Protein 6IJF (pdb70)

Secondary structure (DSSP, 8-state):
------S-BHHHHHHHHTT---TTB-SHHHHHHHHHHHHHHHHHHHHHHHTTTT---TTTS-HHHHHHHHHHHHHHS-GGGGGSBHHHHHHHHHHHHS---/----S-BHHHHHHHHTT---TTB-SHHHHHHHHHHHHHHHHHHHHHHHBTTTB--TTTS-HHHHHHHHHHHHHHS-GGGGGSBHHHHHHHHHHHHS---/----HHHHHHTPPBS-TTSTTB--HHHHHHHHT-GGGTT-GGG---HHHHHHHHHHHTT---SS-SEE--SSTTTT-EE---HHHHHHHHHSTTTT-S-EEE-TTTHHHHHTT-EEEEEEES-TT--SSEEEEEEE--SSB-EESS---TTSSEEEEEEEE--/----HHHHHHTPPBS-TTSTTB--HHHHHHHHT-GGGTT-GGGS--HHHHHHHHHHHTT---SS-SEE--SSTTTT-EE---HHHHHHHHHSTTTT-S-EEE-TTTHHHHHTT-EEEEEEE--TT-TTSEEEEEEEE-SSBEEESS---TTSSEEEEEEEE--

Sequence (526 aa):
PAERTWIFSGAELKQAIEGKLAPDVSDPEMRRLVSVAKSSAYIAGVADLTSGSDWCGAGAVAPHELTDRIYTTYLGDMPAEKLDEQAATLVREALKVSFPCEERTWIFSGAELKQAIEGKLAPDVSDPEMRRLVSVAKSSAYIAGVADLTSGSDWCGAGAVAPHELTDRIYTYLGDMPAEKLDEQAATTLVREALKVSFPCEMRVNFDTLYSNYPSSDPSHPNYLSQRDLFTEIGWESFIGNPNYHNTCAIRVSIAFVKSGINIVPSSHRIQKGPYAGKGIEVNMRRLATLMKRTSYLGEPDPYTPATARNGIGARNGVVAFNNIPGYTGGGHIDLVRGGSEATQCASACCYYNSETIWFWPLQASMRVNFDTLYSNYPSSDPSHPNYLSQRDLFTEIGWESFIGNPNYHNTCAIRVSIAFVKSGINIVPSSHRIQKGPYAGKGIEVNMRRLATLMKRTSYLGEPDPYTPATARNGIGARNGVVAFNNIPGYTGGGHIDLVRGGSEATQCASACCYYNSETIWFWPLQAS

CATH classification: 3.90.1720.80 (+1 more: 4.10.280.80)

Solvent-accessible surface area: 20549 Å² total; per-residue (Å²): 160,114,138,53,55,59,41,18,8,0,34,33,0,44,79,0,1,44,7,142,39,1,46,22,0,33,50,93,71,7,62,33,23,0,0,32,10,41,0,47,2,0,2,2,0,0,0,5,27,7,24,75,86,38,6,59,30,19,14,57,10,4,33,24,0,2,11,0,18,0,39,28,43,3,49,93,20,77,81,124,43,30,106,67,28,0,0,36,0,0,72,46,0,1,88,103,27,3,85,54,219,204,63,48,49,39,17,8,0,39,34,0,44,80,0,1,43,8,136,41,3,46,21,0,40,45,88,84,4,67,30,21,1,0,31,13,43,0,48,3,0,3,1,0,0,0,5,30,7,41,57,93,36,4,56,26,28,20,37,11,0,31,23,0,1,11,1,23,0,40,32,46,3,50,107,19,82,81,129,45,30,109,70,23,0,0,35,0,0,79,53,0,0,122,102,31,3,88,46,220,94,230,19,88,1,72,63,0,36,75,40,3,13,0,3,17,16,16,10,126,46,54,48,5,4,110,74,2,0,57,77,4,21,7,78,104,54,62,44,47,102,120,28,12,32,0,9,0,0,1,0,0,3,0,0,4,58,27,71,26,51,0,72,101,23,50,50,118,5,121,86,43,132,74,57,46,90,0,0,8,24,50,11,132,126,0,2,81,9,0,68,99,130,70,14,32,11,135,11,50,97,47,66,45,97,66,0,44,117,19,2,28,66,63,2,0,0,0,0,2,15,68,6,51,13,24,104,26,12,2,2,0,0,0,0,78,12,35,106,54,2,3,32,13,0,8,19,40,18,13,66,2,118,49,0,53,0,3,56,50,49,70,115,90,102,20,76,0,84,60,0,39,78,36,2,11,0,2,17,16,16,9,125,45,50,48,4,4,104,69,2,0,56,79,4,19,5,79,102,56,61,45,48,102,124,26,18,30,0,4,0,0,0,0,0,5,0,0,4,60,24,68,35,49,0,87,91,33,50,47,145,5,124,84,44,133,75,56,40,88,3,0,9,30,33,4,70,122,0,0,66,6,0,61,112,134,80,18,33,10,148,12,50,96,47,67,41,97,66,0,40,121,20,1,28,63,64,5,0,0,0,0,1,5,83,10,50,16,12,78,32,20,0,0,0,0,0,1,94,9,41,97,76,6,3,34,11,0,9,19,40,20,13,77,3,117,49,0,45,0,4,57,43,67,77,119

Foldseek 3Di:
DVPDDAPAFLLLLLCLCVLHNCPVDDDSVVSSVVSNVVSLVLLVVLCVVCDVPQFDQVVNDDSVVLSVQLNVQSVPDDVVSRRHHNSVSSSVSRCVVGNDD/DDPAPAFLQLLLCLCVLHNCPVDDDSVVSSVVSNVVSLVLLVVLCVVCEPPQFDQVVHDDSVVLSVQLNVQSVPDPVVSRRPHNSVSSSVSRCVVGNDD/DAADLVQLLVQFQACDPVFPNDDHPCRLCVQQVNNVCVVVVVQPACQQQRSQRSQVSRVHAQPPAPDARCDDPRGGGHTHRALQVSVVSCCDPVHLHFFDKDALVCVLVVCAQFWFKKFQAAAPPDPGRGGIFTWGHDPPTIDTRHDDRNNGGMMTGRTNGND/DAFALVQLLVQFQACDPVFPNDDHPCRLCVQQVNNVCVVVVLQPACQQQRSQRSQQSSVHAQPPAPDARCDDPRGGGHTHRQLVVSVVSCCDPVHLHFFDKDALVCVLVVCAQFWFKKFQAAAVPDPSGGGIFTWGHDPPTIDTRHDDGNNGGMMTGRTNGND

Nearest PDB structures (foldseek):
  6ijf-assembly1_A  TM=1.006E+00  e=6.353E-16  Agrobacterium tumefaciens
  3zfi-assembly1_B  TM=8.702E-01  e=3.305E-05  Serratia marcescens
  6xz3-assembly1_A-2  TM=3.206E-01  e=6.005E+00  Homo sapiens
  6ijf-assembly1_D  TM=1.000E+00  e=1.698E-38  Agrobacterium tumefaciens
  4bi4-assembly2_B  TM=9.262E-01  e=2.824E-19  Serratia marcescens

Structure (mmCIF, N/CA/C/O backbone):
data_6IJF
#
_entry.id   6IJF
#
_cell.length_a   72.025
_cell.length_b   72.025
_cell.length_c   194.348
_cell.angle_alpha   90.00
_cell.angle_beta   90.00
_cell.angle_gamma   120.00
#
_symmetry.space_group_name_H-M   'P 61'
#
loop_
_entity.id
_entity.type
_entity.pdbx_description
1 polymer Tai4
2 polymer Tae4
3 non-polymer 'PENTAETHYLENE GLYCOL'
4 non-polymer 'SULFATE ION'
5 water water
#
loop_
_atom_site.group_PDB
_atom_site.id
_atom_site.type_symbol
_atom_site.label_atom_id
_atom_site.label_alt_id
_atom_site.label_comp_id
_atom_site.label_asym_id
_atom_site.label_entity_id
_atom_site.label_seq_id
_atom_site.pdbx_PDB_ins_code
_atom_site.Cartn_x
_atom_site.Cartn_y
_atom_site.Cartn_z
_atom_site.occupancy
_atom_site.B_iso_or_equiv
_atom_site.auth_seq_id
_atom_site.auth_comp_id
_atom_site.auth_asym_id
_atom_site.auth_atom_id
_atom_site.pdbx_PDB_model_num
ATOM 1 N N . PRO A 1 3 ? -12.754 -39.521 8.550 1.00 116.87 0 PRO A N 1
ATOM 2 C CA . PRO A 1 3 ? -13.263 -38.237 8.011 1.00 118.54 0 PRO A CA 1
ATOM 3 C C . PRO A 1 3 ? -14.044 -37.432 9.072 1.00 114.33 0 PRO A C 1
ATOM 4 O O . PRO A 1 3 ? -15.147 -37.839 9.393 1.00 114.46 0 PRO A O 1
ATOM 8 N N . ALA A 1 4 ? -13.445 -36.329 9.556 1.00 106.93 1 ALA A N 1
ATOM 9 C CA . ALA A 1 4 ? -13.844 -35.487 10.718 1.00 103.05 1 ALA A CA 1
ATOM 10 C C . ALA A 1 4 ? -13.681 -36.265 12.037 1.00 107.77 1 ALA A C 1
ATOM 11 O O . ALA A 1 4 ? -14.406 -35.944 13.001 1.00 100.79 1 ALA A O 1
ATOM 13 N N . GLU A 1 5 ? -12.783 -37.257 12.073 1.00 105.00 2 GLU A N 1
ATOM 14 C CA . GLU A 1 5 ? -12.341 -37.964 13.310 1.00 85.31 2 GLU A CA 1
ATOM 15 C C . GLU A 1 5 ? -10.893 -37.543 13.624 1.00 76.97 2 GLU A C 1
ATOM 16 O O . GLU A 1 5 ? -10.086 -38.377 14.066 1.00 64.16 2 GLU A O 1
ATOM 22 N N . ARG A 1 6 ? -10.557 -36.280 13.338 1.00 72.22 3 ARG A N 1
ATOM 23 C CA . ARG A 1 6 ? -9.148 -35.779 13.322 1.00 64.41 3 ARG A CA 1
ATOM 24 C C . ARG A 1 6 ? -8.680 -35.493 14.753 1.00 51.84 3 ARG A C 1
ATOM 25 O O . ARG A 1 6 ? -9.474 -34.960 15.547 1.00 56.79 3 ARG A O 1
ATOM 33 N N . THR A 1 7 ? -7.414 -35.789 15.028 1.00 52.83 4 THR A N 1
ATOM 34 C CA . THR A 1 7 ? -6.687 -35.480 16.283 1.00 58.45 4 THR A CA 1
ATOM 35 C C . THR A 1 7 ? -5.543 -34.465 16.055 1.00 56.88 4 THR A C 1
ATOM 36 O O . THR A 1 7 ? -4.989 -33.975 17.052 1.00 64.8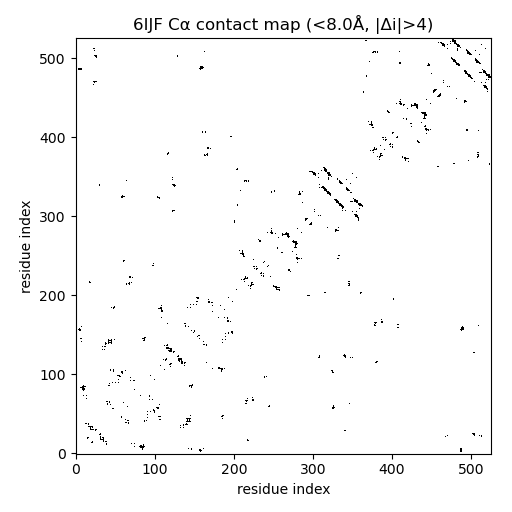7 4 THR A O 1
ATOM 40 N N . TRP A 1 8 ? -5.177 -34.175 14.804 1.00 55.38 5 TRP A N 1
ATOM 41 C CA . TRP A 1 8 ? -3.975 -33.359 14.454 1.00 51.90 5 TRP A CA 1
ATOM 42 C C . TRP A 1 8 ? -4.262 -31.859 14.580 1.00 45.02 5 TRP A C 1
ATOM 43 O O . TRP A 1 8 ? -5.408 -31.384 14.329 1.00 42.02 5 TRP A O 1
ATOM 54 N N . ILE A 1 9 ? -3.221 -31.121 14.959 1.00 48.38 6 ILE A N 1
ATOM 55 C CA . ILE A 1 9 ? -3.295 -29.653 15.179 1.00 42.13 6 ILE A CA 1
ATOM 56 C C . ILE A 1 9 ? -3.330 -28.952 13.812 1.00 42.23 6 ILE A C 1
ATOM 57 O O . ILE A 1 9 ? -4.119 -28.025 13.656 1.00 39.05 6 ILE A O 1
ATOM 62 N N . PHE A 1 10 ? -2.512 -29.371 12.845 1.00 41.17 7 PHE A N 1
ATOM 63 C CA . PHE A 1 10 ? -2.598 -28.853 11.458 1.00 40.41 7 PHE A CA 1
ATOM 64 C C . PHE A 1 10 ? -2.916 -30.011 10.512 1.00 41.61 7 PHE A C 1
ATOM 65 O O . PHE A 1 10 ? -2.232 -31.022 10.564 1.00 42.23 7 PHE A O 1
ATOM 73 N N . SER A 1 11 ? -3.893 -29.793 9.647 1.00 43.28 8 SER A N 1
ATOM 74 C CA . SER A 1 11 ? -4.120 -30.562 8.406 1.00 45.61 8 SER A CA 1
ATOM 75 C C . SER A 1 11 ? -3.203 -29.995 7.333 1.00 44.86 8 SER A C 1
ATOM 76 O O . SER A 1 11 ? -2.732 -28.829 7.483 1.00 43.47 8 SER A O 1
ATOM 79 N N . GLY A 1 12 ? -2.994 -30.781 6.287 1.00 40.36 9 GLY A N 1
ATOM 80 C CA . GLY A 1 12 ? -2.331 -30.368 5.037 1.00 43.10 9 GLY A CA 1
ATOM 81 C C . GLY A 1 12 ? -2.916 -29.077 4.497 1.00 40.06 9 GLY A C 1
ATOM 82 O O . GLY A 1 12 ? -2.141 -28.192 4.119 1.00 41.26 9 GLY A O 1
ATOM 83 N N . ALA A 1 13 ? -4.234 -28.942 4.479 1.00 43.14 10 ALA A N 1
ATOM 84 C CA . ALA A 1 13 ? -4.932 -27.749 3.954 1.00 42.06 10 ALA A CA 1
ATOM 85 C C . ALA A 1 13 ? -4.575 -26.526 4.816 1.00 45.32 10 ALA A C 1
ATOM 86 O O . ALA A 1 13 ? -4.430 -25.441 4.245 1.00 39.90 10 ALA A O 1
ATOM 88 N N . GLU A 1 14 ? -4.530 -26.672 6.135 1.00 42.79 11 GLU A N 1
ATOM 89 C CA . GLU A 1 14 ? -4.235 -25.541 7.051 1.00 45.21 11 GLU A CA 1
ATOM 90 C C . GLU A 1 14 ? -2.779 -25.120 6.865 1.00 44.01 11 GLU A C 1
ATOM 91 O O . GLU A 1 14 ? -2.531 -23.931 6.797 1.00 43.12 11 GLU A O 1
ATOM 97 N N . LEU A 1 15 ? -1.871 -26.072 6.754 1.00 37.75 12 LEU A N 1
ATOM 98 C CA . LEU A 1 15 ? -0.438 -25.748 6.541 1.00 40.75 12 LEU A CA 1
ATOM 99 C C . LEU A 1 15 ? -0.319 -24.990 5.229 1.00 40.43 12 LEU A C 1
ATOM 100 O O . LEU A 1 15 ? 0.436 -24.029 5.185 1.00 41.34 12 LEU A O 1
ATOM 105 N N . LYS A 1 16 ? -0.974 -25.473 4.171 1.00 39.54 13 LYS A N 1
ATOM 106 C CA . LYS A 1 16 ? -0.863 -24.833 2.847 1.00 39.99 13 LYS A CA 1
ATOM 107 C C . LYS A 1 16 ? -1.392 -23.399 2.915 1.00 38.14 13 LYS A C 1
ATOM 108 O O . LYS A 1 16 ? -0.760 -22.508 2.344 1.00 35.73 13 LYS A O 1
ATOM 114 N N . GLN A 1 17 ? -2.511 -23.180 3.605 1.00 37.78 14 GLN A N 1
ATOM 115 C CA . GLN A 1 17 ? -3.066 -21.822 3.817 1.00 43.93 14 GLN A CA 1
ATOM 116 C C . GLN A 1 17 ? -2.084 -20.935 4.595 1.00 40.32 14 GLN A C 1
ATOM 117 O O . GLN A 1 17 ? -1.999 -19.742 4.268 1.00 39.82 14 GLN A O 1
ATOM 123 N N . ALA A 1 18 ? -1.394 -21.468 5.607 1.00 35.74 15 ALA A N 1
ATOM 124 C CA . ALA A 1 18 ? -0.395 -20.722 6.401 1.00 33.54 15 ALA A CA 1
ATOM 125 C C . ALA A 1 18 ? 0.779 -20.321 5.495 1.00 31.37 15 ALA A C 1
ATOM 126 O O . ALA A 1 18 ? 1.198 -19.131 5.544 1.00 34.35 15 ALA A O 1
ATOM 128 N N . ILE A 1 19 ? 1.263 -21.260 4.674 1.00 35.82 16 ILE A N 1
ATOM 129 C CA . ILE A 1 19 ? 2.387 -21.028 3.725 1.00 35.10 16 ILE A CA 1
ATOM 130 C C . ILE A 1 19 ? 2.012 -19.878 2.772 1.00 37.09 16 ILE A C 1
ATOM 131 O O . ILE A 1 19 ? 2.884 -19.068 2.436 1.00 36.45 16 ILE A O 1
ATOM 136 N N . GLU A 1 20 ? 0.732 -19.779 2.413 1.00 36.11 17 GLU A N 1
ATOM 137 C CA . GLU A 1 20 ? 0.190 -18.790 1.454 1.00 36.10 17 GLU A CA 1
ATOM 138 C C . GLU A 1 20 ? -0.089 -17.458 2.137 1.00 36.64 17 GLU A C 1
ATOM 139 O O . GLU A 1 20 ? -0.465 -16.545 1.432 1.00 38.13 17 GLU A O 1
ATOM 145 N N . GLY A 1 21 ? 0.086 -17.383 3.457 1.00 36.75 18 GLY A N 1
ATOM 146 C CA . GLY A 1 21 ? -0.040 -16.152 4.235 1.00 38.47 18 GLY A CA 1
ATOM 147 C C . GLY A 1 21 ? -1.457 -15.911 4.737 1.00 40.44 18 GLY A C 1
ATOM 148 O O . GLY A 1 21 ? -1.722 -14.776 5.118 1.00 39.71 18 GLY A O 1
ATOM 149 N N . LYS A 1 22 ? -2.304 -16.942 4.827 1.00 40.39 19 LYS A N 1
ATOM 150 C CA . LYS A 1 22 ? -3.748 -16.763 5.128 1.00 41.20 19 LYS A CA 1
ATOM 151 C C . LYS A 1 22 ? -4.191 -17.650 6.293 1.00 45.06 19 LYS A C 1
ATOM 152 O O . LYS A 1 22 ? -5.193 -18.351 6.138 1.00 49.44 19 LYS A O 1
ATOM 158 N N . LEU A 1 23 ? -3.507 -17.619 7.429 1.00 42.95 20 LEU A N 1
ATOM 159 C CA . LEU A 1 23 ? -3.963 -18.366 8.627 1.00 44.51 20 LEU A CA 1
ATOM 160 C C . LEU A 1 23 ? -3.650 -17.558 9.889 1.00 43.53 20 LEU A C 1
ATOM 161 O O . LEU A 1 23 ? -2.964 -18.084 10.766 1.00 40.93 20 LEU A O 1
ATOM 166 N N . ALA A 1 24 ? -4.118 -16.315 9.982 1.00 42.54 21 ALA A N 1
ATOM 167 C CA . ALA A 1 24 ? -4.042 -15.535 11.243 1.00 45.80 21 ALA A CA 1
ATOM 168 C C . ALA A 1 24 ? -5.190 -14.526 11.322 1.00 50.17 21 ALA A C 1
ATOM 169 O O . ALA A 1 24 ? -4.978 -13.323 11.255 1.00 42.15 21 ALA A O 1
ATOM 171 N N . PRO A 1 25 ? -6.443 -14.996 11.470 1.00 49.68 22 PRO A N 1
ATOM 172 C CA . PRO A 1 25 ? -7.611 -14.110 11.487 1.00 51.37 22 PRO A CA 1
ATOM 173 C C . PRO A 1 25 ? -7.745 -13.218 12.738 1.00 47.67 22 PRO A C 1
ATOM 174 O O . PRO A 1 25 ? -8.575 -12.324 12.734 1.00 51.42 22 PRO A O 1
ATOM 178 N N . ASP A 1 26 ? -6.936 -13.486 13.757 1.00 45.11 23 ASP A N 1
ATOM 179 C CA . ASP A 1 26 ? -6.831 -12.713 15.018 1.00 43.45 23 ASP A CA 1
ATOM 180 C C . ASP A 1 26 ? -5.984 -11.443 14.816 1.00 45.26 23 ASP A C 1
ATOM 181 O O . ASP A 1 26 ? -5.983 -10.602 15.739 1.00 45.24 23 ASP A O 1
ATOM 186 N N . VAL A 1 27 ? -5.261 -11.324 13.696 1.00 44.12 24 VAL A N 1
ATOM 187 C CA . VAL A 1 27 ? -4.310 -10.206 13.414 1.00 46.68 24 VAL A CA 1
ATOM 188 C C . VAL A 1 27 ? -4.974 -9.226 12.439 1.00 48.20 24 VAL A C 1
ATOM 189 O O . VAL A 1 27 ? -5.540 -9.693 11.444 1.00 49.87 24 VAL A O 1
ATOM 193 N N . SER A 1 28 ? -4.895 -7.923 12.733 1.00 49.96 25 SER A N 1
ATOM 194 C CA . SER A 1 28 ? -5.624 -6.829 12.029 1.00 55.38 25 SER A CA 1
ATOM 195 C C . SER A 1 28 ? -4.926 -6.410 10.725 1.00 52.13 25 SER A C 1
ATOM 196 O O . SER A 1 28 ? -5.594 -6.363 9.684 1.00 55.97 25 SER A O 1
ATOM 199 N N . ASP A 1 29 ? -3.635 -6.098 10.739 1.00 52.85 26 ASP A N 1
ATOM 200 C CA . ASP A 1 29 ? -2.962 -5.557 9.523 1.00 54.56 26 ASP A CA 1
ATOM 201 C C . ASP A 1 29 ? -2.741 -6.702 8.534 1.00 56.00 26 ASP A C 1
ATOM 202 O O . ASP A 1 29 ? -2.198 -7.737 8.903 1.00 46.10 26 ASP A O 1
ATOM 207 N N . PRO A 1 30 ? -3.141 -6.569 7.250 1.00 53.47 27 PRO A N 1
ATOM 208 C CA . PRO A 1 30 ? -2.963 -7.651 6.276 1.00 54.28 27 PRO A CA 1
ATOM 209 C C . PRO A 1 30 ? -1.505 -8.095 6.056 1.00 50.14 27 PRO A C 1
ATOM 210 O O . PRO A 1 30 ? -1.262 -9.283 5.857 1.00 45.61 27 PRO A O 1
ATOM 214 N N . GLU A 1 31 ? -0.552 -7.170 6.160 1.00 48.34 28 GLU A N 1
ATOM 215 C CA . GLU A 1 31 ? 0.882 -7.530 6.018 1.00 46.38 28 GLU A CA 1
ATOM 216 C C . GLU A 1 31 ? 1.368 -8.257 7.282 1.00 43.68 28 GLU A C 1
ATOM 217 O O . GLU A 1 31 ? 2.182 -9.196 7.123 1.00 42.61 28 GLU A O 1
ATOM 223 N N . MET A 1 32 ? 0.899 -7.864 8.471 1.00 44.68 29 MET A N 1
ATOM 224 C CA . MET A 1 32 ? 1.203 -8.591 9.726 1.00 44.55 29 MET A CA 1
ATOM 225 C C . MET A 1 32 ? 0.553 -9.981 9.664 1.00 45.16 29 MET A C 1
ATOM 226 O O . MET A 1 32 ? 1.157 -10.910 10.234 1.00 40.48 29 MET A O 1
ATOM 231 N N . ARG A 1 33 ? -0.669 -10.094 9.126 1.00 40.99 30 ARG A N 1
ATOM 232 C CA . ARG A 1 33 ? -1.405 -11.385 8.980 1.00 42.45 30 ARG A CA 1
ATOM 233 C C . ARG A 1 33 ? -0.524 -12.335 8.175 1.00 41.52 30 ARG A C 1
ATOM 234 O O . ARG A 1 33 ? -0.393 -13.515 8.555 1.00 39.43 30 ARG A O 1
ATOM 242 N N . ARG A 1 34 ? 0.070 -11.840 7.098 1.00 36.99 31 ARG A N 1
ATOM 243 C CA . ARG A 1 34 ? 0.920 -12.651 6.212 1.00 40.12 31 ARG A CA 1
ATOM 244 C C . ARG A 1 34 ? 2.174 -13.080 6.975 1.00 39.30 31 ARG A C 1
ATOM 245 O O . ARG A 1 34 ? 2.547 -14.268 6.924 1.00 35.97 31 ARG A O 1
ATOM 253 N N . LEU A 1 35 ? 2.811 -12.148 7.669 1.00 39.70 32 LEU A N 1
ATOM 254 C CA . LEU A 1 35 ? 4.065 -12.433 8.400 1.00 39.26 32 LEU A CA 1
ATOM 255 C C . LEU A 1 35 ? 3.783 -13.502 9.474 1.00 38.14 32 LEU A C 1
ATOM 256 O O . LEU A 1 35 ? 4.554 -14.448 9.586 1.00 36.38 32 LEU A O 1
ATOM 261 N N . VAL A 1 36 ? 2.680 -13.389 10.206 1.00 33.63 33 VAL A N 1
ATOM 262 C CA . VAL A 1 36 ? 2.331 -14.356 11.283 1.00 39.56 33 VAL A CA 1
ATOM 263 C C . VAL A 1 36 ? 2.036 -15.731 10.670 1.00 35.64 33 VAL A C 1
ATOM 264 O O . VAL A 1 36 ? 2.557 -16.738 11.202 1.00 36.11 33 VAL A O 1
ATOM 268 N N . SER A 1 37 ? 1.263 -15.769 9.596 1.00 34.62 34 SER A N 1
ATOM 269 C CA . SER A 1 37 ? 0.865 -17.028 8.907 1.00 34.46 34 SER A CA 1
ATOM 270 C C . SER A 1 37 ? 2.110 -17.795 8.467 1.00 37.88 34 SER A C 1
ATOM 271 O O . SER A 1 37 ? 2.209 -19.011 8.741 1.00 34.70 34 SER A O 1
ATOM 274 N N . VAL A 1 38 ? 3.038 -17.095 7.831 1.00 34.80 35 VAL A N 1
ATOM 275 C CA . VAL A 1 38 ? 4.282 -17.685 7.289 1.00 35.56 35 VAL A CA 1
ATOM 276 C C . VAL A 1 38 ? 5.178 -18.126 8.459 1.00 35.43 35 VAL A C 1
ATOM 277 O O . VAL A 1 38 ? 5.846 -19.180 8.310 1.00 38.12 35 VAL A O 1
ATOM 281 N N . ALA A 1 39 ? 5.234 -17.358 9.560 1.00 36.87 36 ALA A N 1
ATOM 282 C CA . ALA A 1 39 ? 5.991 -17.735 10.777 1.00 37.84 36 ALA A CA 1
ATOM 283 C C . ALA A 1 39 ? 5.474 -19.089 11.298 1.00 39.23 36 ALA A C 1
ATOM 284 O O . ALA A 1 39 ? 6.287 -19.926 11.676 1.00 33.36 36 ALA A O 1
ATOM 286 N N . LYS A 1 40 ? 4.162 -19.297 11.319 1.00 34.33 37 LYS A N 1
ATOM 287 C CA . LYS A 1 40 ? 3.550 -20.573 11.783 1.00 37.10 37 LYS A CA 1
ATOM 288 C C . LYS A 1 40 ? 3.953 -21.720 10.842 1.00 38.62 37 LYS A C 1
ATOM 289 O O . LYS A 1 40 ? 4.365 -22.784 11.340 1.00 37.36 37 LYS A O 1
ATOM 295 N N . SER A 1 41 ? 3.831 -21.550 9.530 1.00 35.80 38 SER A N 1
ATOM 296 C CA . SER A 1 41 ? 4.130 -22.644 8.566 1.00 38.42 38 SER A CA 1
ATOM 297 C C . SER A 1 41 ? 5.629 -22.981 8.617 1.00 38.10 38 SER A C 1
ATOM 298 O O . SER A 1 41 ? 5.971 -24.196 8.669 1.00 35.11 38 SER A O 1
ATOM 301 N N . SER A 1 42 ? 6.498 -21.966 8.653 1.00 35.08 39 SER A N 1
ATOM 302 C CA . SER A 1 42 ? 7.966 -22.160 8.728 1.00 39.00 39 SER A CA 1
ATOM 303 C C . SER A 1 42 ? 8.318 -22.980 9.966 1.00 36.36 39 SER A C 1
ATOM 304 O O . SER A 1 42 ? 9.132 -23.894 9.853 1.00 39.08 39 SER A O 1
ATOM 307 N N . ALA A 1 43 ? 7.722 -22.640 11.101 1.00 34.54 40 ALA A N 1
ATOM 308 C CA . ALA A 1 43 ? 8.062 -23.240 12.399 1.00 35.55 40 ALA A CA 1
ATOM 309 C C . ALA A 1 43 ? 7.507 -24.670 12.479 1.00 37.23 40 ALA A C 1
ATOM 310 O O . ALA A 1 43 ? 8.230 -25.532 13.016 1.00 35.81 40 ALA A O 1
ATOM 312 N N . TYR A 1 44 ? 6.292 -24.918 11.972 1.00 34.42 41 TYR A N 1
ATOM 313 C CA . TYR A 1 44 ? 5.706 -26.282 11.903 1.00 37.07 41 TYR A CA 1
ATOM 314 C C . TYR A 1 44 ? 6.626 -27.177 11.063 1.00 42.08 41 TYR A C 1
ATOM 315 O O . TYR A 1 44 ? 6.964 -28.297 11.516 1.00 43.80 41 TYR A O 1
ATOM 324 N N . ILE A 1 45 ? 6.999 -26.690 9.887 1.00 36.48 42 ILE A N 1
ATOM 325 C CA . ILE A 1 45 ? 7.946 -27.393 8.977 1.00 40.11 42 ILE A CA 1
ATOM 326 C C . ILE A 1 45 ? 9.279 -27.636 9.699 1.00 40.94 42 ILE A C 1
ATOM 327 O O . ILE A 1 45 ? 9.804 -28.759 9.610 1.00 37.41 42 ILE A O 1
ATOM 332 N N . ALA A 1 46 ? 9.801 -26.645 10.416 1.00 39.34 43 ALA A N 1
ATOM 333 C CA . ALA A 1 46 ? 11.071 -26.780 11.155 1.00 38.15 43 ALA A CA 1
ATOM 334 C C . ALA A 1 46 ? 10.974 -27.907 12.200 1.00 37.70 43 ALA A C 1
ATOM 335 O O . ALA A 1 46 ? 12.004 -28.567 12.438 1.00 37.82 43 ALA A O 1
ATOM 337 N N . GLY A 1 47 ? 9.852 -28.031 12.886 1.00 39.02 44 GLY A N 1
ATOM 338 C CA . GLY A 1 47 ? 9.632 -29.068 13.913 1.00 43.82 44 GLY A CA 1
ATOM 339 C C . GLY A 1 47 ? 9.810 -30.455 13.320 1.00 45.16 44 GLY A C 1
ATOM 340 O O . GLY A 1 47 ? 10.609 -31.268 13.874 1.00 40.69 44 GLY A O 1
ATOM 341 N N . VAL A 1 48 ? 9.108 -30.708 12.223 1.00 42.59 45 VAL A N 1
ATOM 342 C CA . VAL A 1 48 ? 9.201 -31.994 11.477 1.00 43.21 45 VAL A CA 1
ATOM 343 C C . VAL A 1 48 ? 10.616 -32.152 10.903 1.00 44.40 45 VAL A C 1
ATOM 344 O O . VAL A 1 48 ? 11.165 -33.226 11.044 1.00 44.12 45 VAL A O 1
ATOM 348 N N . ALA A 1 49 ? 11.185 -31.120 10.277 1.00 41.88 46 ALA A N 1
ATOM 349 C CA . ALA A 1 49 ? 12.516 -31.197 9.651 1.00 40.95 46 ALA A CA 1
ATOM 350 C C . ALA A 1 49 ? 13.568 -31.555 10.693 1.00 45.84 46 ALA A C 1
ATOM 351 O O . ALA A 1 49 ? 14.353 -32.506 10.447 1.00 44.35 46 ALA A O 1
ATOM 353 N N . ASP A 1 50 ? 13.599 -30.840 11.809 1.00 42.31 47 ASP A N 1
ATOM 354 C CA . ASP A 1 50 ? 14.611 -31.054 12.881 1.00 43.32 47 ASP A CA 1
ATOM 355 C C . ASP A 1 50 ? 14.463 -32.494 13.406 1.00 47.66 47 ASP A C 1
ATOM 356 O O . ASP A 1 50 ? 15.480 -33.164 13.577 1.00 52.71 47 ASP A O 1
ATOM 361 N N . LEU A 1 51 ? 13.239 -32.965 13.638 1.00 47.97 48 LEU A N 1
ATOM 362 C CA . LEU A 1 51 ? 13.034 -34.304 14.244 1.00 46.04 48 LEU A CA 1
ATOM 363 C C . LEU A 1 51 ? 13.530 -35.398 13.284 1.00 52.11 48 LEU A C 1
ATOM 364 O O . LEU A 1 51 ? 14.046 -36.405 13.790 1.00 48.82 48 LEU A O 1
ATOM 369 N N . THR A 1 52 ? 13.410 -35.208 11.967 1.00 50.85 49 THR A N 1
ATOM 370 C CA . THR A 1 52 ? 13.562 -36.285 10.956 1.00 48.11 49 THR A CA 1
ATOM 371 C C . THR A 1 52 ? 14.882 -36.166 10.201 1.00 49.53 49 THR A C 1
ATOM 372 O O . THR A 1 52 ? 15.067 -37.022 9.288 1.00 55.16 49 THR A O 1
ATOM 376 N N . SER A 1 53 ? 15.748 -35.182 10.536 1.00 44.46 50 SER A N 1
ATOM 377 C CA . SER A 1 53 ? 16.965 -34.845 9.726 1.00 53.74 50 SER A CA 1
ATOM 378 C C . SER A 1 53 ? 17.896 -36.063 9.642 1.00 62.48 50 SER A C 1
ATOM 379 O O . SER A 1 53 ? 18.446 -36.323 8.548 1.00 62.34 50 SER A O 1
ATOM 382 N N . GLY A 1 54 ? 18.107 -36.764 10.748 1.00 59.79 51 GLY A N 1
ATOM 383 C CA . GLY A 1 54 ? 18.951 -37.984 10.719 1.00 76.59 51 GLY A CA 1
ATOM 384 C C . GLY A 1 54 ? 18.531 -38.985 9.626 1.00 70.79 51 GLY A C 1
ATOM 385 O O . GLY A 1 54 ? 19.390 -39.404 8.796 1.00 78.36 51 GLY A O 1
ATOM 386 N N . SER A 1 55 ? 17.250 -39.339 9.621 1.00 63.20 52 SER A N 1
ATOM 387 C CA . SER A 1 55 ? 16.679 -40.565 9.030 1.00 66.35 52 SER A CA 1
ATOM 388 C C . SER A 1 55 ? 16.018 -40.307 7.665 1.00 63.91 52 SER A C 1
ATOM 389 O O . SER A 1 55 ? 16.540 -40.809 6.684 1.00 77.85 52 SER A O 1
ATOM 392 N N . ASP A 1 56 ? 14.944 -39.527 7.592 1.00 56.87 53 ASP A N 1
ATOM 393 C CA . ASP A 1 56 ? 14.058 -39.443 6.403 1.00 56.14 53 ASP A CA 1
ATOM 394 C C . ASP A 1 56 ? 14.603 -38.518 5.314 1.00 54.55 53 ASP A C 1
ATOM 395 O O . ASP A 1 56 ? 14.175 -38.689 4.151 1.00 54.76 53 ASP A O 1
ATOM 400 N N . TRP A 1 57 ? 15.429 -37.526 5.644 1.00 50.33 54 TRP A N 1
ATOM 401 C CA . TRP A 1 57 ? 15.935 -36.570 4.614 1.00 54.38 54 TRP A CA 1
ATOM 402 C C . TRP A 1 57 ? 17.369 -36.181 4.939 1.00 48.43 54 TRP A C 1
ATOM 403 O O . TRP A 1 57 ? 17.772 -36.313 6.104 1.00 56.07 54 TRP A O 1
ATOM 414 N N . CYS A 1 58 ? 18.101 -35.687 3.946 1.00 53.93 55 CYS A N 1
ATOM 415 C CA . CYS A 1 58 ? 19.531 -35.300 4.077 1.00 55.13 55 CYS A CA 1
ATOM 416 C C . CYS A 1 58 ? 19.742 -33.871 3.557 1.00 52.24 55 CYS A C 1
ATOM 417 O O . CYS A 1 58 ? 19.146 -33.524 2.526 1.00 57.91 55 CYS A O 1
ATOM 420 N N . GLY A 1 59 ? 20.594 -33.109 4.219 1.00 51.37 56 GLY A N 1
ATOM 421 C CA . GLY A 1 59 ? 20.985 -31.742 3.834 1.00 57.40 56 GLY A CA 1
ATOM 422 C C . GLY A 1 59 ? 20.811 -30.717 4.944 1.00 53.71 56 GLY A C 1
ATOM 423 O O . GLY A 1 59 ? 21.096 -29.546 4.693 1.00 52.57 56 GLY A O 1
ATOM 424 N N . ALA A 1 60 ? 20.370 -31.153 6.120 1.00 51.32 57 ALA A N 1
ATOM 425 C CA . ALA A 1 60 ? 20.066 -30.312 7.302 1.00 62.01 57 ALA A CA 1
ATOM 426 C C . ALA A 1 60 ? 21.083 -29.195 7.545 1.00 66.43 57 ALA A C 1
ATOM 427 O O . ALA A 1 60 ? 20.632 -28.077 7.886 1.00 100.41 57 ALA A O 1
ATOM 429 N N . GLY A 1 61 ? 22.383 -29.412 7.389 1.00 70.55 58 GLY A N 1
ATOM 430 C CA . GLY A 1 61 ? 23.299 -28.317 7.740 1.00 62.07 58 GLY A CA 1
ATOM 431 C C . GLY A 1 61 ? 23.488 -27.375 6.568 1.00 58.96 58 GLY A C 1
ATOM 432 O O . GLY A 1 61 ? 24.147 -26.334 6.744 1.00 64.61 58 GLY A O 1
ATOM 433 N N . ALA A 1 62 ? 23.005 -27.732 5.376 1.00 49.52 59 ALA A N 1
ATOM 434 C CA . ALA A 1 62 ? 23.445 -27.066 4.135 1.00 53.19 59 ALA A CA 1
ATOM 435 C C . ALA A 1 62 ? 22.267 -26.616 3.258 1.00 59.02 59 ALA A C 1
ATOM 436 O O . ALA A 1 62 ? 22.550 -26.193 2.110 1.00 55.19 59 ALA A O 1
ATOM 438 N N . VAL A 1 63 ? 21.023 -26.732 3.735 1.00 46.94 60 VAL A N 1
ATOM 439 C CA . VAL A 1 63 ? 19.846 -26.150 3.025 1.00 47.34 60 VAL A CA 1
ATOM 440 C C . VAL A 1 63 ? 19.193 -25.073 3.895 1.00 41.90 60 VAL A C 1
ATOM 441 O O . VAL A 1 63 ? 18.801 -25.367 5.022 1.00 43.77 60 VAL A O 1
ATOM 445 N N . ALA A 1 64 ? 19.080 -23.861 3.368 1.00 43.76 61 ALA A N 1
ATOM 446 C CA . ALA A 1 64 ? 18.411 -22.734 4.055 1.00 41.79 61 ALA A CA 1
ATOM 447 C C . ALA A 1 64 ? 17.005 -23.170 4.419 1.00 38.66 61 ALA A C 1
ATOM 448 O O . ALA A 1 64 ? 16.305 -23.788 3.609 1.00 40.81 61 ALA A O 1
ATOM 450 N N . PRO A 1 65 ? 16.529 -22.880 5.650 1.00 39.27 62 PRO A N 1
ATOM 451 C CA . PRO A 1 65 ? 15.181 -23.285 6.050 1.00 44.85 62 PRO A CA 1
ATOM 452 C C . PRO A 1 65 ? 14.021 -22.913 5.101 1.00 39.91 62 PRO A C 1
ATOM 453 O O . PRO A 1 65 ? 13.134 -23.721 4.866 1.00 43.96 62 PRO A O 1
ATOM 457 N N . HIS A 1 66 ? 14.041 -21.715 4.524 1.00 45.71 63 HIS A N 1
ATOM 458 C CA . HIS A 1 66 ? 12.942 -21.239 3.637 1.00 41.55 63 HIS A CA 1
ATOM 459 C C . HIS A 1 66 ? 12.929 -22.055 2.336 1.00 43.00 63 HIS A C 1
ATOM 460 O O . HIS A 1 66 ? 11.878 -22.104 1.671 1.00 40.51 63 HIS A O 1
ATOM 467 N N . GLU A 1 67 ? 14.041 -22.682 1.955 1.00 36.58 64 GLU A N 1
ATOM 468 C CA . GLU A 1 67 ? 14.062 -23.554 0.765 1.00 36.82 64 GLU A CA 1
ATOM 469 C C . GLU A 1 67 ? 13.218 -24.787 1.050 1.00 40.56 64 GLU A C 1
ATOM 470 O O . GLU A 1 67 ? 12.602 -25.311 0.101 1.00 42.01 64 GLU A O 1
ATOM 476 N N . LEU A 1 68 ? 13.192 -25.262 2.292 1.00 42.17 65 LEU A N 1
ATOM 477 C CA . LEU A 1 68 ? 12.324 -26.421 2.612 1.00 41.54 65 LEU A CA 1
ATOM 478 C C . LEU A 1 68 ? 10.870 -26.044 2.310 1.00 41.66 65 LEU A C 1
ATOM 479 O O . LEU A 1 68 ? 10.123 -26.880 1.752 1.00 43.31 65 LEU A O 1
ATOM 484 N N . THR A 1 69 ? 10.461 -24.834 2.697 1.00 37.41 66 THR A N 1
ATOM 485 C CA . THR A 1 69 ? 9.054 -24.393 2.537 1.00 40.47 66 THR A CA 1
ATOM 486 C C . THR A 1 69 ? 8.676 -24.401 1.057 1.00 39.51 66 THR A C 1
ATOM 487 O O . THR A 1 69 ? 7.562 -24.872 0.719 1.00 38.30 66 THR A O 1
ATOM 491 N N . ASP A 1 70 ? 9.577 -23.935 0.188 1.00 39.27 67 ASP A N 1
ATOM 492 C CA . ASP A 1 70 ? 9.346 -23.902 -1.273 1.00 42.08 67 ASP A CA 1
ATOM 493 C C . ASP A 1 70 ? 9.072 -25.337 -1.755 1.00 42.73 67 ASP A C 1
ATOM 494 O O . ASP A 1 70 ? 8.092 -25.535 -2.445 1.00 40.94 67 ASP A O 1
ATOM 499 N N . ARG A 1 71 ? 9.889 -26.315 -1.372 1.00 40.44 68 ARG A N 1
ATOM 500 C CA . ARG A 1 71 ? 9.727 -27.709 -1.881 1.00 47.08 68 ARG A CA 1
ATOM 501 C C . ARG A 1 71 ? 8.469 -28.332 -1.283 1.00 45.93 68 ARG A C 1
ATOM 502 O O . ARG A 1 71 ? 7.758 -29.049 -2.000 1.00 43.99 68 ARG A O 1
ATOM 510 N N . ILE A 1 72 ? 8.172 -28.043 -0.019 1.00 43.29 69 ILE A N 1
ATOM 511 C CA . ILE A 1 72 ? 6.953 -28.602 0.631 1.00 45.03 69 ILE A CA 1
ATOM 512 C C . ILE A 1 72 ? 5.718 -28.048 -0.082 1.00 39.96 69 ILE A C 1
ATOM 513 O O . ILE A 1 72 ? 4.787 -28.802 -0.345 1.00 43.27 69 ILE A O 1
ATOM 518 N N . TYR A 1 73 ? 5.700 -26.759 -0.378 1.00 40.22 70 TYR A N 1
ATOM 519 C CA . TYR A 1 73 ? 4.546 -26.111 -1.034 1.00 39.19 70 TYR A CA 1
ATOM 520 C C . TYR A 1 73 ? 4.287 -26.753 -2.400 1.00 46.28 70 TYR A C 1
ATOM 521 O O . TYR A 1 73 ? 3.122 -27.064 -2.717 1.00 44.75 70 TYR A O 1
ATOM 530 N N . THR A 1 74 ? 5.317 -26.967 -3.204 1.00 48.17 71 THR A N 1
ATOM 531 C CA A THR A 1 74 ? 5.113 -27.567 -4.550 0.50 48.97 71 THR A CA 1
ATOM 532 C CA B THR A 1 74 ? 5.114 -27.569 -4.550 0.50 52.86 71 THR A CA 1
ATOM 533 C C . THR A 1 74 ? 4.568 -28.988 -4.361 1.00 45.95 71 THR A C 1
ATOM 534 O O . THR A 1 74 ? 3.661 -29.356 -5.096 1.00 49.92 71 THR A O 1
ATOM 541 N N . TYR A 1 75 ? 5.055 -29.728 -3.372 1.00 44.19 72 TYR A N 1
ATOM 542 C CA . TYR A 1 75 ? 4.555 -31.103 -3.098 1.00 50.92 72 TYR A CA 1
ATOM 543 C C . TYR A 1 75 ? 3.074 -31.045 -2.696 1.00 53.05 72 TYR A C 1
ATOM 544 O O . TYR A 1 75 ? 2.270 -31.858 -3.213 1.00 52.60 72 TYR A O 1
ATOM 553 N N . LEU A 1 76 ? 2.699 -30.126 -1.796 1.00 48.07 73 LEU A N 1
ATOM 554 C CA . LEU A 1 76 ? 1.301 -29.992 -1.330 1.00 45.62 73 LEU A CA 1
ATOM 555 C C . LEU A 1 76 ? 0.372 -29.635 -2.504 1.00 49.99 73 LEU A C 1
ATOM 556 O O . LEU A 1 76 ? -0.821 -29.989 -2.429 1.00 53.25 73 LEU A O 1
ATOM 561 N N . GLY A 1 77 ? 0.866 -28.911 -3.510 1.00 47.15 74 GLY A N 1
ATOM 562 C CA . GLY A 1 77 ? 0.093 -28.535 -4.705 1.00 58.82 74 GLY A CA 1
ATOM 563 C C . GLY A 1 77 ? 0.057 -29.642 -5.756 1.00 53.64 74 GLY A C 1
ATOM 564 O O . GLY A 1 77 ? -0.881 -29.682 -6.508 1.00 59.63 74 GLY A O 1
ATOM 565 N N . ASP A 1 78 ? 1.110 -30.452 -5.884 1.00 55.94 75 ASP A N 1
ATOM 566 C CA . ASP A 1 78 ? 1.246 -31.524 -6.909 1.00 61.50 75 ASP A CA 1
ATOM 567 C C . ASP A 1 78 ? 0.398 -32.729 -6.520 1.00 69.33 75 ASP A C 1
ATOM 568 O O . ASP A 1 78 ? -0.096 -33.419 -7.425 1.00 67.89 75 ASP A O 1
ATOM 573 N N . MET A 1 79 ? 0.243 -32.985 -5.230 1.00 68.12 76 MET A N 1
ATOM 574 C CA . MET A 1 79 ? -0.407 -34.225 -4.740 1.00 64.75 76 MET A CA 1
ATOM 575 C C . MET A 1 79 ? -1.914 -34.085 -4.923 1.00 73.36 76 MET A C 1
ATOM 576 O O . MET A 1 79 ? -2.424 -32.984 -5.067 1.00 66.48 76 MET A O 1
ATOM 581 N N . PRO A 1 80 ? -2.681 -35.199 -4.907 1.00 74.90 77 PRO A N 1
ATOM 582 C CA . PRO A 1 80 ? -4.136 -35.131 -5.031 1.00 73.00 77 PRO A CA 1
ATOM 583 C C . PRO A 1 80 ? -4.737 -34.358 -3.845 1.00 70.77 77 PRO A C 1
ATOM 584 O O . PRO A 1 80 ? -4.342 -34.580 -2.712 1.00 69.42 77 PRO A O 1
ATOM 588 N N . ALA A 1 81 ? -5.717 -33.515 -4.148 1.00 67.88 78 ALA A N 1
ATOM 589 C CA . ALA A 1 81 ? -6.373 -32.540 -3.241 1.00 73.65 78 ALA A CA 1
ATOM 590 C C . ALA A 1 81 ? -6.983 -33.199 -1.988 1.00 79.12 78 ALA A C 1
ATOM 591 O O . ALA A 1 81 ? -7.102 -32.506 -0.950 1.00 73.58 78 ALA A O 1
ATOM 593 N N . GLU A 1 82 ? -7.392 -34.466 -2.045 1.00 79.17 79 GLU A N 1
ATOM 594 C CA . GLU A 1 82 ? -8.074 -35.114 -0.887 1.00 77.63 79 GLU A CA 1
ATOM 595 C C . GLU A 1 82 ? -7.041 -35.418 0.207 1.00 66.93 79 GLU A C 1
ATOM 596 O O . GLU A 1 82 ? -7.451 -35.471 1.360 1.00 59.25 79 GLU A O 1
ATOM 602 N N . LYS A 1 83 ? -5.750 -35.533 -0.124 1.00 57.15 80 LYS A N 1
ATOM 603 C CA . LYS A 1 83 ? -4.661 -35.786 0.873 1.00 62.70 80 LYS A CA 1
ATOM 604 C C . LYS A 1 83 ? -4.483 -34.574 1.796 1.00 55.74 80 LYS A C 1
ATOM 605 O O . LYS A 1 83 ? -3.855 -34.744 2.831 1.00 53.64 80 LYS A O 1
ATOM 611 N N . LEU A 1 84 ? -5.010 -33.399 1.445 1.00 57.13 81 LEU A N 1
ATOM 612 C CA . LEU A 1 84 ? -4.881 -32.175 2.280 1.00 53.97 81 LEU A CA 1
ATOM 613 C C . LEU A 1 84 ? -5.617 -32.327 3.625 1.00 61.97 81 LEU A C 1
ATOM 614 O O . LEU A 1 84 ? -5.336 -31.514 4.528 1.00 55.59 81 LEU A O 1
ATOM 619 N N . ASP A 1 85 ? -6.547 -33.279 3.757 1.00 56.96 82 ASP A N 1
ATOM 620 C CA . ASP A 1 85 ? -7.327 -33.478 5.013 1.00 57.65 82 ASP A CA 1
ATOM 621 C C . ASP A 1 85 ? -6.512 -34.341 5.987 1.00 53.46 82 ASP A C 1
ATOM 622 O O . ASP A 1 85 ? -6.911 -34.448 7.156 1.00 69.16 82 ASP A O 1
ATOM 627 N N . GLU A 1 86 ? -5.384 -34.870 5.552 1.00 48.92 83 GLU A N 1
ATOM 628 C CA . GLU A 1 86 ? -4.464 -35.662 6.409 1.00 53.21 83 GLU A CA 1
ATOM 629 C C . GLU A 1 86 ? -3.693 -34.721 7.340 1.00 56.65 83 GLU A C 1
ATOM 630 O O . GLU A 1 86 ? -3.626 -33.513 7.054 1.00 47.42 83 GLU A O 1
ATOM 636 N N . GLN A 1 87 ? -3.091 -35.265 8.393 1.00 56.33 84 GLN A N 1
ATOM 637 C CA . GLN A 1 87 ? -2.207 -34.468 9.280 1.00 57.38 84 GLN A CA 1
ATOM 638 C C . GLN A 1 87 ? -1.069 -33.906 8.436 1.00 49.03 84 GLN A C 1
ATOM 639 O O . GLN A 1 87 ? -0.522 -34.628 7.600 1.00 45.21 84 GLN A O 1
ATOM 645 N N . ALA A 1 88 ? -0.707 -32.648 8.666 1.00 43.29 85 ALA A N 1
ATOM 646 C CA . ALA A 1 88 ? 0.318 -31.954 7.848 1.00 38.18 85 ALA A CA 1
ATOM 647 C C . ALA A 1 88 ? 1.685 -32.593 8.059 1.00 36.62 85 ALA A C 1
ATOM 648 O O . ALA A 1 88 ? 2.447 -32.679 7.086 1.00 37.37 85 ALA A O 1
ATOM 650 N N . ALA A 1 89 ? 2.018 -32.997 9.279 1.00 38.58 86 ALA A N 1
ATOM 651 C CA . ALA A 1 89 ? 3.391 -33.450 9.593 1.00 40.90 86 ALA A CA 1
ATOM 652 C C . ALA A 1 89 ? 3.830 -34.637 8.704 1.00 47.89 86 ALA A C 1
ATOM 653 O O . ALA A 1 89 ? 5.006 -34.614 8.255 1.00 47.72 86 ALA A O 1
ATOM 655 N N . THR A 1 90 ? 2.982 -35.639 8.449 1.00 49.49 87 THR A N 1
ATOM 656 C CA . THR A 1 90 ? 3.332 -36.818 7.593 1.00 55.13 87 THR A CA 1
ATOM 657 C C . THR A 1 90 ? 3.529 -36.335 6.155 1.00 48.70 87 THR A C 1
ATOM 658 O O . THR A 1 90 ? 4.466 -36.833 5.469 1.00 53.73 87 THR A O 1
ATOM 662 N N . LEU A 1 91 ? 2.746 -35.350 5.720 1.00 50.73 88 LEU A N 1
ATOM 663 C CA . LEU A 1 91 ? 2.913 -34.756 4.369 1.00 47.66 88 LEU A CA 1
ATOM 664 C C . LEU A 1 91 ? 4.249 -34.032 4.275 1.00 44.25 88 LEU A C 1
ATOM 665 O O . LEU A 1 91 ? 4.940 -34.148 3.248 1.00 49.83 88 LEU A O 1
ATOM 670 N N . VAL A 1 92 ? 4.631 -33.307 5.315 1.00 46.37 89 VAL A N 1
ATOM 671 C CA . VAL A 1 92 ? 5.942 -32.608 5.316 1.00 45.56 89 VAL A CA 1
ATOM 672 C C . VAL A 1 92 ? 7.052 -33.664 5.242 1.00 43.77 89 VAL A C 1
ATOM 673 O O . VAL A 1 92 ? 8.041 -33.444 4.511 1.00 41.97 89 VAL A O 1
ATOM 677 N N . ARG A 1 93 ? 6.960 -34.720 6.043 1.00 49.13 90 ARG A N 1
ATOM 678 C CA . ARG A 1 93 ? 8.017 -35.769 6.046 1.00 50.82 90 ARG A CA 1
ATOM 679 C C . ARG A 1 93 ? 8.124 -36.368 4.632 1.00 44.01 90 ARG A C 1
ATOM 680 O O . ARG A 1 93 ? 9.244 -36.522 4.170 1.00 47.43 90 ARG A O 1
ATOM 688 N N . GLU A 1 94 ? 6.993 -36.653 3.978 1.00 52.92 91 GLU A N 1
ATOM 689 C CA . GLU A 1 94 ? 6.934 -37.202 2.591 1.00 60.98 91 GLU A CA 1
ATOM 690 C C . GLU A 1 94 ? 7.623 -36.226 1.634 1.00 57.66 91 GLU A C 1
ATOM 691 O O . GLU A 1 94 ? 8.442 -36.677 0.816 1.00 58.12 91 GLU A O 1
ATOM 697 N N . ALA A 1 95 ? 7.252 -34.936 1.701 1.00 56.71 92 ALA A N 1
ATOM 698 C CA . ALA A 1 95 ? 7.823 -33.854 0.866 1.00 52.17 92 ALA A CA 1
ATOM 699 C C . ALA A 1 95 ? 9.339 -33.822 1.051 1.00 46.75 92 ALA A C 1
ATOM 700 O O . ALA A 1 95 ? 10.059 -33.757 0.034 1.00 54.80 92 ALA A O 1
ATOM 702 N N . LEU A 1 96 ? 9.832 -33.885 2.282 1.00 49.07 93 LEU A N 1
ATOM 703 C CA . LEU A 1 96 ? 11.293 -33.779 2.544 1.00 47.43 93 LEU A CA 1
ATOM 704 C C . LEU A 1 96 ? 12.012 -35.006 1.932 1.00 55.28 93 LEU A C 1
ATOM 705 O O . LEU A 1 96 ? 13.098 -34.838 1.378 1.00 51.76 93 LEU A O 1
ATOM 710 N N . LYS A 1 97 ? 11.473 -36.209 2.118 1.00 54.70 94 LYS A N 1
ATOM 711 C CA . LYS A 1 97 ? 12.043 -37.488 1.597 1.00 66.73 94 LYS A CA 1
ATOM 712 C C . LYS A 1 97 ? 12.219 -37.387 0.080 1.00 57.13 94 LYS A C 1
ATOM 713 O O . LYS A 1 97 ? 13.311 -37.717 -0.410 1.00 73.70 94 LYS A O 1
ATOM 719 N N . VAL A 1 98 ? 11.192 -36.881 -0.611 1.00 63.87 95 VAL A N 1
ATOM 720 C CA . VAL A 1 98 ? 11.127 -36.736 -2.094 1.00 63.96 95 VAL A CA 1
ATOM 721 C C . VAL A 1 98 ? 12.143 -35.677 -2.538 1.00 66.21 95 VAL A C 1
ATOM 722 O O . VAL A 1 98 ? 12.922 -35.952 -3.454 1.00 56.38 95 VAL A O 1
ATOM 726 N N . SER A 1 99 ? 12.181 -34.510 -1.899 1.00 61.20 96 SER A N 1
ATOM 727 C CA . SER A 1 99 ? 12.992 -33.352 -2.360 1.00 52.32 96 SER A CA 1
ATOM 728 C C . SER A 1 99 ? 14.433 -33.441 -1.881 1.00 51.16 96 SER A C 1
ATOM 729 O O . SER A 1 99 ? 15.284 -32.806 -2.526 1.00 49.32 96 SER A O 1
ATOM 732 N N . PHE A 1 100 ? 14.689 -34.097 -0.745 1.00 50.35 97 PHE A N 1
ATOM 733 C CA . PHE A 1 100 ? 16.035 -34.155 -0.105 1.00 55.95 97 PHE A CA 1
ATOM 734 C C . PHE A 1 100 ? 16.333 -35.602 0.294 1.00 55.88 97 PHE A C 1
ATOM 735 O O . PHE A 1 100 ? 16.604 -35.910 1.460 1.00 58.41 97 PHE A O 1
ATOM 743 N N . PRO A 1 101 ? 16.289 -36.546 -0.673 1.00 60.20 98 PRO A N 1
ATOM 744 C CA . PRO A 1 101 ? 16.462 -37.969 -0.357 1.00 61.40 98 PRO A CA 1
ATOM 745 C C . PRO A 1 101 ? 17.865 -38.273 0.200 1.00 61.60 98 PRO A C 1
ATOM 746 O O . PRO A 1 101 ? 18.849 -37.685 -0.207 1.00 57.67 98 PRO A O 1
ATOM 750 N N . CYS A 1 102 ? 17.969 -39.272 1.078 1.00 76.50 99 CYS A N 1
ATOM 751 C CA . CYS A 1 102 ? 19.272 -39.732 1.624 1.00 82.20 99 CYS A CA 1
ATOM 752 C C . CYS A 1 102 ? 19.815 -40.807 0.675 1.00 87.66 99 CYS A C 1
ATOM 753 O O . CYS A 1 102 ? 18.998 -41.613 0.171 1.00 96.47 99 CYS A O 1
ATOM 756 N N . GLU A 1 103 ? 21.137 -40.856 0.473 1.00 94.07 100 GLU A N 1
ATOM 757 C CA . GLU A 1 103 ? 21.853 -42.006 -0.159 1.00 99.80 100 GLU A CA 1
ATOM 758 C C . GLU A 1 103 ? 23.342 -41.980 0.226 1.00 103.87 100 GLU A C 1
ATOM 759 O O . GLU A 1 103 ? 24.277 -41.774 -0.572 1.00 101.82 100 GLU A O 1
ATOM 765 N N . GLU B 1 5 ? 28.613 -28.581 13.528 1.00 81.22 2 GLU B N 1
ATOM 766 C CA . GLU B 1 5 ? 27.884 -29.799 14.045 1.00 82.39 2 GLU B CA 1
ATOM 767 C C . GLU B 1 5 ? 26.401 -29.462 14.291 1.00 72.30 2 GLU B C 1
ATOM 768 O O . GLU B 1 5 ? 25.572 -30.420 14.336 1.00 67.25 2 GLU B O 1
ATOM 774 N N . ARG B 1 6 ? 26.064 -28.177 14.437 1.00 63.43 3 ARG B N 1
ATOM 775 C CA . ARG B 1 6 ? 24.657 -27.714 14.523 1.00 58.91 3 ARG B CA 1
ATOM 776 C C . ARG B 1 6 ? 24.054 -27.615 13.113 1.00 52.95 3 ARG B C 1
ATOM 777 O O . ARG B 1 6 ? 24.517 -26.779 12.318 1.00 57.90 3 ARG B O 1
ATOM 785 N N . THR B 1 7 ? 23.054 -28.458 12.852 1.00 52.31 4 THR B N 1
ATOM 786 C CA . THR B 1 7 ? 22.262 -28.505 11.598 1.00 56.24 4 THR B CA 1
ATOM 787 C C . THR B 1 7 ? 20.783 -28.125 11.842 1.00 55.75 4 THR B C 1
ATOM 788 O O . THR B 1 7 ? 20.060 -27.931 10.850 1.00 50.66 4 THR B O 1
ATOM 792 N N . TRP B 1 8 ? 20.334 -28.039 13.101 1.00 55.04 5 TRP B N 1
ATOM 793 C CA . TRP B 1 8 ? 18.898 -27.859 13.461 1.00 49.18 5 TRP B CA 1
ATOM 794 C C . TRP B 1 8 ? 18.475 -26.386 13.341 1.00 47.36 5 TRP B C 1
ATOM 795 O O . TRP B 1 8 ? 19.287 -25.447 13.587 1.00 47.34 5 TRP B O 1
ATOM 806 N N . ILE B 1 9 ? 17.210 -26.195 12.980 1.00 46.82 6 ILE B N 1
ATOM 807 C CA . ILE B 1 9 ? 16.612 -24.857 12.763 1.00 41.15 6 ILE B CA 1
ATOM 808 C C . ILE B 1 9 ? 16.350 -24.207 14.136 1.00 43.10 6 ILE B C 1
ATOM 809 O O . ILE B 1 9 ? 16.637 -23.025 14.294 1.00 41.57 6 ILE B O 1
ATOM 814 N N . PHE B 1 10 ? 15.818 -24.945 15.109 1.00 38.99 7 PHE B N 1
ATOM 815 C CA . PHE B 1 10 ? 15.668 -24.455 16.490 1.00 40.12 7 PHE B CA 1
ATOM 816 C C . PHE B 1 10 ? 16.477 -25.351 17.430 1.00 41.10 7 PHE B C 1
ATOM 817 O O . PHE B 1 10 ? 16.321 -26.570 17.377 1.00 39.98 7 PHE B O 1
ATOM 825 N N . SER B 1 11 ? 17.263 -24.716 18.291 1.00 43.52 8 SER B N 1
ATOM 826 C CA . SER B 1 11 ? 17.814 -25.305 19.527 1.00 42.10 8 SER B CA 1
ATOM 827 C C . SER B 1 11 ? 16.744 -25.212 20.606 1.00 43.92 8 SER B C 1
ATOM 828 O O . SER B 1 11 ? 15.800 -24.383 20.458 1.00 41.35 8 SER B O 1
ATOM 831 N N . GLY B 1 12 ? 16.916 -26.008 21.655 1.00 41.15 9 GLY B N 1
ATOM 832 C CA . GLY B 1 12 ? 16.144 -25.935 22.903 1.00 41.81 9 GLY B CA 1
ATOM 833 C C . GLY B 1 12 ? 16.070 -24.519 23.440 1.00 39.85 9 GLY B C 1
ATOM 834 O O . GLY B 1 12 ? 14.963 -24.080 23.804 1.00 40.81 9 GLY B O 1
ATOM 835 N N . ALA B 1 13 ? 17.198 -23.813 23.468 1.00 43.24 10 ALA B N 1
ATOM 836 C CA . ALA B 1 13 ? 17.262 -22.429 23.982 1.00 42.54 10 ALA B CA 1
ATOM 837 C C . ALA B 1 13 ? 16.391 -21.493 23.117 1.00 41.05 10 ALA B C 1
ATOM 838 O O . ALA B 1 13 ? 15.773 -20.589 23.678 1.00 40.83 10 ALA B O 1
ATOM 840 N N . GLU B 1 14 ? 16.425 -21.647 21.801 1.00 38.42 11 GLU B N 1
ATOM 841 C CA . GLU B 1 14 ? 15.658 -20.767 20.877 1.00 41.27 11 GLU B CA 1
ATOM 842 C C . GLU B 1 14 ? 14.168 -21.045 21.051 1.00 40.13 11 GLU B C 1
ATOM 843 O O . GLU B 1 14 ? 13.406 -20.096 21.106 1.00 40.52 11 GLU B O 1
ATOM 849 N N . LEU B 1 15 ? 13.786 -22.310 21.166 1.00 37.92 12 LEU B N 1
ATOM 850 C CA . LEU B 1 15 ? 12.356 -22.661 21.360 1.00 40.74 12 LEU B CA 1
ATOM 851 C C . LEU B 1 15 ? 11.904 -22.039 22.671 1.00 41.04 12 LEU B C 1
ATOM 852 O O . LEU B 1 15 ? 10.792 -21.522 22.710 1.00 37.93 12 LEU B O 1
ATOM 857 N N . LYS B 1 16 ? 12.702 -22.174 23.734 1.00 39.44 13 LYS B N 1
ATOM 858 C CA . LYS B 1 16 ? 12.308 -21.648 25.055 1.00 38.58 13 LYS B CA 1
ATOM 859 C C . LYS B 1 16 ? 12.131 -20.128 24.980 1.00 37.07 13 LYS B C 1
ATOM 860 O O . LYS B 1 16 ? 11.164 -19.619 25.546 1.00 35.69 13 LYS B O 1
ATOM 866 N N . GLN B 1 17 ? 13.033 -19.428 24.292 1.00 39.70 14 GLN B N 1
ATOM 867 C CA . GLN B 1 17 ? 12.908 -17.970 24.067 1.00 42.79 14 GLN B CA 1
ATOM 868 C C . GLN B 1 17 ? 11.629 -17.624 23.287 1.00 37.78 14 GLN B C 1
ATOM 869 O O . GLN B 1 17 ? 11.010 -16.601 23.614 1.00 39.43 14 GLN B O 1
ATOM 875 N N . ALA B 1 18 ? 11.265 -18.413 22.280 1.00 37.05 15 ALA B N 1
ATOM 876 C CA . ALA B 1 18 ? 10.026 -18.209 21.484 1.00 34.40 15 ALA B CA 1
ATOM 877 C C . ALA B 1 18 ? 8.798 -18.379 22.387 1.00 36.77 15 ALA B C 1
ATOM 878 O O . ALA B 1 18 ? 7.880 -17.516 22.338 1.00 33.61 15 ALA B O 1
ATOM 880 N N . ILE B 1 19 ? 8.796 -19.434 23.213 1.00 37.57 16 ILE B N 1
ATOM 881 C CA . ILE B 1 19 ? 7.689 -19.734 24.167 1.00 34.82 16 ILE B CA 1
ATOM 882 C C . ILE B 1 19 ? 7.501 -18.540 25.112 1.00 36.42 16 ILE B C 1
ATOM 883 O O . ILE B 1 19 ? 6.351 -18.213 25.444 1.00 36.55 16 ILE B O 1
ATOM 888 N N . GLU B 1 20 ? 8.595 -17.868 25.469 1.00 40.66 17 GLU B N 1
ATOM 889 C CA . GLU B 1 20 ? 8.623 -16.738 26.428 1.00 36.45 17 GLU B CA 1
ATOM 890 C C . GLU B 1 20 ? 8.267 -15.429 25.738 1.00 40.70 17 GLU B C 1
ATOM 891 O O . GLU B 1 20 ? 8.184 -14.440 26.441 1.00 41.05 17 GLU B O 1
ATOM 897 N N . GLY B 1 21 ? 8.079 -15.446 24.422 1.00 42.51 18 GLY B N 1
ATOM 898 C CA . GLY B 1 21 ? 7.623 -14.298 23.638 1.00 42.75 18 GLY B CA 1
ATOM 899 C C . GLY B 1 21 ? 8.775 -13.443 23.129 1.00 38.70 18 GLY B C 1
ATOM 900 O O . GLY B 1 21 ? 8.487 -12.315 22.747 1.00 41.02 18 GLY B O 1
ATOM 901 N N . LYS B 1 22 ? 9.997 -13.973 23.036 1.00 38.62 19 LYS B N 1
ATOM 902 C CA . LYS B 1 22 ? 11.202 -13.159 22.732 1.00 41.02 19 LYS B CA 1
ATOM 903 C C . LYS B 1 22 ? 11.997 -13.749 21.565 1.00 43.08 19 LYS B C 1
ATOM 904 O O . LYS B 1 22 ? 13.210 -13.920 21.717 1.00 48.17 19 LYS B O 1
ATOM 910 N N . LEU B 1 23 ? 11.369 -14.042 20.432 1.00 40.14 20 LEU B N 1
ATOM 911 C CA . LEU B 1 23 ? 12.106 -14.497 19.236 1.00 41.71 20 LEU B CA 1
ATOM 912 C C . LEU B 1 23 ? 11.457 -13.926 17.972 1.00 42.46 20 LEU B C 1
ATOM 913 O O . LEU B 1 23 ? 11.079 -14.713 17.101 1.00 42.93 20 LEU B O 1
ATOM 918 N N . ALA B 1 24 ? 11.309 -12.607 17.874 1.00 44.34 21 ALA B N 1
ATOM 919 C CA . ALA B 1 24 ? 10.882 -11.948 16.615 1.00 48.30 21 ALA B CA 1
ATOM 920 C C . ALA B 1 24 ? 11.443 -10.526 16.536 1.00 44.28 21 ALA B C 1
ATOM 921 O O . ALA B 1 24 ? 10.712 -9.545 16.618 1.00 41.80 21 ALA B O 1
ATOM 923 N N . PRO B 1 25 ? 12.775 -10.379 16.376 1.00 45.69 22 PRO B N 1
ATOM 924 C CA . PRO B 1 25 ? 13.414 -9.056 16.361 1.00 50.04 22 PRO B CA 1
ATOM 925 C C . PRO B 1 25 ? 13.120 -8.198 15.116 1.00 43.25 22 PRO B C 1
ATOM 926 O O . PRO B 1 25 ? 13.458 -7.029 15.121 1.00 45.97 22 PRO B O 1
ATOM 930 N N . ASP B 1 26 ? 12.512 -8.802 14.098 1.00 40.42 23 ASP B N 1
ATOM 931 C CA . ASP B 1 26 ? 12.054 -8.153 12.844 1.00 47.30 23 ASP B CA 1
ATOM 932 C C . ASP B 1 26 ? 10.727 -7.405 13.062 1.00 48.67 23 ASP B C 1
ATOM 933 O O . ASP B 1 26 ? 10.340 -6.653 12.143 1.00 47.84 23 ASP B O 1
ATOM 938 N N . VAL B 1 27 ? 10.040 -7.630 14.188 1.00 46.47 24 VAL B N 1
ATOM 939 C CA . VAL B 1 27 ? 8.678 -7.076 14.473 1.00 45.36 24 VAL B CA 1
ATOM 940 C C . VAL B 1 27 ? 8.818 -5.896 15.445 1.00 46.53 24 VAL B C 1
ATOM 941 O O . VAL B 1 27 ? 9.531 -6.037 16.428 1.00 44.83 24 VAL B O 1
ATOM 945 N N . SER B 1 28 ? 8.144 -4.778 15.143 1.00 51.86 25 SER B N 1
ATOM 946 C CA . SER B 1 28 ? 8.280 -3.464 15.831 1.00 53.45 25 SER B CA 1
ATOM 947 C C . SER B 1 28 ? 7.465 -3.407 17.132 1.00 55.62 25 SER B C 1
ATOM 948 O O . SER B 1 28 ? 8.034 -3.048 18.170 1.00 51.60 25 SER B O 1
ATOM 951 N N . ASP B 1 29 ? 6.176 -3.729 17.119 1.00 52.21 26 ASP B N 1
ATOM 952 C CA . ASP B 1 29 ? 5.330 -3.555 18.337 1.00 52.78 26 ASP B CA 1
ATOM 953 C C . ASP B 1 29 ? 5.665 -4.667 19.330 1.00 51.00 26 ASP B C 1
ATOM 954 O O . ASP B 1 29 ? 5.662 -5.839 18.961 1.00 41.94 26 ASP B O 1
ATOM 959 N N . PRO B 1 30 ? 5.958 -4.365 20.611 1.00 49.57 27 PRO B N 1
ATOM 960 C CA . PRO B 1 30 ? 6.309 -5.406 21.584 1.00 51.19 27 PRO B CA 1
ATOM 961 C C . PRO B 1 30 ? 5.220 -6.471 21.809 1.00 53.08 27 PRO B C 1
ATOM 962 O O . PRO B 1 30 ? 5.551 -7.637 22.008 1.00 41.89 27 PRO B O 1
ATOM 966 N N . GLU B 1 31 ? 3.945 -6.092 21.707 1.00 49.48 28 GLU B N 1
ATOM 967 C CA . GLU B 1 31 ? 2.839 -7.068 21.846 1.00 51.71 28 GLU B CA 1
ATOM 968 C C . GLU B 1 31 ? 2.741 -7.939 20.586 1.00 47.61 28 GLU B C 1
ATOM 969 O O . GLU B 1 31 ? 2.453 -9.141 20.747 1.00 46.10 28 GLU B O 1
ATOM 975 N N . MET B 1 32 ? 2.974 -7.379 19.399 1.00 43.87 29 MET B N 1
ATOM 976 C CA . MET B 1 32 ? 3.036 -8.163 18.139 1.00 43.75 29 MET B CA 1
ATOM 977 C C . MET B 1 32 ? 4.258 -9.098 18.205 1.00 45.27 29 MET B C 1
ATOM 978 O O . MET B 1 32 ? 4.145 -10.202 17.637 1.00 41.43 29 MET B O 1
ATOM 983 N N . ARG B 1 33 ? 5.395 -8.635 18.741 1.00 37.15 30 ARG B N 1
ATOM 984 C CA . ARG B 1 33 ? 6.637 -9.440 18.888 1.00 40.43 30 ARG B CA 1
ATOM 985 C C . ARG B 1 33 ? 6.295 -10.693 19.696 1.00 39.40 30 ARG B C 1
ATOM 986 O O . ARG B 1 33 ? 6.719 -11.804 19.316 1.00 39.58 30 ARG B O 1
ATOM 994 N N . ARG B 1 34 ? 5.546 -10.522 20.772 1.00 38.20 31 ARG B N 1
ATOM 995 C CA . ARG B 1 34 ? 5.161 -11.632 21.662 1.00 40.67 31 ARG B CA 1
ATOM 996 C C . ARG B 1 34 ? 4.240 -12.588 20.905 1.00 39.92 31 ARG B C 1
ATOM 997 O O . ARG B 1 34 ? 4.452 -13.811 20.958 1.00 40.61 31 ARG B O 1
ATOM 1005 N N . LEU B 1 35 ? 3.246 -12.054 20.213 1.00 37.50 32 LEU B N 1
ATOM 1006 C CA . LEU B 1 35 ? 2.263 -12.881 19.481 1.00 38.58 32 LEU B CA 1
ATOM 1007 C C . LEU B 1 35 ? 2.998 -13.702 18.410 1.00 43.71 32 LEU B C 1
ATOM 1008 O O . LEU B 1 35 ? 2.744 -14.895 18.297 1.00 37.60 32 LEU B O 1
ATOM 1013 N N . VAL B 1 36 ? 3.925 -13.102 17.674 1.00 34.76 33 VAL B N 1
ATOM 1014 C CA . VAL B 1 36 ? 4.677 -13.804 16.594 1.00 36.99 33 VAL B CA 1
ATOM 1015 C C . VAL B 1 36 ? 5.568 -14.890 17.212 1.00 34.20 33 VAL B C 1
ATOM 1016 O O . VAL B 1 36 ? 5.565 -16.025 16.681 1.00 36.42 33 VAL B O 1
ATOM 1020 N N . SER B 1 37 ? 6.275 -14.568 18.283 1.00 33.41 34 SER B N 1
ATOM 1021 C CA . SER B 1 37 ? 7.202 -15.502 18.974 1.00 35.08 34 SER B CA 1
ATOM 1022 C C . SER B 1 37 ? 6.446 -16.755 19.417 1.00 38.07 34 SER B C 1
ATOM 1023 O O . SER B 1 37 ? 6.916 -17.881 19.144 1.00 38.17 34 SER B O 1
ATOM 1026 N N . VAL B 1 38 ? 5.303 -16.554 20.053 1.00 34.82 35 VAL B N 1
ATOM 1027 C CA . VAL B 1 38 ? 4.463 -17.641 20.600 1.00 37.28 35 VAL B CA 1
ATOM 1028 C C . VAL B 1 38 ? 3.864 -18.442 19.430 1.00 35.39 35 VAL B C 1
ATOM 1029 O O . VAL B 1 38 ? 3.748 -19.676 19.584 1.00 33.94 35 VAL B O 1
ATOM 1033 N N . ALA B 1 39 ? 3.467 -17.795 18.326 1.00 36.49 36 ALA B N 1
ATOM 1034 C CA . ALA B 1 39 ? 2.964 -18.476 17.111 1.00 37.50 36 ALA B CA 1
ATOM 1035 C C . ALA B 1 39 ? 4.039 -19.445 16.594 1.00 37.96 36 ALA B C 1
ATOM 1036 O O . ALA B 1 39 ? 3.698 -20.562 16.218 1.00 38.40 36 ALA B O 1
ATOM 1038 N N . LYS B 1 40 ? 5.302 -19.034 16.571 1.00 33.89 37 LYS B N 1
ATOM 1039 C CA . LYS B 1 40 ? 6.427 -19.891 16.109 1.00 35.72 37 LYS B CA 1
ATOM 1040 C C . LYS B 1 40 ? 6.590 -21.094 17.059 1.00 39.37 37 LYS B C 1
ATOM 1041 O O . LYS B 1 40 ? 6.708 -22.231 16.570 1.00 35.43 37 LYS B O 1
ATOM 1047 N N . SER B 1 41 ? 6.622 -20.879 18.368 1.00 39.16 38 SER B N 1
ATOM 1048 C CA . SER B 1 41 ? 6.849 -21.983 19.340 1.00 38.20 38 SER B CA 1
ATOM 1049 C C . SER B 1 41 ? 5.664 -22.959 19.299 1.00 39.73 38 SER B C 1
ATOM 1050 O O . SER B 1 41 ? 5.912 -24.193 19.259 1.00 37.20 38 SER B O 1
ATOM 1053 N N . SER B 1 42 ? 4.436 -22.454 19.263 1.00 35.12 39 SER B N 1
ATOM 1054 C CA . SER B 1 42 ? 3.208 -23.291 19.188 1.00 42.08 39 SER B CA 1
ATOM 1055 C C . SER B 1 42 ? 3.266 -24.186 17.955 1.00 37.17 39 SER B C 1
ATOM 1056 O O . SER B 1 42 ? 2.952 -25.362 18.079 1.00 36.91 39 SER B O 1
ATOM 1059 N N . ALA B 1 43 ? 3.650 -23.623 16.816 1.00 33.25 40 ALA B N 1
ATOM 1060 C CA . ALA B 1 43 ? 3.621 -24.325 15.525 1.00 35.44 40 ALA B CA 1
ATOM 1061 C C . ALA B 1 43 ? 4.762 -25.346 15.460 1.00 36.01 40 ALA B C 1
ATOM 1062 O O . ALA B 1 43 ? 4.511 -26.450 14.929 1.00 35.12 40 ALA B O 1
ATOM 1064 N N . TYR B 1 44 ? 5.957 -25.013 15.965 1.00 34.26 41 TYR B N 1
ATOM 1065 C CA . TYR B 1 44 ? 7.096 -25.964 16.045 1.00 37.29 41 TYR B CA 1
ATOM 1066 C C . TYR B 1 44 ? 6.678 -27.170 16.897 1.00 36.69 41 TYR B C 1
ATOM 1067 O O . TYR B 1 44 ? 6.882 -28.324 16.459 1.00 39.54 41 TYR B O 1
ATOM 1076 N N . ILE B 1 45 ? 6.121 -26.892 18.069 1.00 35.48 42 ILE B N 1
ATOM 1077 C CA . ILE B 1 45 ? 5.588 -27.937 18.991 1.00 39.20 42 ILE B CA 1
ATOM 1078 C C . ILE B 1 45 ? 4.512 -28.760 18.276 1.00 38.75 42 ILE B C 1
ATOM 1079 O O . ILE B 1 45 ? 4.547 -29.997 18.380 1.00 39.66 42 ILE B O 1
ATOM 1084 N N . ALA B 1 46 ? 3.604 -28.125 17.549 1.00 38.00 43 ALA B N 1
ATOM 1085 C CA . ALA B 1 46 ? 2.532 -28.821 16.806 1.00 38.39 43 ALA B CA 1
ATOM 1086 C C . ALA B 1 46 ? 3.130 -29.801 15.784 1.00 40.52 43 ALA B C 1
ATOM 1087 O O . ALA B 1 46 ? 2.512 -30.863 15.560 1.00 35.48 43 ALA B O 1
ATOM 1089 N N . GLY B 1 47 ? 4.191 -29.409 15.093 1.00 38.70 44 GLY B N 1
ATOM 1090 C CA . GLY B 1 47 ? 4.859 -30.251 14.081 1.00 41.47 44 GLY B CA 1
ATOM 1091 C C . GLY B 1 47 ? 5.327 -31.562 14.696 1.00 44.25 44 GLY B C 1
ATOM 1092 O O . GLY B 1 47 ? 4.993 -32.650 14.161 1.00 38.97 44 GLY B O 1
ATOM 1093 N N . VAL B 1 48 ? 6.062 -31.453 15.792 1.00 41.33 45 VAL B N 1
ATOM 1094 C CA . VAL B 1 48 ? 6.563 -32.628 16.564 1.00 41.20 45 VAL B CA 1
ATOM 1095 C C . VAL B 1 48 ? 5.368 -33.404 17.144 1.00 47.71 45 VAL B C 1
ATOM 1096 O O . VAL B 1 48 ? 5.367 -34.606 17.024 1.00 41.55 45 VAL B O 1
ATOM 1100 N N . ALA B 1 49 ? 4.393 -32.738 17.754 1.00 38.17 46 ALA B N 1
ATOM 1101 C CA . ALA B 1 49 ? 3.236 -33.397 18.388 1.00 41.79 46 ALA B CA 1
ATOM 1102 C C . ALA B 1 49 ? 2.465 -34.214 17.352 1.00 47.78 46 ALA B C 1
ATOM 1103 O O . ALA B 1 49 ? 2.200 -35.421 17.615 1.00 42.76 46 ALA B O 1
ATOM 1105 N N . ASP B 1 50 ? 2.122 -33.603 16.221 1.00 39.28 47 ASP B N 1
ATOM 1106 C CA . ASP B 1 50 ? 1.329 -34.272 15.157 1.00 44.05 47 ASP B CA 1
ATOM 1107 C C . ASP B 1 50 ? 2.120 -35.491 14.651 1.00 44.75 47 ASP B C 1
ATOM 1108 O O . ASP B 1 50 ? 1.523 -36.554 14.489 1.00 48.88 47 ASP B O 1
ATOM 1113 N N . LEU B 1 51 ? 3.422 -35.356 14.427 1.00 43.02 48 LEU B N 1
ATOM 1114 C CA . LEU B 1 51 ? 4.223 -36.461 13.843 1.00 49.02 48 LEU B CA 1
ATOM 1115 C C . LEU B 1 51 ? 4.276 -37.649 14.818 1.00 51.01 48 LEU B C 1
ATOM 1116 O O . LEU B 1 51 ? 4.283 -38.781 14.327 1.00 54.91 48 LEU B O 1
ATOM 1121 N N . THR B 1 52 ? 4.290 -37.404 16.130 1.00 49.98 49 THR B N 1
ATOM 1122 C CA . THR B 1 52 ? 4.647 -38.421 17.158 1.00 49.39 49 THR B CA 1
ATOM 1123 C C . THR B 1 52 ? 3.414 -38.909 17.918 1.00 47.87 49 THR B C 1
ATOM 1124 O O . THR B 1 52 ? 3.593 -39.725 18.833 1.00 51.71 49 THR B O 1
ATOM 1128 N N . SER B 1 53 ? 2.238 -38.445 17.530 1.00 42.96 50 SER B N 1
ATOM 1129 C CA . SER B 1 53 ? 0.926 -38.731 18.113 1.00 53.12 50 SER B CA 1
ATOM 1130 C C . SER B 1 53 ? 0.666 -40.251 18.097 1.00 60.41 50 SER B C 1
ATOM 1131 O O . SER B 1 53 ? 0.534 -40.822 17.006 1.00 49.81 50 SER B O 1
ATOM 1134 N N . GLY B 1 54 ? 0.555 -40.882 19.261 1.00 57.38 51 GLY B N 1
ATOM 1135 C CA . GLY B 1 54 ? 0.127 -42.281 19.342 1.00 66.52 51 GLY B CA 1
ATOM 1136 C C . GLY B 1 54 ? 1.305 -43.210 19.323 1.00 68.74 51 GLY B C 1
ATOM 1137 O O . GLY B 1 54 ? 1.084 -44.352 19.638 1.00 74.00 51 GLY B O 1
ATOM 1138 N N . SER B 1 55 ? 2.520 -42.741 19.020 1.00 69.47 52 SER B N 1
ATOM 1139 C CA . SER B 1 55 ? 3.721 -43.603 19.087 1.00 66.16 52 SER B CA 1
ATOM 1140 C C . SER B 1 55 ? 4.500 -43.208 20.344 1.00 66.38 52 SER B C 1
ATOM 1141 O O . SER B 1 55 ? 4.731 -44.089 21.168 1.00 68.91 52 SER B O 1
ATOM 1144 N N . ASP B 1 56 ? 4.777 -41.918 20.557 1.00 59.63 53 ASP B N 1
ATOM 1145 C CA . ASP B 1 56 ? 5.567 -41.429 21.726 1.00 52.99 53 ASP B CA 1
ATOM 1146 C C . ASP B 1 56 ? 4.672 -40.827 22.818 1.00 49.60 53 ASP B C 1
ATOM 1147 O O . ASP B 1 56 ? 5.131 -40.777 23.985 1.00 56.64 53 ASP B O 1
ATOM 1152 N N . TRP B 1 57 ? 3.489 -40.310 22.485 1.00 47.67 54 TRP B N 1
ATOM 1153 C CA . TRP B 1 57 ? 2.611 -39.675 23.507 1.00 49.98 54 TRP B CA 1
ATOM 1154 C C . TRP B 1 57 ? 1.157 -39.976 23.187 1.00 42.50 54 TRP B C 1
ATOM 1155 O O . TRP B 1 57 ? 0.853 -40.284 22.017 1.00 52.95 54 TRP B O 1
ATOM 1166 N N . CYS B 1 58 ? 0.286 -39.857 24.185 1.00 47.40 55 CYS B N 1
ATOM 1167 C CA . CYS B 1 58 ? -1.167 -40.144 24.053 1.00 52.99 55 CYS B CA 1
ATOM 1168 C C . CYS B 1 58 ? -1.987 -38.966 24.577 1.00 54.93 55 CYS B C 1
ATOM 1169 O O . CYS B 1 58 ? -1.615 -38.389 25.595 1.00 55.61 55 CYS B O 1
ATOM 1172 N N . GLY B 1 59 ? -3.065 -38.627 23.874 1.00 51.81 56 GLY B N 1
ATOM 1173 C CA . GLY B 1 59 ? -3.984 -37.524 24.225 1.00 53.99 56 GLY B CA 1
ATOM 1174 C C . GLY B 1 59 ? -4.229 -36.596 23.048 1.00 53.11 56 GLY B C 1
ATOM 1175 O O . GLY B 1 59 ? -5.063 -35.681 23.207 1.00 55.50 56 GLY B O 1
ATOM 1176 N N . ALA B 1 60 ? -3.541 -36.778 21.911 1.00 47.32 57 ALA B N 1
ATOM 1177 C CA . ALA B 1 60 ? -3.867 -36.053 20.661 1.00 50.76 57 ALA B CA 1
ATOM 1178 C C . ALA B 1 60 ? -5.363 -36.231 20.407 1.00 56.23 57 ALA B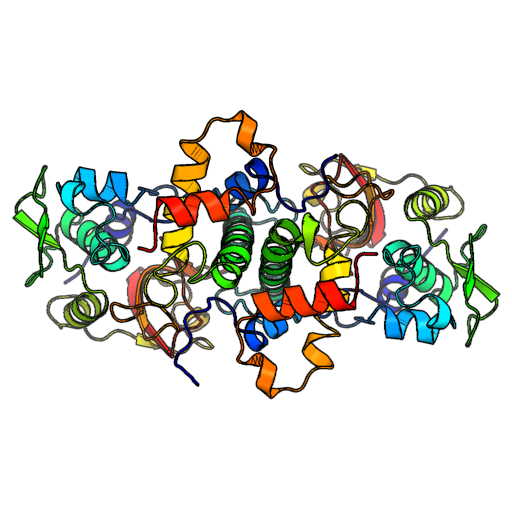 C 1
ATOM 1179 O O . ALA B 1 60 ? -5.906 -37.354 20.566 1.00 57.57 57 ALA B O 1
ATOM 1181 N N . GLY B 1 61 ? -6.041 -35.137 20.102 1.00 53.06 58 GLY B N 1
ATOM 1182 C CA . GLY B 1 61 ? -7.486 -35.146 19.833 1.00 51.72 58 GLY B CA 1
ATOM 1183 C C . GLY B 1 61 ? -8.315 -34.903 21.053 1.00 47.13 58 GLY B C 1
ATOM 1184 O O . GLY B 1 61 ? -9.536 -34.676 20.873 1.00 61.16 58 GLY B O 1
ATOM 1185 N N . ALA B 1 62 ? -7.682 -34.874 22.227 1.00 47.93 59 ALA B N 1
ATOM 1186 C CA . ALA B 1 62 ? -8.302 -34.497 23.513 1.00 55.55 59 ALA B CA 1
ATOM 1187 C C . ALA B 1 62 ? -7.647 -33.202 24.040 1.00 53.62 59 ALA B C 1
ATOM 1188 O O . ALA B 1 62 ? -8.314 -32.160 24.139 1.00 65.45 59 ALA B O 1
ATOM 1190 N N . VAL B 1 63 ? -6.355 -33.249 24.320 1.00 47.97 60 VAL B N 1
ATOM 1191 C CA . VAL B 1 63 ? -5.597 -32.184 25.037 1.00 48.34 60 VAL B CA 1
ATOM 1192 C C . VAL B 1 63 ? -5.471 -30.956 24.124 1.00 45.31 60 VAL B C 1
ATOM 1193 O O . VAL B 1 63 ? -4.955 -31.076 22.987 1.00 42.21 60 VAL B O 1
ATOM 1197 N N . ALA B 1 64 ? -5.916 -29.802 24.619 1.00 45.62 61 ALA B N 1
ATOM 1198 C CA . ALA B 1 64 ? -5.822 -28.528 23.885 1.00 45.51 61 ALA B CA 1
ATOM 1199 C C . ALA B 1 64 ? -4.367 -28.291 23.528 1.00 41.14 61 ALA B C 1
ATOM 1200 O O . ALA B 1 64 ? -3.473 -28.499 24.349 1.00 44.10 61 ALA B O 1
ATOM 1202 N N . PRO B 1 65 ? -4.065 -27.844 22.293 1.00 40.70 62 PRO B N 1
ATOM 1203 C CA . PRO B 1 65 ? -2.676 -27.584 21.902 1.00 44.19 62 PRO B CA 1
ATOM 1204 C C . PRO B 1 65 ? -1.839 -26.686 22.841 1.00 43.97 62 PRO B C 1
ATOM 1205 O O . PRO B 1 65 ? -0.677 -26.994 23.083 1.00 43.07 62 PRO B O 1
ATOM 1209 N N . HIS B 1 66 ? -2.419 -25.628 23.402 1.00 43.56 63 HIS B N 1
ATOM 1210 C CA . HIS B 1 66 ? -1.658 -24.689 24.274 1.00 37.94 63 HIS B CA 1
ATOM 1211 C C . HIS B 1 66 ? -1.272 -25.387 25.588 1.00 40.09 63 HIS B C 1
ATOM 1212 O O . HIS B 1 66 ? -0.314 -24.943 26.256 1.00 39.80 63 HIS B O 1
ATOM 1219 N N . GLU B 1 67 ? -1.982 -26.449 25.983 1.00 34.96 64 GLU B N 1
ATOM 1220 C CA . GLU B 1 67 ? -1.605 -27.218 27.185 1.00 36.82 64 GLU B CA 1
ATOM 1221 C C . GLU B 1 67 ? -0.290 -27.930 26.916 1.00 38.45 64 GLU B C 1
ATOM 1222 O O . GLU B 1 67 ? 0.496 -28.105 27.870 1.00 38.53 64 GLU B O 1
ATOM 1228 N N . LEU B 1 68 ? -0.045 -28.357 25.681 1.00 40.15 65 LEU B N 1
ATOM 1229 C CA . LEU B 1 68 ? 1.258 -28.999 25.373 1.00 41.91 65 LEU B CA 1
ATOM 1230 C C . LEU B 1 68 ? 2.378 -28.000 25.661 1.00 43.36 65 LEU B C 1
ATOM 1231 O O . LEU B 1 68 ? 3.417 -28.397 26.223 1.00 42.95 65 LEU B O 1
ATOM 1236 N N . THR B 1 69 ? 2.196 -26.742 25.262 1.00 41.73 66 THR B N 1
ATOM 1237 C CA . THR B 1 69 ? 3.248 -25.706 25.410 1.00 39.78 66 THR B CA 1
ATOM 1238 C C . THR B 1 69 ? 3.583 -25.523 26.890 1.00 38.54 66 THR B C 1
ATOM 1239 O O . THR B 1 69 ? 4.791 -25.435 27.225 1.00 41.64 66 THR B O 1
ATOM 1243 N N . ASP B 1 70 ? 2.568 -25.512 27.759 1.00 40.42 67 ASP B N 1
ATOM 1244 C CA . ASP B 1 70 ? 2.765 -25.360 29.218 1.00 41.75 67 ASP B CA 1
ATOM 1245 C C . ASP B 1 70 ? 3.660 -26.511 29.709 1.00 39.76 67 ASP B C 1
ATOM 1246 O O . ASP B 1 70 ? 4.626 -26.238 30.399 1.00 39.02 67 ASP B O 1
ATOM 1251 N N . ARG B 1 71 ? 3.375 -27.756 29.338 1.00 42.69 68 ARG B N 1
ATOM 1252 C CA . ARG B 1 71 ? 4.150 -28.922 29.862 1.00 44.99 68 ARG B CA 1
ATOM 1253 C C . ARG B 1 71 ? 5.552 -28.916 29.256 1.00 38.16 68 ARG B C 1
ATOM 1254 O O . ARG B 1 71 ? 6.514 -29.225 29.975 1.00 42.05 68 ARG B O 1
ATOM 1262 N N . ILE B 1 72 ? 5.685 -28.534 27.992 1.00 40.95 69 ILE B N 1
ATOM 1263 C CA . ILE B 1 72 ? 7.020 -28.486 27.336 1.00 40.71 69 ILE B CA 1
ATOM 1264 C C . ILE B 1 72 ? 7.873 -27.429 28.032 1.00 40.36 69 ILE B C 1
ATOM 1265 O O . ILE B 1 72 ? 9.048 -27.679 28.296 1.00 40.52 69 ILE B O 1
ATOM 1270 N N . TYR B 1 73 ? 7.308 -26.269 28.318 1.00 38.68 70 TYR B N 1
ATOM 1271 C CA . TYR B 1 73 ? 8.046 -25.163 28.968 1.00 37.43 70 TYR B CA 1
ATOM 1272 C C . TYR B 1 73 ? 8.571 -25.610 30.333 1.00 43.36 70 TYR B C 1
ATOM 1273 O O . TYR B 1 73 ? 9.754 -25.356 30.643 1.00 38.95 70 TYR B O 1
ATOM 1282 N N . THR B 1 74 ? 7.751 -26.262 31.146 1.00 41.83 71 THR B N 1
ATOM 1283 C CA . THR B 1 74 ? 8.220 -26.682 32.496 1.00 47.77 71 THR B CA 1
ATOM 1284 C C . THR B 1 74 ? 9.339 -27.710 32.314 1.00 44.75 71 THR B C 1
ATOM 1285 O O . THR B 1 74 ? 10.319 -27.619 33.040 1.00 48.66 71 THR B O 1
ATOM 1289 N N . TYR B 1 75 ? 9.239 -28.599 31.331 1.00 48.25 72 TYR B N 1
ATOM 1290 C CA . TYR B 1 75 ? 10.307 -29.597 31.062 1.00 46.36 72 TYR B CA 1
ATOM 1291 C C . TYR B 1 75 ? 11.600 -28.881 30.647 1.00 53.59 72 TYR B C 1
ATOM 1292 O O . TYR B 1 75 ? 12.685 -29.232 31.156 1.00 48.84 72 TYR B O 1
ATOM 1301 N N . LEU B 1 76 ? 11.512 -27.905 29.741 1.00 45.14 73 LEU B N 1
ATOM 1302 C CA . LEU B 1 76 ? 12.698 -27.145 29.262 1.00 45.20 73 LEU B CA 1
ATOM 1303 C C . LEU B 1 76 ? 13.366 -26.395 30.424 1.00 48.50 73 LEU B C 1
ATOM 1304 O O . LEU B 1 76 ? 14.586 -26.167 30.339 1.00 51.20 73 LEU B O 1
ATOM 1309 N N . GLY B 1 77 ? 12.602 -25.969 31.429 1.00 49.70 74 GLY B N 1
ATOM 1310 C CA . GLY B 1 77 ? 13.125 -25.274 32.621 1.00 59.84 74 GLY B CA 1
ATOM 1311 C C . GLY B 1 77 ? 13.680 -26.241 33.672 1.00 63.08 74 GLY B C 1
ATOM 1312 O O . GLY B 1 77 ? 14.694 -25.865 34.297 1.00 56.85 74 GLY B O 1
ATOM 1313 N N . ASP B 1 78 ? 13.095 -27.433 33.813 1.00 64.38 75 ASP B N 1
ATOM 1314 C CA . ASP B 1 78 ? 13.464 -28.446 34.843 1.00 68.53 75 ASP B CA 1
ATOM 1315 C C . ASP B 1 78 ? 14.755 -29.162 34.432 1.00 69.41 75 ASP B C 1
ATOM 1316 O O . ASP B 1 78 ? 15.508 -29.567 35.316 1.00 70.48 75 ASP B O 1
ATOM 1321 N N . MET B 1 79 ? 14.991 -29.318 33.132 1.00 69.31 76 MET B N 1
ATOM 1322 C CA . MET B 1 79 ? 16.044 -30.201 32.608 1.00 65.41 76 MET B CA 1
ATOM 1323 C C . MET B 1 79 ? 17.400 -29.533 32.807 1.00 66.90 76 MET B C 1
ATOM 1324 O O . MET B 1 79 ? 17.467 -28.320 32.998 1.00 56.11 76 MET B O 1
ATOM 1329 N N . PRO B 1 80 ? 18.522 -30.294 32.759 1.00 65.44 77 PRO B N 1
ATOM 1330 C CA . PRO B 1 80 ? 19.846 -29.687 32.876 1.00 69.43 77 PRO B CA 1
ATOM 1331 C C . PRO B 1 80 ? 20.105 -28.708 31.724 1.00 70.45 77 PRO B C 1
ATOM 1332 O O . PRO B 1 80 ? 19.850 -29.059 30.588 1.00 68.74 77 PRO B O 1
ATOM 1336 N N . ALA B 1 81 ? 20.596 -27.509 32.064 1.00 65.67 78 ALA B N 1
ATOM 1337 C CA . ALA B 1 81 ? 20.700 -26.321 31.186 1.00 70.28 78 ALA B CA 1
ATOM 1338 C C . ALA B 1 81 ? 21.535 -26.585 29.913 1.00 76.94 78 ALA B C 1
ATOM 1339 O O . ALA B 1 81 ? 21.310 -25.883 28.900 1.00 70.18 78 ALA B O 1
ATOM 1341 N N . GLU B 1 82 ? 22.488 -27.520 29.938 1.00 75.67 79 GLU B N 1
ATOM 1342 C CA . GLU B 1 82 ? 23.388 -27.735 28.773 1.00 82.53 79 GLU B CA 1
ATOM 1343 C C . GLU B 1 82 ? 22.608 -28.450 27.657 1.00 72.12 79 GLU B C 1
ATOM 1344 O O . GLU B 1 82 ? 23.007 -28.272 26.509 1.00 69.21 79 GLU B O 1
ATOM 1350 N N . LYS B 1 83 ? 21.505 -29.156 27.967 1.00 68.69 80 LYS B N 1
ATOM 1351 C CA . LYS B 1 83 ? 20.651 -29.825 26.954 1.00 64.35 80 LYS B CA 1
ATOM 1352 C C . LYS B 1 83 ? 19.960 -28.804 26.035 1.00 57.90 80 LYS B C 1
ATOM 1353 O O . LYS B 1 83 ? 19.501 -29.210 24.968 1.00 62.68 80 LYS B O 1
ATOM 1359 N N . LEU B 1 84 ? 19.894 -27.534 26.424 1.00 59.14 81 LEU B N 1
ATOM 1360 C CA . LEU B 1 84 ? 19.226 -26.473 25.617 1.00 57.79 81 LEU B CA 1
ATOM 1361 C C . LEU B 1 84 ? 19.963 -26.219 24.299 1.00 57.72 81 LEU B C 1
ATOM 1362 O O . LEU B 1 84 ? 19.345 -25.604 23.402 1.00 54.54 81 LEU B O 1
ATOM 1367 N N . ASP B 1 85 ? 21.227 -26.643 24.154 1.00 54.31 82 ASP B N 1
ATOM 1368 C CA . ASP B 1 85 ? 22.006 -26.465 22.895 1.00 55.70 82 ASP B CA 1
ATOM 1369 C C . ASP B 1 85 ? 21.661 -27.594 21.919 1.00 52.77 82 ASP B C 1
ATOM 1370 O O . ASP B 1 85 ? 22.066 -27.514 20.743 1.00 59.43 82 ASP B O 1
ATOM 1375 N N . GLU B 1 86 ? 20.893 -28.584 22.364 1.00 47.84 83 GLU B N 1
ATOM 1376 C CA . GLU B 1 86 ? 20.432 -29.700 21.497 1.00 60.59 83 GLU B CA 1
ATOM 1377 C C . GLU B 1 86 ? 19.311 -29.202 20.576 1.00 52.85 83 GLU B C 1
ATOM 1378 O O . GLU B 1 86 ? 18.709 -28.163 20.872 1.00 49.45 83 GLU B O 1
ATOM 1384 N N . GLN B 1 87 ? 19.012 -29.957 19.526 1.00 55.18 84 GLN B N 1
ATOM 1385 C CA . GLN B 1 87 ? 17.861 -29.651 18.646 1.00 54.77 84 GLN B CA 1
ATOM 1386 C C . GLN B 1 87 ? 16.596 -29.668 19.508 1.00 53.93 84 GLN B C 1
ATOM 1387 O O . GLN B 1 87 ? 16.442 -30.575 20.361 1.00 45.90 84 GLN B O 1
ATOM 1393 N N . ALA B 1 88 ? 15.701 -28.706 19.289 1.00 45.81 85 ALA B N 1
ATOM 1394 C CA . ALA B 1 88 ? 14.490 -28.560 20.117 1.00 38.89 85 ALA B CA 1
ATOM 1395 C C . ALA B 1 88 ? 13.551 -29.750 19.926 1.00 38.02 85 ALA B C 1
ATOM 1396 O O . ALA B 1 88 ? 12.912 -30.161 20.902 1.00 41.27 85 ALA B O 1
ATOM 1398 N N . ALA B 1 89 ? 13.425 -30.264 18.713 1.00 35.20 86 ALA B N 1
ATOM 1399 C CA . ALA B 1 89 ? 12.406 -31.287 18.402 1.00 41.26 86 ALA B CA 1
ATOM 1400 C C . ALA B 1 89 ? 12.535 -32.541 19.307 1.00 43.50 86 ALA B C 1
ATOM 1401 O O . ALA B 1 89 ? 11.476 -33.043 19.762 1.00 43.39 86 ALA B O 1
ATOM 1403 N N . THR B 1 90 ? 13.749 -33.057 19.559 1.00 46.48 87 THR B N 1
ATOM 1404 C CA A THR B 1 90 ? 13.959 -34.263 20.425 0.50 45.81 87 THR B CA 1
ATOM 1405 C CA B THR B 1 90 ? 13.970 -34.261 20.424 0.50 47.52 87 THR B CA 1
ATOM 1406 C C . THR B 1 90 ? 13.566 -33.911 21.864 1.00 44.78 87 THR B C 1
ATOM 1407 O O . THR B 1 90 ? 12.955 -34.771 22.568 1.00 47.01 87 THR B O 1
ATOM 1414 N N . LEU B 1 91 ? 13.831 -32.676 22.285 1.00 42.15 88 LEU B N 1
ATOM 1415 C CA . LEU B 1 91 ? 13.418 -32.211 23.633 1.00 42.40 88 LEU B CA 1
ATOM 1416 C C . LEU B 1 91 ? 11.903 -32.154 23.734 1.00 48.55 88 LEU B C 1
ATOM 1417 O O . LEU B 1 91 ? 11.336 -32.555 24.768 1.00 43.76 88 LEU B O 1
ATOM 1422 N N . VAL B 1 92 ? 11.234 -31.682 22.691 1.00 43.11 89 VAL B N 1
ATOM 1423 C CA . VAL B 1 92 ? 9.751 -31.643 22.693 1.00 42.51 89 VAL B CA 1
ATOM 1424 C C . VAL B 1 92 ? 9.226 -33.084 22.786 1.00 39.71 89 VAL B C 1
ATOM 1425 O O . VAL B 1 92 ? 8.241 -33.323 23.523 1.00 41.04 89 VAL B O 1
ATOM 1429 N N . ARG B 1 93 ? 9.780 -33.996 21.993 1.00 40.81 90 ARG B N 1
ATOM 1430 C CA . ARG B 1 93 ? 9.303 -35.405 22.005 1.00 45.69 90 ARG B CA 1
ATOM 1431 C C . ARG B 1 93 ? 9.478 -35.978 23.425 1.00 42.83 90 ARG B C 1
ATOM 1432 O O . ARG B 1 93 ? 8.548 -36.612 23.897 1.00 46.82 90 ARG B O 1
ATOM 1440 N N . GLU B 1 94 ? 10.613 -35.719 24.073 1.00 46.17 91 GLU B N 1
ATOM 1441 C CA . GLU B 1 94 ? 10.921 -36.168 25.464 1.00 50.99 91 GLU B CA 1
ATOM 1442 C C . GLU B 1 94 ? 9.871 -35.591 26.419 1.00 56.01 91 GLU B C 1
ATOM 1443 O O . GLU B 1 94 ? 9.349 -36.350 27.248 1.00 49.90 91 GLU B O 1
ATOM 1449 N N . ALA B 1 95 ? 9.623 -34.275 26.338 1.00 45.96 92 ALA B N 1
ATOM 1450 C CA . ALA B 1 95 ? 8.625 -33.559 27.165 1.00 44.95 92 ALA B CA 1
ATOM 1451 C C . ALA B 1 95 ? 7.260 -34.210 26.999 1.00 39.86 92 ALA B C 1
ATOM 1452 O O . ALA B 1 95 ? 6.588 -34.465 28.022 1.00 44.19 92 ALA B O 1
ATOM 1454 N N . LEU B 1 96 ? 6.844 -34.502 25.768 1.00 45.36 93 LEU B N 1
ATOM 1455 C CA . LEU B 1 96 ? 5.490 -35.066 25.518 1.00 42.88 93 LEU B CA 1
ATOM 1456 C C . LEU B 1 96 ? 5.404 -36.482 26.152 1.00 46.76 93 LEU B C 1
ATOM 1457 O O . LEU B 1 96 ? 4.364 -36.821 26.713 1.00 47.52 93 LEU B O 1
ATOM 1462 N N . LYS B 1 97 ? 6.426 -37.315 25.970 1.00 49.21 94 LYS B N 1
ATOM 1463 C CA . LYS B 1 97 ? 6.502 -38.707 26.507 1.00 55.07 94 LYS B CA 1
ATOM 1464 C C . LYS B 1 97 ? 6.309 -38.680 28.024 1.00 55.20 94 LYS B C 1
ATOM 1465 O O . LYS B 1 97 ? 5.499 -39.463 28.528 1.00 56.37 94 LYS B O 1
ATOM 1471 N N . VAL B 1 98 ? 6.998 -37.756 28.702 1.00 57.00 95 VAL B N 1
ATOM 1472 C CA . VAL B 1 98 ? 6.999 -37.579 30.185 1.00 54.22 95 VAL B CA 1
ATOM 1473 C C . VAL B 1 98 ? 5.614 -37.094 30.629 1.00 58.77 95 VAL B C 1
ATOM 1474 O O . VAL B 1 98 ? 5.052 -37.684 31.556 1.00 53.89 95 VAL B O 1
ATOM 1478 N N . SER B 1 99 ? 5.047 -36.078 29.980 1.00 50.77 96 SER B N 1
ATOM 1479 C CA . SER B 1 99 ? 3.800 -35.413 30.440 1.00 50.87 96 SER B CA 1
ATOM 1480 C C . SER B 1 99 ? 2.554 -36.159 29.976 1.00 47.12 96 SER B C 1
ATOM 1481 O O . SER B 1 99 ? 1.512 -35.978 30.624 1.00 50.02 96 SER B O 1
ATOM 1484 N N . PHE B 1 100 ? 2.618 -36.872 28.847 1.00 47.06 97 PHE B N 1
ATOM 1485 C CA . PHE B 1 100 ? 1.448 -37.542 28.218 1.00 47.33 97 PHE B CA 1
ATOM 1486 C C . PHE B 1 100 ? 1.840 -38.971 27.829 1.00 55.76 97 PHE B C 1
ATOM 1487 O O . PHE B 1 100 ? 1.730 -39.382 26.664 1.00 49.60 97 PHE B O 1
ATOM 1495 N N . PRO B 1 101 ? 2.317 -39.781 28.802 1.00 58.82 98 PRO B N 1
ATOM 1496 C CA . PRO B 1 101 ? 2.818 -41.126 28.494 1.00 64.12 98 PRO B CA 1
ATOM 1497 C C . PRO B 1 101 ? 1.709 -42.040 27.959 1.00 54.00 98 PRO B C 1
ATOM 1498 O O . PRO B 1 101 ? 0.596 -41.785 28.270 1.00 60.58 98 PRO B O 1
ATOM 1502 N N . CYS B 1 102 ? 2.029 -42.999 27.106 1.00 60.01 99 CYS B N 1
ATOM 1503 C CA . CYS B 1 102 ? 1.019 -43.932 26.543 1.00 67.26 99 CYS B CA 1
ATOM 1504 C C . CYS B 1 102 ? 0.697 -45.078 27.526 1.00 71.62 99 CYS B C 1
ATOM 1505 O O . CYS B 1 102 ? -0.012 -44.790 28.484 1.00 75.27 99 CYS B O 1
ATOM 1508 N N . GLU B 1 103 ? 1.099 -46.324 27.303 1.00 91.60 100 GLU B N 1
ATOM 1509 C CA . GLU B 1 103 ? 0.573 -47.445 28.138 1.00 94.04 100 GLU B CA 1
ATOM 1510 C C . GLU B 1 103 ? 0.842 -47.136 29.616 1.00 94.63 100 GLU B C 1
ATOM 1511 O O . GLU B 1 103 ? 0.132 -47.640 30.483 1.00 90.38 100 GLU B O 1
ATOM 1517 N N . ME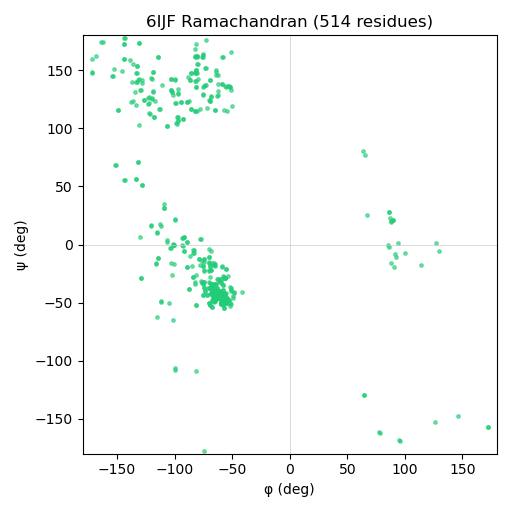T C 2 2 ? 26.680 3.872 -8.757 1.00 81.48 1 MET C N 1
ATOM 1518 C CA . MET C 2 2 ? 25.621 3.098 -9.492 1.00 83.66 1 MET C CA 1
ATOM 1519 C C . MET C 2 2 ? 24.237 3.521 -8.984 1.00 85.07 1 MET C C 1
ATOM 1520 O O . MET C 2 2 ? 23.999 3.446 -7.771 1.00 78.04 1 MET C O 1
ATOM 1525 N N . ARG C 2 3 ? 23.349 3.925 -9.891 1.00 82.29 2 ARG C N 1
ATOM 1526 C CA . ARG C 2 3 ? 21.949 4.333 -9.587 1.00 88.13 2 ARG C CA 1
ATOM 1527 C C . ARG C 2 3 ? 20.997 3.181 -9.947 1.00 75.87 2 ARG C C 1
ATOM 1528 O O . ARG C 2 3 ? 21.144 2.639 -11.049 1.00 73.26 2 ARG C O 1
ATOM 1536 N N . VAL C 2 4 ? 20.132 2.784 -9.018 1.00 70.43 3 VAL C N 1
ATOM 1537 C CA . VAL C 2 4 ? 19.091 1.738 -9.243 1.00 63.32 3 VAL C CA 1
ATOM 1538 C C . VAL C 2 4 ? 17.754 2.221 -8.682 1.00 62.92 3 VAL C C 1
ATOM 1539 O O . VAL C 2 4 ? 17.749 2.541 -7.499 1.00 67.63 3 VAL C O 1
ATOM 1543 N N . ASN C 2 5 ? 16.660 2.125 -9.440 1.00 55.55 4 ASN C N 1
ATOM 1544 C CA . ASN C 2 5 ? 15.303 2.342 -8.891 1.00 56.83 4 ASN C CA 1
ATOM 1545 C C . ASN C 2 5 ? 14.897 1.070 -8.128 1.00 54.13 4 ASN C C 1
ATOM 1546 O O . ASN C 2 5 ? 14.722 -0.006 -8.770 1.00 46.99 4 ASN C O 1
ATOM 1551 N N . PHE C 2 6 ? 14.697 1.195 -6.814 1.00 48.24 5 PHE C N 1
ATOM 1552 C CA . PHE C 2 6 ? 14.262 0.079 -5.948 1.00 47.70 5 PHE C CA 1
ATOM 1553 C C . PHE C 2 6 ? 12.944 -0.507 -6.468 1.00 46.36 5 PHE C C 1
ATOM 1554 O O . PHE C 2 6 ? 12.823 -1.735 -6.447 1.00 44.91 5 PHE C O 1
ATOM 1562 N N . ASP C 2 7 ? 11.972 0.310 -6.899 1.00 45.77 6 ASP C N 1
ATOM 1563 C CA . ASP C 2 7 ? 10.655 -0.232 -7.329 1.00 45.30 6 ASP C CA 1
ATOM 1564 C C . ASP C 2 7 ? 10.861 -1.108 -8.559 1.00 46.25 6 ASP C C 1
ATOM 1565 O O . ASP C 2 7 ? 10.149 -2.110 -8.685 1.00 43.53 6 ASP C O 1
ATOM 1570 N N . THR C 2 8 ? 11.819 -0.762 -9.422 1.00 46.54 7 THR C N 1
ATOM 1571 C CA . THR C 2 8 ? 12.123 -1.550 -10.648 1.00 44.05 7 THR C CA 1
ATOM 1572 C C . THR C 2 8 ? 12.773 -2.865 -10.218 1.00 38.86 7 THR C C 1
ATOM 1573 O O . THR C 2 8 ? 12.340 -3.928 -10.673 1.00 39.88 7 THR C O 1
ATOM 1577 N N . LEU C 2 9 ? 13.796 -2.789 -9.370 1.00 40.16 8 LEU C N 1
ATOM 1578 C CA . LEU C 2 9 ? 14.522 -3.972 -8.858 1.00 39.02 8 LEU C CA 1
ATOM 1579 C C . LEU C 2 9 ? 13.542 -4.964 -8.222 1.00 37.30 8 LEU C C 1
ATOM 1580 O O . LEU C 2 9 ? 13.590 -6.156 -8.578 1.00 36.37 8 LEU C O 1
ATOM 1585 N N . TYR C 2 10 ? 12.651 -4.476 -7.359 1.00 34.04 9 TYR C N 1
ATOM 1586 C CA . TYR C 2 10 ? 11.675 -5.299 -6.594 1.00 36.73 9 TYR C CA 1
ATOM 1587 C C . TYR C 2 10 ? 10.675 -5.950 -7.545 1.00 38.78 9 TYR C C 1
ATOM 1588 O O . TYR C 2 10 ? 10.390 -7.173 -7.444 1.00 36.53 9 TYR C O 1
ATOM 1597 N N . SER C 2 11 ? 10.136 -5.164 -8.482 1.00 42.33 10 SER C N 1
ATOM 1598 C CA . SER C 2 11 ? 9.195 -5.661 -9.521 1.00 43.63 10 SER C CA 1
ATOM 1599 C C . SER C 2 11 ? 9.845 -6.804 -10.312 1.00 45.33 10 SER C C 1
ATOM 1600 O O . SER C 2 11 ? 9.102 -7.639 -10.843 1.00 41.94 10 SER C O 1
ATOM 1603 N N . ASN C 2 12 ? 11.177 -6.830 -10.438 1.00 41.11 11 ASN C N 1
ATOM 1604 C 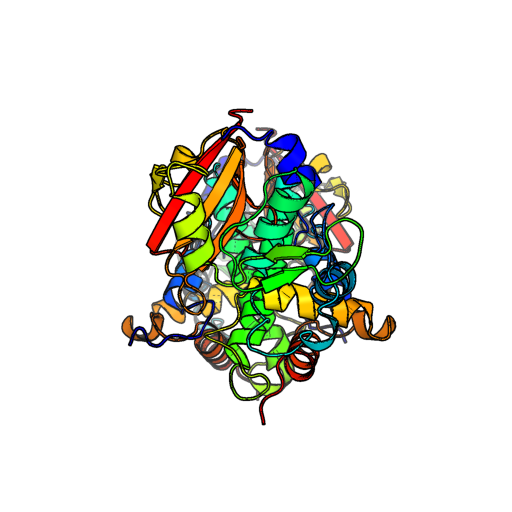CA . ASN C 2 12 ? 11.887 -7.873 -11.238 1.00 41.85 11 ASN C CA 1
ATOM 1605 C C . ASN C 2 12 ? 12.333 -9.079 -10.393 1.00 41.15 11 ASN C C 1
ATOM 1606 O O . ASN C 2 12 ? 12.961 -10.005 -10.969 1.00 38.38 11 ASN C O 1
ATOM 1611 N N . TYR C 2 13 ? 12.076 -9.073 -9.089 1.00 39.34 12 TYR C N 1
ATOM 1612 C CA . TYR C 2 13 ? 12.622 -10.101 -8.156 1.00 36.29 12 TYR C CA 1
ATOM 1613 C C . TYR C 2 13 ? 11.664 -11.291 -8.077 1.00 35.76 12 TYR C C 1
ATOM 1614 O O . TYR C 2 13 ? 10.498 -11.135 -7.699 1.00 36.50 12 TYR C O 1
ATOM 1623 N N . PRO C 2 14 ? 12.125 -12.521 -8.388 1.00 37.73 13 PRO C N 1
ATOM 1624 C CA . PRO C 2 14 ? 11.335 -13.733 -8.145 1.00 37.47 13 PRO C CA 1
ATOM 1625 C C . PRO C 2 14 ? 11.514 -14.279 -6.718 1.00 39.16 13 PRO C C 1
ATOM 1626 O O . PRO C 2 14 ? 12.625 -14.664 -6.313 1.00 37.99 13 PRO C O 1
ATOM 1630 N N . SER C 2 15 ? 10.439 -14.300 -5.939 1.00 34.72 14 SER C N 1
ATOM 1631 C CA . SER C 2 15 ? 10.474 -14.682 -4.506 1.00 35.16 14 SER C CA 1
ATOM 1632 C C . SER C 2 15 ? 10.366 -16.200 -4.347 1.00 33.07 14 SER C C 1
ATOM 1633 O O . SER C 2 15 ? 9.644 -16.850 -5.132 1.00 35.61 14 SER C O 1
ATOM 1636 N N . SER C 2 16 ? 11.004 -16.781 -3.328 1.00 35.55 15 SER C N 1
ATOM 1637 C CA . SER C 2 16 ? 10.829 -18.211 -2.950 1.00 35.45 15 SER C CA 1
ATOM 1638 C C . SER C 2 16 ? 9.670 -18.391 -1.945 1.00 34.35 15 SER C C 1
ATOM 1639 O O . SER C 2 16 ? 9.434 -19.542 -1.502 1.00 38.02 15 SER C O 1
ATOM 1642 N N . ASP C 2 17 ? 8.971 -17.309 -1.588 1.00 35.75 16 ASP C N 1
ATOM 1643 C CA . ASP C 2 17 ? 7.898 -17.304 -0.562 1.00 36.38 16 ASP C CA 1
ATOM 1644 C C . ASP C 2 17 ? 6.554 -17.416 -1.273 1.00 35.79 16 ASP C C 1
ATOM 1645 O O . ASP C 2 17 ? 6.133 -16.490 -1.959 1.00 33.52 16 ASP C O 1
ATOM 1650 N N . PRO C 2 18 ? 5.857 -18.564 -1.158 1.00 35.70 17 PRO C N 1
ATOM 1651 C CA . PRO C 2 18 ? 4.541 -18.727 -1.778 1.00 37.81 17 PRO C CA 1
ATOM 1652 C C . PRO C 2 18 ? 3.495 -17.678 -1.386 1.00 37.68 17 PRO C C 1
ATOM 1653 O O . PRO C 2 18 ? 2.512 -17.551 -2.086 1.00 37.60 17 PRO C O 1
ATOM 1657 N N . SER C 2 19 ? 3.679 -16.995 -0.260 1.00 35.10 18 SER C N 1
ATOM 1658 C CA . SER C 2 19 ? 2.750 -15.926 0.183 1.00 36.88 18 SER C CA 1
ATOM 1659 C C . SER C 2 19 ? 2.951 -14.651 -0.649 1.00 38.16 18 SER C C 1
ATOM 1660 O O . SER C 2 19 ? 2.113 -13.786 -0.541 1.00 39.71 18 SER C O 1
ATOM 1663 N N . HIS C 2 20 ? 4.080 -14.510 -1.337 1.00 37.40 19 HIS C N 1
ATOM 1664 C CA . HIS C 2 20 ? 4.512 -13.242 -1.982 1.00 38.50 19 HIS C CA 1
ATOM 1665 C C . HIS C 2 20 ? 3.915 -13.133 -3.377 1.00 35.71 19 HIS C C 1
ATOM 1666 O O . HIS C 2 20 ? 3.850 -14.121 -4.094 1.00 36.04 19 HIS C O 1
ATOM 1673 N N . PRO C 2 21 ? 3.486 -11.939 -3.829 1.00 37.73 20 PRO C N 1
ATOM 1674 C CA . PRO C 2 21 ? 2.948 -11.790 -5.185 1.00 41.07 20 PRO C CA 1
ATOM 1675 C C . PRO C 2 21 ? 3.895 -12.255 -6.310 1.00 44.57 20 PRO C C 1
ATOM 1676 O O . PRO C 2 21 ? 3.424 -12.673 -7.324 1.00 43.42 20 PRO C O 1
ATOM 1680 N N . ASN C 2 22 ? 5.212 -12.184 -6.103 1.00 41.79 21 ASN C N 1
ATOM 1681 C CA . ASN C 2 22 ? 6.224 -12.553 -7.131 1.00 43.30 21 ASN C CA 1
ATOM 1682 C C . ASN C 2 22 ? 6.770 -13.961 -6.870 1.00 44.34 21 ASN C C 1
ATOM 1683 O O . ASN C 2 22 ? 7.893 -14.221 -7.363 1.00 35.79 21 ASN C O 1
ATOM 1688 N N . TYR C 2 23 ? 6.058 -14.829 -6.132 1.00 36.25 22 TYR C N 1
ATOM 1689 C CA . TYR C 2 23 ? 6.499 -16.238 -5.924 1.00 40.52 22 TYR C CA 1
ATOM 1690 C C . TYR C 2 23 ? 6.783 -16.922 -7.267 1.00 42.03 22 TYR C C 1
ATOM 1691 O O . TYR C 2 23 ? 5.958 -16.908 -8.185 1.00 35.21 22 TYR C O 1
ATOM 1700 N N . LEU C 2 24 ? 7.886 -17.658 -7.307 1.00 34.02 23 LEU C N 1
ATOM 1701 C CA . LEU C 2 24 ? 8.283 -18.559 -8.397 1.00 35.99 23 LEU C CA 1
ATOM 1702 C C . LEU C 2 24 ? 9.076 -19.704 -7.758 1.00 38.69 23 LEU C C 1
ATOM 1703 O O . LEU C 2 24 ? 10.070 -19.386 -7.066 1.00 37.19 23 LEU C O 1
ATOM 1708 N N . SER C 2 25 ? 8.568 -20.939 -7.831 1.00 36.00 24 SER C N 1
ATOM 1709 C CA . SER C 2 25 ? 9.184 -22.158 -7.246 1.00 37.01 24 SER C CA 1
ATOM 1710 C C . SER C 2 25 ? 10.583 -22.351 -7.826 1.00 39.38 24 SER C C 1
ATOM 1711 O O . SER C 2 25 ? 10.872 -21.775 -8.917 1.00 38.22 24 SER C O 1
ATOM 1714 N N . GLN C 2 26 ? 11.425 -23.136 -7.177 1.00 38.06 25 GLN C N 1
ATOM 1715 C CA . GLN C 2 26 ? 12.782 -23.426 -7.734 1.00 41.44 25 GLN C CA 1
ATOM 1716 C C . GLN C 2 26 ? 12.599 -24.019 -9.135 1.00 41.48 25 GLN C C 1
ATOM 1717 O O . GLN C 2 26 ? 13.309 -23.615 -10.033 1.00 39.64 25 GLN C O 1
ATOM 1723 N N . ARG C 2 27 ? 11.629 -24.922 -9.301 1.00 43.31 26 ARG C N 1
ATOM 1724 C CA . ARG C 2 27 ? 11.362 -25.644 -10.572 1.00 45.41 26 ARG C CA 1
ATOM 1725 C C . ARG C 2 27 ? 11.072 -24.609 -11.668 1.00 44.22 26 ARG C C 1
ATOM 1726 O O . ARG C 2 27 ? 11.701 -24.668 -12.738 1.00 41.69 26 ARG C O 1
ATOM 1734 N N . ASP C 2 28 ? 10.204 -23.640 -11.398 1.00 40.97 27 ASP C N 1
ATOM 1735 C CA . ASP C 2 28 ? 9.829 -22.596 -12.388 1.00 40.11 27 ASP C CA 1
ATOM 1736 C C . ASP C 2 28 ? 10.986 -21.622 -12.593 1.00 38.56 27 ASP C C 1
ATOM 1737 O O . ASP C 2 28 ? 11.239 -21.230 -13.740 1.00 41.56 27 ASP C O 1
ATOM 1742 N N . LEU C 2 29 ? 11.644 -21.187 -11.519 1.00 36.10 28 LEU C N 1
ATOM 1743 C CA . LEU C 2 29 ? 12.792 -20.245 -11.633 1.00 35.83 28 LEU C CA 1
ATOM 1744 C C . LEU C 2 29 ? 13.849 -20.836 -12.590 1.00 37.22 28 LEU C C 1
ATOM 1745 O O . LEU C 2 29 ? 14.362 -20.111 -13.469 1.00 37.19 28 LEU C O 1
ATOM 1750 N N . PHE C 2 30 ? 14.231 -22.087 -12.372 1.00 37.85 29 PHE C N 1
ATOM 1751 C CA . PHE C 2 30 ? 15.311 -22.761 -13.142 1.00 41.13 29 PHE C CA 1
ATOM 1752 C C . PHE C 2 30 ? 14.816 -22.957 -14.579 1.00 40.43 29 PHE C C 1
ATOM 1753 O O . PHE C 2 30 ? 15.628 -22.812 -15.509 1.00 38.41 29 PHE C O 1
ATOM 1761 N N . THR C 2 31 ? 13.516 -23.258 -14.778 1.00 42.60 30 THR C N 1
ATOM 1762 C CA . THR C 2 31 ? 12.948 -23.386 -16.151 1.00 41.09 30 THR C CA 1
ATOM 1763 C C . THR C 2 31 ? 13.097 -22.046 -16.873 1.00 40.70 30 THR C C 1
ATOM 1764 O O . THR C 2 31 ? 13.569 -22.041 -18.016 1.00 43.87 30 THR C O 1
ATOM 1768 N N . GLU C 2 32 ? 12.768 -20.926 -16.231 1.00 36.96 31 GLU C N 1
ATOM 1769 C CA . GLU C 2 32 ? 12.772 -19.627 -16.936 1.00 37.85 31 GLU C CA 1
ATOM 1770 C C . GLU C 2 32 ? 14.182 -19.385 -17.501 1.00 40.18 31 GLU C C 1
ATOM 1771 O O . GLU C 2 32 ? 14.268 -18.871 -18.624 1.00 43.70 31 GLU C O 1
ATOM 1777 N N . ILE C 2 33 ? 15.235 -19.742 -16.754 1.00 42.42 32 ILE C N 1
ATOM 1778 C CA . ILE C 2 33 ? 16.632 -19.358 -17.107 1.00 41.35 32 ILE C CA 1
ATOM 1779 C C . ILE C 2 33 ? 17.362 -20.524 -17.782 1.00 47.39 32 ILE C C 1
ATOM 1780 O O . ILE C 2 33 ? 18.533 -20.333 -18.161 1.00 45.75 32 ILE C O 1
ATOM 1785 N N . GLY C 2 34 ? 16.702 -21.665 -17.955 1.00 45.13 33 GLY C N 1
ATOM 1786 C CA . GLY C 2 34 ? 17.256 -22.776 -18.752 1.00 46.11 33 GLY C CA 1
ATOM 1787 C C . GLY C 2 34 ? 18.144 -23.677 -17.918 1.00 47.40 33 GLY C C 1
ATOM 1788 O O . GLY C 2 34 ? 19.028 -24.320 -18.490 1.00 45.84 33 GLY C O 1
ATOM 1789 N N . TRP C 2 35 ? 17.897 -23.770 -16.612 1.00 45.42 34 TRP C N 1
ATOM 1790 C CA . TRP C 2 35 ? 18.707 -24.609 -15.691 1.00 47.57 34 TRP C CA 1
ATOM 1791 C C . TRP C 2 35 ? 17.902 -25.815 -15.228 1.00 46.78 34 TRP C C 1
ATOM 1792 O O . TRP C 2 35 ? 18.114 -26.247 -14.075 1.00 46.43 34 TRP C O 1
ATOM 1803 N N . GLU C 2 36 ? 16.998 -26.327 -16.062 1.00 48.10 35 GLU C N 1
ATOM 1804 C CA . GLU C 2 36 ? 16.118 -27.471 -15.689 1.00 52.53 35 GLU C CA 1
ATOM 1805 C C . GLU C 2 36 ? 16.957 -28.623 -15.129 1.00 49.74 35 GLU C C 1
ATOM 1806 O O . GLU C 2 36 ? 16.511 -29.301 -14.195 1.00 54.39 35 GLU C O 1
ATOM 1812 N N . SER C 2 37 ? 18.145 -28.845 -15.680 1.00 52.61 36 SER C N 1
ATOM 1813 C CA . SER C 2 37 ? 19.011 -29.999 -15.332 1.00 52.71 36 SER C CA 1
ATOM 1814 C C . SER C 2 37 ? 19.580 -29.862 -13.920 1.00 57.63 36 SER C C 1
ATOM 1815 O O . SER C 2 37 ? 20.061 -30.874 -13.417 1.00 59.34 36 SER C O 1
ATOM 1818 N N . PHE C 2 38 ? 19.537 -28.673 -13.290 1.00 58.33 37 PHE C N 1
ATOM 1819 C CA . PHE C 2 38 ? 19.992 -28.479 -11.885 1.00 55.36 37 PHE C CA 1
ATOM 1820 C C . PHE C 2 38 ? 18.844 -28.652 -10.874 1.00 51.61 37 PHE C C 1
ATOM 1821 O O . PHE C 2 38 ? 19.123 -28.522 -9.652 1.00 54.27 37 PHE C O 1
ATOM 1829 N N . ILE C 2 39 ? 17.595 -28.836 -11.311 1.00 48.88 38 ILE C N 1
ATOM 1830 C CA . ILE C 2 39 ? 16.437 -28.892 -10.366 1.00 54.67 38 ILE C CA 1
ATOM 1831 C C . ILE C 2 39 ? 16.628 -30.138 -9.501 1.00 56.19 38 ILE C C 1
ATOM 1832 O O . ILE C 2 39 ? 16.660 -31.222 -10.071 1.00 59.16 38 ILE C O 1
ATOM 1837 N N . GLY C 2 40 ? 16.824 -29.971 -8.191 1.00 61.25 39 GLY C N 1
ATOM 1838 C CA . GLY C 2 40 ? 16.988 -31.094 -7.250 1.00 57.44 39 GLY C CA 1
ATOM 1839 C C . GLY C 2 40 ? 18.425 -31.570 -7.151 1.00 60.91 39 GLY C C 1
ATOM 1840 O O . GLY C 2 40 ? 18.665 -32.472 -6.324 1.00 68.76 39 GLY C O 1
ATOM 1841 N N . ASN C 2 41 ? 19.353 -30.979 -7.918 1.00 59.12 40 ASN C N 1
ATOM 1842 C CA . ASN C 2 41 ? 20.813 -31.143 -7.705 1.00 58.70 40 ASN C CA 1
ATOM 1843 C C . ASN C 2 41 ? 21.168 -30.420 -6.408 1.00 60.18 40 ASN C C 1
ATOM 1844 O O . ASN C 2 41 ? 20.925 -29.223 -6.278 1.00 54.05 40 ASN C O 1
ATOM 1849 N N . PRO C 2 42 ? 21.784 -31.119 -5.423 1.00 69.38 41 PRO C N 1
ATOM 1850 C CA . PRO C 2 42 ? 21.971 -30.562 -4.085 1.00 67.33 41 PRO C CA 1
ATOM 1851 C C . PRO C 2 42 ? 22.905 -29.348 -4.043 1.00 64.41 41 PRO C C 1
ATOM 1852 O O . PRO C 2 42 ? 22.855 -28.620 -3.067 1.00 64.23 41 PRO C O 1
ATOM 1856 N N . ASN C 2 43 ? 23.700 -29.116 -5.089 1.00 60.28 42 ASN C N 1
ATOM 1857 C CA . ASN C 2 43 ? 24.571 -27.913 -5.163 1.00 56.43 42 ASN C CA 1
ATOM 1858 C C . ASN C 2 43 ? 23.725 -26.676 -5.466 1.00 54.69 42 ASN C C 1
ATOM 1859 O O . ASN C 2 43 ? 24.273 -25.575 -5.363 1.00 52.49 42 ASN C O 1
ATOM 1864 N N . TYR C 2 44 ? 22.451 -26.838 -5.863 1.00 51.30 43 TYR C N 1
ATOM 1865 C CA . TYR C 2 44 ? 21.604 -25.710 -6.340 1.00 51.33 43 TYR C CA 1
ATOM 1866 C C . TYR C 2 44 ? 20.349 -25.542 -5.477 1.00 47.43 43 TYR C C 1
ATOM 1867 O O . TYR C 2 44 ? 19.422 -24.807 -5.903 1.00 44.35 43 TYR C O 1
ATOM 1876 N N . HIS C 2 45 ? 20.329 -26.136 -4.284 1.00 45.85 44 HIS C N 1
ATOM 1877 C CA . HIS C 2 45 ? 19.157 -26.017 -3.368 1.00 44.02 44 HIS C CA 1
ATOM 1878 C C . HIS C 2 45 ? 18.933 -24.554 -2.967 1.00 44.84 44 HIS C C 1
ATOM 1879 O O . HIS C 2 45 ? 17.749 -24.166 -2.807 1.00 41.55 44 HIS C O 1
ATOM 1886 N N . ASN C 2 46 ? 20.014 -23.812 -2.720 1.00 41.97 45 ASN C N 1
ATOM 1887 C CA . ASN C 2 46 ? 19.958 -22.454 -2.124 1.00 41.58 45 ASN C CA 1
ATOM 1888 C C . ASN C 2 46 ? 19.912 -21.437 -3.268 1.00 44.21 45 ASN C C 1
ATOM 1889 O O . ASN C 2 46 ? 20.917 -21.270 -3.960 1.00 45.13 45 ASN C O 1
ATOM 1894 N N . THR C 2 47 ? 18.761 -20.809 -3.483 1.00 37.59 46 THR C N 1
ATOM 1895 C CA . THR C 2 47 ? 18.462 -20.001 -4.700 1.00 36.08 46 THR C CA 1
ATOM 1896 C C . THR C 2 47 ? 18.590 -18.506 -4.438 1.00 35.82 46 THR C C 1
ATOM 1897 O O . THR C 2 47 ? 18.377 -17.741 -5.400 1.00 40.16 46 THR C O 1
ATOM 1901 N N . CYS C 2 48 ? 18.942 -18.061 -3.219 1.00 36.80 47 CYS C N 1
ATOM 1902 C CA . CYS C 2 48 ? 18.780 -16.622 -2.834 1.00 34.09 47 CYS C CA 1
ATOM 1903 C C . CYS C 2 48 ? 19.612 -15.730 -3.760 1.00 38.31 47 CYS C C 1
ATOM 1904 O O . CYS C 2 48 ? 19.077 -14.685 -4.198 1.00 36.66 47 CYS C O 1
ATOM 1907 N N . ALA C 2 49 ? 20.860 -16.112 -4.083 1.00 36.83 48 ALA C N 1
ATOM 1908 C CA . ALA C 2 49 ? 21.771 -15.264 -4.890 1.00 36.60 48 ALA C CA 1
ATOM 1909 C C . ALA C 2 49 ? 21.378 -15.289 -6.391 1.00 33.72 48 ALA C C 1
ATOM 1910 O O . ALA C 2 49 ? 21.525 -14.234 -7.063 1.00 35.03 48 ALA C O 1
ATOM 1912 N N . ILE C 2 50 ? 20.861 -16.408 -6.892 1.00 34.25 49 ILE C N 1
ATOM 1913 C CA . ILE C 2 50 ? 20.221 -16.505 -8.247 1.00 35.99 49 ILE C CA 1
ATOM 1914 C C . ILE C 2 50 ? 19.065 -15.500 -8.347 1.00 37.30 49 ILE C C 1
ATOM 1915 O O . ILE C 2 50 ? 18.976 -14.732 -9.333 1.00 37.67 49 ILE C O 1
ATOM 1920 N N . ARG C 2 51 ? 18.201 -15.475 -7.338 1.00 38.20 50 ARG C N 1
ATOM 1921 C CA . ARG C 2 51 ? 16.982 -14.626 -7.370 1.00 38.44 50 ARG C CA 1
ATOM 1922 C C . ARG C 2 51 ? 17.409 -13.157 -7.361 1.00 35.66 50 ARG C C 1
ATOM 1923 O O . ARG C 2 51 ? 16.869 -12.357 -8.159 1.00 37.54 50 ARG C O 1
ATOM 1931 N N . VAL C 2 52 ? 18.385 -12.781 -6.524 1.00 37.85 51 VAL C N 1
ATOM 1932 C CA . VAL C 2 52 ? 18.854 -11.364 -6.492 1.00 35.16 51 VAL C CA 1
ATOM 1933 C C . VAL C 2 52 ? 19.591 -11.017 -7.802 1.00 36.71 51 VAL C C 1
ATOM 1934 O O . VAL C 2 52 ? 19.336 -9.898 -8.343 1.00 38.48 51 VAL C O 1
ATOM 1938 N N . SER C 2 53 ? 20.424 -11.911 -8.328 1.00 37.31 52 SER C N 1
ATOM 1939 C CA . SER C 2 53 ? 21.104 -11.720 -9.654 1.00 39.95 52 SER C CA 1
ATOM 1940 C C . SER C 2 53 ? 20.069 -11.399 -10.737 1.00 35.66 52 SER C C 1
ATOM 1941 O O . SER C 2 53 ? 20.220 -10.385 -11.440 1.00 38.16 52 SER C O 1
ATOM 1944 N N . ILE C 2 54 ? 18.986 -12.170 -10.808 1.00 41.48 53 ILE C N 1
ATOM 1945 C CA . ILE C 2 54 ? 17.932 -12.017 -11.861 1.00 37.82 53 ILE C CA 1
ATOM 1946 C C . ILE C 2 54 ? 17.261 -10.650 -11.727 1.00 40.03 53 ILE C C 1
ATOM 1947 O O . ILE C 2 54 ? 17.065 -9.975 -12.768 1.00 38.87 53 ILE C O 1
ATOM 1952 N N . ALA C 2 55 ? 16.951 -10.229 -10.500 1.00 38.24 54 ALA C N 1
ATOM 1953 C CA . ALA C 2 55 ? 16.353 -8.906 -10.248 1.00 38.36 54 ALA C CA 1
ATOM 1954 C C . ALA C 2 55 ? 17.237 -7.808 -10.880 1.00 36.90 54 ALA C C 1
ATOM 1955 O O . ALA C 2 55 ? 16.685 -6.894 -11.562 1.00 36.78 54 ALA C O 1
ATOM 1957 N N . PHE C 2 56 ? 18.550 -7.882 -10.673 1.00 39.20 55 PHE C N 1
ATOM 1958 C CA . PHE C 2 56 ? 19.519 -6.873 -11.204 1.00 39.94 55 PHE C CA 1
ATOM 1959 C C . PHE C 2 56 ? 19.569 -6.956 -12.742 1.00 40.25 55 PHE C C 1
ATOM 1960 O O . PHE C 2 56 ? 19.337 -5.924 -13.410 1.00 39.95 55 PHE C O 1
ATOM 1968 N N . VAL C 2 57 ? 19.813 -8.143 -13.277 1.00 43.15 56 VAL C N 1
ATOM 1969 C CA . VAL C 2 57 ? 19.884 -8.370 -14.750 1.00 47.45 56 VAL C CA 1
ATOM 1970 C C . VAL C 2 57 ? 18.634 -7.806 -15.417 1.00 47.87 56 VAL C C 1
ATOM 1971 O O . VAL C 2 57 ? 18.779 -7.025 -16.344 1.00 43.35 56 VAL C O 1
ATOM 1975 N N . LYS C 2 58 ? 17.441 -8.145 -14.932 1.00 41.06 57 LYS C N 1
ATOM 1976 C CA . LYS C 2 58 ? 16.177 -7.711 -15.600 1.00 42.71 57 LYS C CA 1
ATOM 1977 C C . LYS C 2 58 ? 15.999 -6.204 -15.440 1.00 43.53 57 LYS C C 1
ATOM 1978 O O . LYS C 2 58 ? 15.212 -5.613 -16.219 1.00 44.86 57 LYS C O 1
ATOM 1984 N N . SER C 2 59 ? 16.702 -5.587 -14.487 1.00 39.13 58 SER C N 1
ATOM 1985 C CA . SER C 2 59 ? 16.656 -4.117 -14.280 1.00 43.93 58 SER C CA 1
ATOM 1986 C C . SER C 2 59 ? 17.783 -3.461 -15.097 1.00 44.69 58 SER C C 1
ATOM 1987 O O . SER C 2 59 ? 17.985 -2.275 -14.926 1.00 46.75 58 SER C O 1
ATOM 1990 N N . GLY C 2 60 ? 18.500 -4.224 -15.923 1.00 43.83 59 GLY C N 1
ATOM 1991 C CA . GLY C 2 60 ? 19.521 -3.691 -16.852 1.00 53.34 59 GLY C CA 1
ATOM 1992 C C . GLY C 2 60 ? 20.891 -3.581 -16.204 1.00 55.00 59 GLY C C 1
ATOM 1993 O O . GLY C 2 60 ? 21.731 -2.847 -16.723 1.00 55.33 59 GLY C O 1
ATOM 1994 N N . ILE C 2 61 ? 21.131 -4.306 -15.111 1.00 50.13 60 ILE C N 1
ATOM 1995 C CA . ILE C 2 61 ? 22.436 -4.289 -14.392 1.00 47.23 60 ILE C CA 1
ATOM 1996 C C . ILE C 2 61 ? 23.004 -5.705 -14.453 1.00 49.56 60 ILE C C 1
ATOM 1997 O O . ILE C 2 61 ? 22.478 -6.598 -13.759 1.00 49.92 60 ILE C O 1
ATOM 2002 N N . ASN C 2 62 ? 24.069 -5.905 -15.220 1.00 43.50 61 ASN C N 1
ATOM 2003 C CA . ASN C 2 62 ? 24.650 -7.257 -15.371 1.00 50.64 61 ASN C CA 1
ATOM 2004 C C . ASN C 2 62 ? 25.545 -7.528 -14.161 1.00 49.27 61 ASN C C 1
ATOM 2005 O O . ASN C 2 62 ? 26.114 -6.570 -13.596 1.00 48.94 61 ASN C O 1
ATOM 2010 N N . ILE C 2 63 ? 25.650 -8.798 -13.796 1.00 53.05 62 ILE C N 1
ATOM 2011 C CA . ILE C 2 63 ? 26.443 -9.309 -12.649 1.00 54.28 62 ILE C CA 1
ATOM 2012 C C . ILE C 2 63 ? 27.763 -9.808 -13.236 1.00 55.41 62 ILE C C 1
ATOM 2013 O O . ILE C 2 63 ? 27.736 -10.913 -13.796 1.00 48.06 62 ILE C O 1
ATOM 2018 N N . VAL C 2 64 ? 28.857 -9.036 -13.054 1.00 50.00 63 VAL C N 1
ATOM 2019 C CA . VAL C 2 64 ? 30.213 -9.311 -13.619 1.00 54.56 63 VAL C CA 1
ATOM 2020 C C . VAL C 2 64 ? 31.279 -9.062 -12.547 1.00 56.23 63 VAL C C 1
ATOM 2021 O O . VAL C 2 64 ? 31.357 -7.969 -11.961 1.00 54.45 63 VAL C O 1
ATOM 2025 N N . PRO C 2 65 ? 32.138 -10.049 -12.223 1.00 55.04 64 PRO C N 1
ATOM 2026 C CA . PRO C 2 65 ? 32.084 -11.380 -12.810 1.00 54.17 64 PRO C CA 1
ATOM 2027 C C . PRO C 2 65 ? 30.897 -12.200 -12.281 1.00 60.71 64 PRO C C 1
ATOM 2028 O O . PRO C 2 65 ? 30.273 -11.793 -11.305 1.00 50.06 64 PRO C O 1
ATOM 2032 N N . SER C 2 66 ? 30.706 -13.411 -12.829 1.00 53.50 65 SER C N 1
ATOM 2033 C CA . SER C 2 66 ? 29.624 -14.337 -12.398 1.00 57.79 65 SER C CA 1
ATOM 2034 C C . SER C 2 66 ? 30.091 -15.779 -12.494 1.00 55.88 65 SER C C 1
ATOM 2035 O O . SER C 2 66 ? 30.906 -16.076 -13.369 1.00 60.59 65 SER C O 1
ATOM 2038 N N . SER C 2 67 ? 29.579 -16.640 -11.628 1.00 54.72 66 SER C N 1
ATOM 2039 C CA . SER C 2 67 ? 29.827 -18.110 -11.662 1.00 56.67 66 SER C CA 1
ATOM 2040 C C . SER C 2 67 ? 29.128 -18.734 -12.883 1.00 55.31 66 SER C C 1
ATOM 2041 O O . SER C 2 67 ? 29.662 -19.697 -13.427 1.00 59.75 66 SER C O 1
ATOM 2044 N N . HIS C 2 68 ? 27.971 -18.202 -13.287 1.00 54.61 67 HIS C N 1
ATOM 2045 C CA . HIS C 2 68 ? 27.054 -18.863 -14.250 1.00 50.77 67 HIS C CA 1
ATOM 2046 C C . HIS C 2 68 ? 26.389 -17.846 -15.165 1.00 50.98 67 HIS C C 1
ATOM 2047 O O . HIS C 2 68 ? 26.513 -16.609 -14.938 1.00 47.13 67 HIS C O 1
ATOM 2054 N N . ARG C 2 69 ? 25.671 -18.365 -16.164 1.00 47.84 68 ARG C N 1
ATOM 2055 C CA . ARG C 2 69 ? 24.920 -17.526 -17.133 1.00 51.27 68 ARG C CA 1
ATOM 2056 C C . ARG C 2 69 ? 23.507 -18.080 -17.320 1.00 43.55 68 ARG C C 1
ATOM 2057 O O . ARG C 2 69 ? 23.321 -19.316 -17.225 1.00 46.12 68 ARG C O 1
ATOM 2065 N N . ILE C 2 70 ? 22.568 -17.160 -17.571 1.00 46.58 69 ILE C N 1
ATOM 2066 C CA . ILE C 2 70 ? 21.190 -17.448 -18.071 1.00 45.84 69 ILE C CA 1
ATOM 2067 C C . ILE C 2 70 ? 21.364 -18.086 -19.452 1.00 52.84 69 ILE C C 1
ATOM 2068 O O . ILE C 2 70 ? 22.114 -17.520 -20.285 1.00 43.76 69 ILE C O 1
ATOM 2073 N N . GLN C 2 71 ? 20.728 -19.247 -19.648 1.00 49.43 70 GLN C N 1
ATOM 2074 C CA . GLN C 2 71 ? 20.888 -20.107 -20.844 1.00 53.59 70 GLN C CA 1
ATOM 2075 C C . GLN C 2 71 ? 19.705 -19.961 -21.796 1.00 55.83 70 GLN C C 1
ATOM 2076 O O . GLN C 2 71 ? 19.765 -20.581 -22.843 1.00 58.08 70 GLN C O 1
ATOM 2082 N N . LYS C 2 72 ? 18.680 -19.173 -21.465 1.00 53.91 71 LYS C N 1
ATOM 2083 C CA . LYS C 2 72 ? 17.419 -19.127 -22.255 1.00 48.63 71 LYS C CA 1
ATOM 2084 C C . LYS C 2 72 ? 16.736 -17.768 -22.087 1.00 51.58 71 LYS C C 1
ATOM 2085 O O . LYS C 2 72 ? 16.852 -17.150 -20.975 1.00 45.27 71 LYS C O 1
ATOM 2091 N N . GLY C 2 73 ? 16.094 -17.297 -23.161 1.00 40.83 72 GLY C N 1
ATOM 2092 C CA . GLY C 2 73 ? 15.101 -16.213 -23.111 1.00 46.05 72 GLY C CA 1
ATOM 2093 C C . GLY C 2 73 ? 15.730 -14.857 -23.419 1.00 48.11 72 GLY C C 1
ATOM 2094 O O . GLY C 2 73 ? 16.863 -14.789 -23.876 1.00 43.85 72 GLY C O 1
ATOM 2095 N N . PRO C 2 74 ? 15.014 -13.746 -23.172 1.00 47.22 73 PRO C N 1
ATOM 2096 C CA . PRO C 2 74 ? 15.512 -12.419 -23.525 1.00 45.68 73 PRO C CA 1
ATOM 2097 C C . PRO C 2 74 ? 16.851 -12.060 -22.848 1.00 54.01 73 PRO C C 1
ATOM 2098 O O . PRO C 2 74 ? 17.510 -11.213 -23.373 1.00 49.17 73 PRO C O 1
ATOM 2102 N N . TYR C 2 75 ? 17.238 -12.732 -21.749 1.00 51.59 74 TYR C N 1
ATOM 2103 C CA . TYR C 2 75 ? 18.454 -12.401 -20.947 1.00 51.30 74 TYR C CA 1
ATOM 2104 C C . TYR C 2 75 ? 19.495 -13.518 -21.070 1.00 45.59 74 TYR C C 1
ATOM 2105 O O . TYR C 2 75 ? 20.472 -13.547 -20.258 1.00 46.31 74 TYR C O 1
ATOM 2114 N N . ALA C 2 76 ? 19.369 -14.385 -22.084 1.00 46.70 75 ALA C N 1
ATOM 2115 C CA . ALA C 2 76 ? 20.383 -15.431 -22.372 1.00 49.86 75 ALA C CA 1
ATOM 2116 C C . ALA C 2 76 ? 21.775 -14.781 -22.460 1.00 50.54 75 ALA C C 1
ATOM 2117 O O . ALA C 2 76 ? 21.879 -13.687 -23.009 1.00 46.60 75 ALA C O 1
ATOM 2119 N N . GLY C 2 77 ? 22.781 -15.395 -21.848 1.00 53.22 76 GLY C N 1
ATOM 2120 C CA . GLY C 2 77 ? 24.162 -14.873 -21.817 1.00 56.33 76 GLY C CA 1
ATOM 2121 C C . GLY C 2 77 ? 24.424 -13.969 -20.623 1.00 56.47 76 GLY C C 1
ATOM 2122 O O . GLY C 2 77 ? 25.605 -13.780 -20.321 1.00 53.31 76 GLY C O 1
ATOM 2123 N N . LYS C 2 78 ? 23.412 -13.398 -19.953 1.00 56.73 77 LYS C N 1
ATOM 2124 C CA . LYS C 2 78 ? 23.685 -12.478 -18.812 1.00 51.64 77 LYS C CA 1
ATOM 2125 C C . LYS C 2 78 ? 24.160 -13.284 -17.594 1.00 45.69 77 LYS C C 1
ATOM 2126 O O . LYS C 2 78 ? 23.791 -14.454 -17.485 1.00 46.31 77 LYS C O 1
ATOM 2132 N N . GLY C 2 79 ? 24.961 -12.680 -16.711 1.00 48.79 78 GLY C N 1
ATOM 2133 C CA . GLY C 2 79 ? 25.618 -13.379 -15.583 1.00 46.98 78 GLY C CA 1
ATOM 2134 C C . GLY C 2 79 ? 24.709 -13.555 -14.363 1.00 43.52 78 GLY C C 1
ATOM 2135 O O . GLY C 2 79 ? 23.901 -12.649 -14.072 1.00 57.27 78 GLY C O 1
ATOM 2136 N N . ILE C 2 80 ? 24.804 -14.719 -13.715 1.00 45.60 79 ILE C N 1
ATOM 2137 C CA . ILE C 2 80 ? 24.138 -15.087 -12.429 1.00 50.67 79 ILE C CA 1
ATOM 2138 C C . ILE C 2 80 ? 25.257 -15.482 -11.460 1.00 47.85 79 ILE C C 1
ATOM 2139 O O . ILE C 2 80 ? 26.019 -16.412 -11.793 1.00 51.39 79 ILE C O 1
ATOM 2144 N N . GLU C 2 81 ? 25.312 -14.880 -10.277 1.00 46.39 80 GLU C N 1
ATOM 2145 C CA . GLU C 2 81 ? 26.185 -15.392 -9.183 1.00 41.61 80 GLU C CA 1
ATOM 2146 C C . GLU C 2 81 ? 25.352 -16.306 -8.296 1.00 47.82 80 GLU C C 1
ATOM 2147 O O . GLU C 2 81 ? 24.306 -15.845 -7.766 1.00 48.92 80 GLU C O 1
ATOM 2153 N N . VAL C 2 82 ? 25.766 -17.554 -8.134 1.00 40.01 81 VAL C N 1
ATOM 2154 C CA . VAL C 2 82 ? 24.964 -18.564 -7.374 1.00 43.44 81 VAL C CA 1
ATOM 2155 C C . VAL C 2 82 ? 25.339 -18.529 -5.892 1.00 45.58 81 VAL C C 1
ATOM 2156 O O . VAL C 2 82 ? 24.547 -19.033 -5.086 1.00 50.10 81 VAL C O 1
ATOM 2160 N N . ASN C 2 83 ? 26.494 -17.979 -5.542 1.00 44.12 82 ASN C N 1
ATOM 2161 C CA . ASN C 2 83 ? 27.089 -18.084 -4.176 1.00 47.80 82 ASN C CA 1
ATOM 2162 C C . ASN C 2 83 ? 26.753 -16.784 -3.459 1.00 37.11 82 ASN C C 1
ATOM 2163 O O . ASN C 2 83 ? 27.129 -15.681 -3.966 1.00 39.65 82 ASN C O 1
ATOM 2168 N N . MET C 2 84 ? 26.060 -16.899 -2.321 1.00 41.90 83 MET C N 1
ATOM 2169 C CA . MET C 2 84 ? 25.577 -15.699 -1.598 1.00 42.59 83 MET C CA 1
ATOM 2170 C C . MET C 2 84 ? 26.773 -14.851 -1.143 1.00 35.03 83 MET C C 1
ATOM 2171 O O . MET C 2 84 ? 26.737 -13.629 -1.342 1.00 38.94 83 MET C O 1
ATOM 2176 N N . ARG C 2 85 ? 27.820 -15.474 -0.614 1.00 38.37 84 ARG C N 1
ATOM 2177 C CA . ARG C 2 85 ? 29.029 -14.730 -0.120 1.00 45.43 84 ARG C CA 1
ATOM 2178 C C . ARG C 2 85 ? 29.656 -13.926 -1.277 1.00 39.86 84 ARG C C 1
ATOM 2179 O O . ARG C 2 85 ? 29.946 -12.704 -1.109 1.00 41.09 84 ARG C O 1
ATOM 2187 N N . ARG C 2 86 ? 29.868 -14.572 -2.432 1.00 44.35 85 ARG C N 1
ATOM 2188 C CA . ARG C 2 86 ? 30.452 -13.905 -3.625 1.00 42.29 85 ARG C CA 1
ATOM 2189 C C . ARG C 2 86 ? 29.530 -12.793 -4.110 1.00 40.93 85 ARG C C 1
ATOM 2190 O O . ARG C 2 86 ? 30.056 -11.710 -4.410 1.00 43.02 85 ARG C O 1
ATOM 2198 N N . LEU C 2 87 ? 28.197 -12.993 -4.123 1.00 41.65 86 LEU C N 1
ATOM 2199 C CA . LEU C 2 87 ? 27.301 -11.898 -4.573 1.00 36.34 86 LEU C CA 1
ATOM 2200 C C . LEU C 2 87 ? 27.397 -10.723 -3.592 1.00 35.40 86 LEU C C 1
ATOM 2201 O O . LEU C 2 87 ? 27.399 -9.577 -4.052 1.00 35.31 86 LEU C O 1
ATOM 2206 N N . ALA C 2 88 ? 27.419 -10.975 -2.280 1.00 39.10 87 ALA C N 1
ATOM 2207 C CA . ALA C 2 88 ? 27.478 -9.899 -1.243 1.00 40.03 87 ALA C CA 1
ATOM 2208 C C . ALA C 2 88 ? 28.783 -9.099 -1.409 1.00 40.05 87 ALA C C 1
ATOM 2209 O O . ALA C 2 88 ? 28.747 -7.878 -1.367 1.00 40.01 87 ALA C O 1
ATOM 2211 N N . THR C 2 89 ? 29.893 -9.796 -1.648 1.00 42.97 88 THR C N 1
ATOM 2212 C CA . THR C 2 89 ? 31.221 -9.209 -1.991 1.00 42.28 88 THR C CA 1
ATOM 2213 C C . THR C 2 89 ? 31.100 -8.291 -3.217 1.00 43.33 88 THR C C 1
ATOM 2214 O O . THR C 2 89 ? 31.519 -7.131 -3.155 1.00 43.47 88 THR C O 1
ATOM 2218 N N . LEU C 2 90 ? 30.493 -8.775 -4.297 1.00 42.85 89 LEU C N 1
ATOM 2219 C CA . LEU C 2 90 ? 30.338 -7.991 -5.539 1.00 41.63 89 LEU C CA 1
ATOM 2220 C C . LEU C 2 90 ? 29.515 -6.742 -5.271 1.00 40.36 89 LEU C C 1
ATOM 2221 O O . LEU C 2 90 ? 29.865 -5.657 -5.787 1.00 39.22 89 LEU C O 1
ATOM 2226 N N . MET C 2 91 ? 28.424 -6.877 -4.515 1.00 38.37 90 MET C N 1
ATOM 2227 C CA . MET C 2 91 ? 27.498 -5.749 -4.266 1.00 36.27 90 MET C CA 1
ATOM 2228 C C . MET C 2 91 ? 28.243 -4.648 -3.515 1.00 38.65 90 MET C C 1
ATOM 2229 O O . MET C 2 91 ? 27.838 -3.463 -3.680 1.00 46.57 90 MET C O 1
ATOM 2234 N N . LYS C 2 92 ? 29.248 -5.033 -2.714 1.00 41.86 91 LYS C N 1
ATOM 2235 C CA . LYS C 2 92 ? 30.039 -4.120 -1.834 1.00 47.57 91 LYS C CA 1
ATOM 2236 C C . LYS C 2 92 ? 30.940 -3.219 -2.679 1.00 46.27 91 LYS C C 1
ATOM 2237 O O . LYS C 2 92 ? 31.334 -2.166 -2.175 1.00 51.54 91 LYS C O 1
ATOM 2243 N N . ARG C 2 93 ? 31.262 -3.617 -3.916 1.00 49.31 92 ARG C N 1
ATOM 2244 C CA . ARG C 2 93 ? 32.166 -2.834 -4.798 1.00 45.86 92 ARG C CA 1
ATOM 2245 C C . ARG C 2 93 ? 31.540 -1.479 -5.082 1.00 50.25 92 ARG C C 1
ATOM 2246 O O . ARG C 2 93 ? 30.306 -1.396 -5.182 1.00 46.22 92 ARG C O 1
ATOM 2254 N N . THR C 2 94 ? 32.387 -0.461 -5.211 1.00 55.55 93 THR C N 1
ATOM 2255 C CA . THR C 2 94 ? 31.986 0.947 -5.453 1.00 60.43 93 THR C CA 1
ATOM 2256 C C . THR C 2 94 ? 31.217 1.001 -6.790 1.00 48.54 93 THR C C 1
ATOM 2257 O O . THR C 2 94 ? 30.347 1.884 -6.946 1.00 56.15 93 THR C O 1
ATOM 2261 N N . SER C 2 95 ? 31.507 0.110 -7.745 1.00 55.19 94 SER C N 1
ATOM 2262 C CA . SER C 2 95 ? 30.791 0.129 -9.050 1.00 54.16 94 SER C CA 1
ATOM 2263 C C . SER C 2 95 ? 29.400 -0.493 -8.912 1.00 56.26 94 SER C C 1
ATOM 2264 O O . SER C 2 95 ? 28.618 -0.355 -9.870 1.00 56.20 94 SER C O 1
ATOM 2267 N N . TYR C 2 96 ? 29.107 -1.267 -7.858 1.00 53.40 95 TYR C N 1
ATOM 2268 C CA . TYR C 2 96 ? 27.733 -1.771 -7.613 1.00 49.28 95 TYR C CA 1
ATOM 2269 C C . TYR C 2 96 ? 27.077 -0.879 -6.553 1.00 55.54 95 TYR C C 1
ATOM 2270 O O . TYR C 2 96 ? 26.724 0.262 -6.899 1.00 48.55 95 TYR C O 1
ATOM 2279 N N . LEU C 2 97 ? 26.916 -1.362 -5.313 1.00 46.40 96 LEU C N 1
ATOM 2280 C CA . LEU C 2 97 ? 26.142 -0.639 -4.273 1.00 48.17 96 LEU C CA 1
ATOM 2281 C C . LEU C 2 97 ? 27.064 0.095 -3.294 1.00 51.05 96 LEU C C 1
ATOM 2282 O O . LEU C 2 97 ? 26.542 0.976 -2.564 1.00 49.63 96 LEU C O 1
ATOM 2287 N N . GLY C 2 98 ? 28.346 -0.266 -3.262 1.00 46.96 97 GLY C N 1
ATOM 2288 C CA . GLY C 2 98 ? 29.316 0.326 -2.322 1.00 51.38 97 GLY C CA 1
ATOM 2289 C C . GLY C 2 98 ? 29.180 -0.247 -0.916 1.00 47.32 97 GLY C C 1
ATOM 2290 O O . GLY C 2 98 ? 28.614 -1.362 -0.779 1.00 42.05 97 GLY C O 1
ATOM 2291 N N . GLU C 2 99 ? 29.709 0.459 0.082 1.00 45.76 98 GLU C N 1
ATOM 2292 C CA . GLU C 2 99 ? 29.781 -0.009 1.482 1.00 54.67 98 GLU C CA 1
ATOM 2293 C C . GLU C 2 99 ? 28.361 -0.055 2.032 1.00 44.71 98 GLU C C 1
ATOM 2294 O O . GLU C 2 99 ? 27.628 0.931 1.953 1.00 41.76 98 GLU C O 1
ATOM 2300 N N . PRO C 2 100 ? 27.951 -1.198 2.601 1.00 42.87 99 PRO C N 1
ATOM 2301 C CA . PRO C 2 100 ? 26.642 -1.290 3.257 1.00 39.93 99 PRO C CA 1
ATOM 2302 C C . PRO C 2 100 ? 26.725 -0.731 4.687 1.00 46.62 99 PRO C C 1
ATOM 2303 O O . PRO C 2 100 ? 27.813 -0.547 5.178 1.00 42.82 99 PRO C O 1
ATOM 2307 N N . ASP C 2 101 ? 25.579 -0.522 5.331 1.00 45.64 100 ASP C N 1
ATOM 2308 C CA . ASP C 2 101 ? 25.490 -0.271 6.794 1.00 46.04 100 ASP C CA 1
ATOM 2309 C C . ASP C 2 101 ? 25.529 -1.627 7.492 1.00 42.35 100 ASP C C 1
ATOM 2310 O O . ASP C 2 101 ? 24.604 -2.416 7.310 1.00 41.46 100 ASP C O 1
ATOM 2315 N N . PRO C 2 102 ? 26.567 -1.973 8.298 1.00 41.43 101 PRO C N 1
ATOM 2316 C CA . PRO C 2 102 ? 26.561 -3.226 9.054 1.00 40.73 101 PRO C CA 1
ATOM 2317 C C . PRO C 2 102 ? 25.742 -3.125 10.351 1.00 40.33 101 PRO C C 1
ATOM 2318 O O . PRO C 2 102 ? 25.866 -2.140 11.053 1.00 45.92 101 PRO C O 1
ATOM 2322 N N . TYR C 2 103 ? 24.915 -4.130 10.629 1.00 40.23 102 TYR C N 1
ATOM 2323 C CA . TYR C 2 103 ? 24.090 -4.208 11.850 1.00 40.37 102 TYR C CA 1
ATOM 2324 C C . TYR C 2 103 ? 24.234 -5.577 12.506 1.00 46.01 102 TYR C C 1
ATOM 2325 O O . TYR C 2 103 ? 24.896 -6.525 11.967 1.00 43.48 102 TYR C O 1
ATOM 2334 N N . THR C 2 104 ? 23.619 -5.650 13.688 1.00 46.68 103 THR C N 1
ATOM 2335 C CA . THR C 2 104 ? 23.457 -6.866 14.518 1.00 47.33 103 THR C CA 1
ATOM 2336 C C . THR C 2 104 ? 21.979 -7.205 14.584 1.00 41.80 103 THR C C 1
ATOM 2337 O O . THR C 2 104 ? 21.125 -6.357 14.334 1.00 43.35 103 THR C O 1
ATOM 2341 N N . PRO C 2 105 ? 21.615 -8.447 14.953 1.00 45.37 104 PRO C N 1
ATOM 2342 C CA . PRO C 2 105 ? 20.212 -8.787 15.127 1.00 47.08 104 PRO C CA 1
ATOM 2343 C C . PRO C 2 105 ? 19.427 -7.776 15.978 1.00 44.14 104 PRO C C 1
ATOM 2344 O O . PRO C 2 105 ? 18.298 -7.492 15.633 1.00 40.77 104 PRO C O 1
ATOM 2348 N N . ALA C 2 106 ? 20.006 -7.256 17.082 1.00 40.30 105 ALA C N 1
ATOM 2349 C CA . ALA C 2 106 ? 19.256 -6.357 17.993 1.00 48.30 105 ALA C CA 1
ATOM 2350 C C . ALA C 2 106 ? 19.125 -4.955 17.373 1.00 46.66 105 ALA C C 1
ATOM 2351 O O . ALA C 2 106 ? 18.261 -4.199 17.876 1.00 48.14 105 ALA C O 1
ATOM 2353 N N . THR C 2 107 ? 19.884 -4.616 16.312 1.00 42.70 106 THR C N 1
ATOM 2354 C CA . THR C 2 107 ? 19.870 -3.243 15.719 1.00 41.54 106 THR C CA 1
ATOM 2355 C C . THR C 2 107 ? 19.345 -3.188 14.272 1.00 43.74 106 THR C C 1
ATOM 2356 O O . THR C 2 107 ? 18.986 -2.084 13.841 1.00 42.21 106 THR C O 1
ATOM 2360 N N . ALA C 2 108 ? 19.259 -4.301 13.549 1.00 40.53 107 ALA C N 1
ATOM 2361 C CA . ALA C 2 108 ? 18.951 -4.262 12.106 1.00 42.40 107 ALA C CA 1
ATOM 2362 C C . ALA C 2 108 ? 17.560 -3.674 11.853 1.00 40.53 107 ALA C C 1
ATOM 2363 O O . ALA C 2 108 ? 17.414 -2.966 10.851 1.00 41.90 107 ALA C O 1
ATOM 2365 N N . ARG C 2 109 ? 16.554 -3.948 12.675 1.00 39.37 108 ARG C N 1
ATOM 2366 C CA . ARG C 2 109 ? 15.168 -3.468 12.378 1.00 43.55 108 ARG C CA 1
ATOM 2367 C C . ARG C 2 109 ? 15.118 -1.933 12.446 1.00 44.31 108 ARG C C 1
ATOM 2368 O O . ARG C 2 109 ? 14.586 -1.310 11.491 1.00 42.04 108 ARG C O 1
ATOM 2376 N N . ASN C 2 110 ? 15.646 -1.323 13.514 1.00 46.53 109 ASN C N 1
ATOM 2377 C CA . ASN C 2 110 ? 15.662 0.156 13.666 1.00 53.45 109 ASN C CA 1
ATOM 2378 C C . ASN C 2 110 ? 16.715 0.778 12.742 1.00 49.41 109 ASN C C 1
ATOM 2379 O O . ASN C 2 110 ? 16.470 1.892 12.241 1.00 49.82 109 ASN C O 1
ATOM 2384 N N . G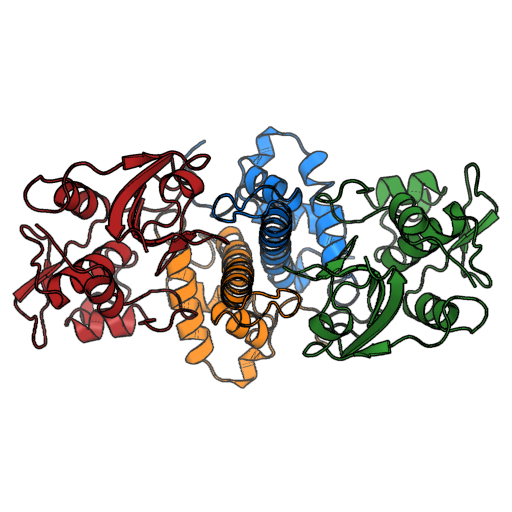LY C 2 111 ? 17.820 0.076 12.494 1.00 41.44 110 GLY C N 1
ATOM 2385 C CA . GLY C 2 111 ? 18.840 0.475 11.503 1.00 43.78 110 GLY C CA 1
ATOM 2386 C C . GLY C 2 111 ? 18.277 0.662 10.097 1.00 42.86 110 GLY C C 1
ATOM 2387 O O . GLY C 2 111 ? 18.514 1.719 9.507 1.00 45.70 110 GLY C O 1
ATOM 2388 N N . ILE C 2 112 ? 17.598 -0.353 9.550 1.00 42.29 111 ILE C N 1
ATOM 2389 C CA . ILE C 2 112 ? 16.872 -0.295 8.241 1.00 42.93 111 ILE C CA 1
ATOM 2390 C C . ILE C 2 112 ? 15.791 0.800 8.323 1.00 50.14 111 ILE C C 1
ATOM 2391 O O . ILE C 2 112 ? 15.724 1.611 7.408 1.00 45.39 111 ILE C O 1
ATOM 2396 N N . GLY C 2 113 ? 14.955 0.779 9.369 1.00 47.45 112 GLY C N 1
ATOM 2397 C CA . GLY C 2 113 ? 13.926 1.810 9.573 1.00 44.73 112 GLY C CA 1
ATOM 2398 C C . GLY C 2 113 ? 12.893 1.772 8.467 1.00 44.04 112 GLY C C 1
ATOM 2399 O O . GLY C 2 113 ? 12.400 0.661 8.158 1.00 45.24 112 GLY C O 1
ATOM 2400 N N . ALA C 2 114 ? 12.603 2.921 7.850 1.00 39.57 113 ALA C N 1
ATOM 2401 C CA . ALA C 2 114 ? 11.580 3.035 6.785 1.00 49.19 113 ALA C CA 1
ATOM 2402 C C . ALA C 2 114 ? 12.244 2.876 5.406 1.00 47.87 113 ALA C C 1
ATOM 2403 O O . ALA C 2 114 ? 11.545 3.001 4.390 1.00 54.91 113 ALA C O 1
ATOM 2405 N N . ARG C 2 115 ? 13.533 2.552 5.385 1.00 45.59 114 ARG C N 1
ATOM 2406 C CA . ARG C 2 115 ? 14.337 2.454 4.139 1.00 45.66 114 ARG C CA 1
ATOM 2407 C C . ARG C 2 115 ? 14.050 1.095 3.481 1.00 45.60 114 ARG C C 1
ATOM 2408 O O . ARG C 2 115 ? 13.533 0.163 4.163 1.00 39.53 114 ARG C O 1
ATOM 2416 N N . ASN C 2 116 ? 14.257 1.049 2.167 1.00 39.97 115 ASN C N 1
ATOM 2417 C CA . ASN C 2 116 ? 14.142 -0.147 1.308 1.00 40.14 115 ASN C CA 1
ATOM 2418 C C . ASN C 2 116 ? 15.530 -0.370 0.713 1.00 37.95 115 ASN C C 1
ATOM 2419 O O . ASN C 2 116 ? 16.278 0.620 0.507 1.00 41.89 115 ASN C O 1
ATOM 2424 N N . GLY C 2 117 ? 15.885 -1.617 0.471 1.00 36.02 116 GLY C N 1
ATOM 2425 C CA . GLY C 2 117 ? 17.164 -1.913 -0.188 1.00 37.64 116 GLY C CA 1
ATOM 2426 C C . GLY C 2 117 ? 17.495 -3.375 -0.228 1.00 33.77 116 GLY C C 1
ATOM 2427 O O . GLY C 2 117 ? 16.570 -4.209 -0.255 1.00 39.04 116 GLY C O 1
ATOM 2428 N N . VAL C 2 118 ? 18.777 -3.668 -0.359 1.00 35.91 117 VAL C N 1
ATOM 2429 C CA . VAL C 2 118 ? 19.305 -5.054 -0.432 1.00 36.94 117 VAL C CA 1
ATOM 2430 C C . VAL C 2 118 ? 19.827 -5.385 0.954 1.00 33.14 117 VAL C C 1
ATOM 2431 O O . VAL C 2 118 ? 20.349 -4.472 1.608 1.00 36.97 117 VAL C O 1
ATOM 2435 N N . VAL C 2 119 ? 19.652 -6.618 1.395 1.00 35.44 118 VAL C N 1
ATOM 2436 C CA . VAL C 2 119 ? 20.083 -7.038 2.754 1.00 37.27 118 VAL C CA 1
ATOM 2437 C C . VAL C 2 119 ? 20.823 -8.364 2.633 1.00 34.11 118 VAL C C 1
ATOM 2438 O O . VAL C 2 119 ? 20.358 -9.229 1.886 1.00 35.58 118 VAL C O 1
ATOM 2442 N N . ALA C 2 120 ? 21.903 -8.509 3.389 1.00 34.60 119 ALA C N 1
ATOM 2443 C CA . ALA C 2 120 ? 22.677 -9.754 3.517 1.00 35.14 119 ALA C CA 1
ATOM 2444 C C . ALA C 2 120 ? 22.738 -10.144 4.985 1.00 35.33 119 ALA C C 1
ATOM 2445 O O . ALA C 2 120 ? 23.183 -9.321 5.803 1.00 41.04 119 ALA C O 1
ATOM 2447 N N . PHE C 2 121 ? 22.239 -11.335 5.285 1.00 35.57 120 PHE C N 1
ATOM 2448 C CA . PHE C 2 121 ? 22.273 -11.994 6.608 1.00 37.40 120 PHE C CA 1
ATOM 2449 C C . PHE C 2 121 ? 23.462 -12.943 6.564 1.00 44.79 120 PHE C C 1
ATOM 2450 O O . PHE C 2 121 ? 23.372 -13.963 5.858 1.00 36.64 120 PHE C O 1
ATOM 2458 N N . ASN C 2 122 ? 24.546 -12.596 7.262 1.00 43.07 121 ASN C N 1
ATOM 2459 C CA . ASN C 2 122 ? 25.832 -13.342 7.180 1.00 48.86 121 ASN C CA 1
ATOM 2460 C C . ASN C 2 122 ? 25.940 -14.342 8.331 1.00 44.67 121 ASN C C 1
ATOM 2461 O O . ASN C 2 122 ? 25.738 -13.918 9.486 1.00 47.20 121 ASN C O 1
ATOM 2466 N N . ASN C 2 123 ? 26.260 -15.599 8.031 1.00 51.00 122 ASN C N 1
ATOM 2467 C CA . ASN C 2 123 ? 26.548 -16.676 9.014 1.00 53.49 122 ASN C CA 1
ATOM 2468 C C . ASN C 2 123 ? 25.306 -16.968 9.860 1.00 48.50 122 ASN C C 1
ATOM 2469 O O . ASN C 2 123 ? 25.185 -16.490 11.014 1.00 49.98 122 ASN C O 1
ATOM 2474 N N . ILE C 2 124 ? 24.399 -17.741 9.309 1.00 49.42 123 ILE C N 1
ATOM 2475 C CA . ILE C 2 124 ? 23.128 -18.149 9.967 1.00 47.49 123 ILE C CA 1
ATOM 2476 C C . ILE C 2 124 ? 23.333 -19.416 10.790 1.00 51.66 123 ILE C C 1
ATOM 2477 O O . ILE C 2 124 ? 23.770 -20.425 10.267 1.00 55.75 123 ILE C O 1
ATOM 2482 N N . PRO C 2 125 ? 23.014 -19.384 12.097 1.00 58.60 124 PRO C N 1
ATOM 2483 C CA . PRO C 2 125 ? 23.035 -20.581 12.944 1.00 61.35 124 PRO C CA 1
ATOM 2484 C C . PRO C 2 125 ? 22.277 -21.801 12.395 1.00 64.35 124 PRO C C 1
ATOM 2485 O O . PRO C 2 125 ? 21.037 -21.730 12.269 1.00 51.93 124 PRO C O 1
ATOM 2489 N N . GLY C 2 126 ? 22.989 -22.918 12.169 1.00 56.54 125 GLY C N 1
ATOM 2490 C CA . GLY C 2 126 ? 22.402 -24.173 11.655 1.00 66.41 125 GLY C CA 1
ATOM 2491 C C . GLY C 2 126 ? 22.516 -24.245 10.140 1.00 63.78 125 GLY C C 1
ATOM 2492 O O . GLY C 2 126 ? 22.062 -25.226 9.527 1.00 67.39 125 GLY C O 1
ATOM 2493 N N . TYR C 2 127 ? 23.114 -23.235 9.513 1.00 54.56 126 TYR C N 1
ATOM 2494 C CA . TYR C 2 127 ? 23.287 -23.208 8.029 1.00 55.37 126 TYR C CA 1
ATOM 2495 C C . TYR C 2 127 ? 24.730 -22.797 7.715 1.00 61.72 126 TYR C C 1
ATOM 2496 O O . TYR C 2 127 ? 25.166 -21.724 8.146 1.00 66.43 126 TYR C O 1
ATOM 2505 N N . THR C 2 128 ? 25.468 -23.672 7.015 1.00 68.47 127 THR C N 1
ATOM 2506 C CA . THR C 2 128 ? 26.932 -23.572 6.729 1.00 72.27 127 THR C CA 1
ATOM 2507 C C . THR C 2 128 ? 27.219 -22.715 5.481 1.00 72.35 127 THR C C 1
ATOM 2508 O O . THR C 2 128 ? 28.396 -22.277 5.337 1.00 66.86 127 THR C O 1
ATOM 2512 N N . GLY C 2 129 ? 26.217 -22.497 4.606 1.00 73.43 128 GLY C N 1
ATOM 2513 C CA . GLY C 2 129 ? 26.284 -21.501 3.515 1.00 68.82 128 GLY C CA 1
ATOM 2514 C C . GLY C 2 129 ? 26.713 -20.126 4.024 1.00 63.56 128 GLY C C 1
ATOM 2515 O O . GLY C 2 129 ? 26.651 -19.907 5.261 1.00 61.15 128 GLY C O 1
ATOM 2516 N N . GLY C 2 130 ? 27.099 -19.216 3.114 1.00 53.86 129 GLY C N 1
ATOM 2517 C CA . GLY C 2 130 ? 27.463 -17.810 3.404 1.00 53.49 129 GLY C CA 1
ATOM 2518 C C . GLY C 2 130 ? 26.369 -17.084 4.186 1.00 51.54 129 GLY C C 1
ATOM 2519 O O . GLY C 2 130 ? 26.680 -16.160 4.967 1.00 45.76 129 GLY C O 1
ATOM 2520 N N . GLY C 2 131 ? 25.111 -17.503 4.034 1.00 41.26 130 GLY C N 1
ATOM 2521 C CA . GLY C 2 131 ? 23.960 -16.779 4.588 1.00 41.34 130 GLY C CA 1
ATOM 2522 C C . GLY C 2 131 ? 22.943 -16.499 3.502 1.00 39.87 130 GLY C C 1
ATOM 2523 O O . GLY C 2 131 ? 22.815 -17.320 2.581 1.00 41.36 130 GLY C O 1
ATOM 2524 N N . HIS C 2 132 ? 22.168 -15.435 3.665 1.00 40.14 131 HIS C N 1
ATOM 2525 C CA . HIS C 2 132 ? 20.968 -15.157 2.838 1.00 34.64 131 HIS C CA 1
ATOM 2526 C C . HIS C 2 132 ? 21.071 -13.729 2.338 1.00 34.88 131 HIS C C 1
ATOM 2527 O O . HIS C 2 132 ? 21.376 -12.827 3.135 1.00 36.74 131 HIS C O 1
ATOM 2534 N N . ILE C 2 133 ? 20.828 -13.541 1.049 1.00 33.60 132 ILE C N 1
ATOM 2535 C CA . ILE C 2 133 ? 20.733 -12.182 0.454 1.00 33.08 132 ILE C CA 1
ATOM 2536 C C . ILE C 2 133 ? 19.351 -12.010 -0.164 1.00 35.62 132 ILE C C 1
ATOM 2537 O O . ILE C 2 133 ? 18.780 -13.012 -0.677 1.00 31.86 132 ILE C O 1
ATOM 2542 N N . ASP C 2 134 ? 18.795 -10.811 -0.056 1.00 35.87 133 ASP C N 1
ATOM 2543 C CA . ASP C 2 134 ? 17.356 -10.609 -0.321 1.00 35.08 133 ASP C CA 1
ATOM 2544 C C . ASP C 2 134 ? 17.135 -9.115 -0.509 1.00 35.10 133 ASP C C 1
ATOM 2545 O O . ASP C 2 134 ? 18.087 -8.333 -0.345 1.00 37.44 133 ASP C O 1
ATOM 2550 N N . LEU C 2 135 ? 15.913 -8.757 -0.877 1.00 36.87 134 LEU C N 1
ATOM 2551 C CA . LEU C 2 135 ? 15.423 -7.363 -0.908 1.00 33.90 134 LEU C CA 1
ATOM 2552 C C . LEU C 2 135 ? 14.533 -7.152 0.299 1.00 37.54 134 LEU C C 1
ATOM 2553 O O . LEU C 2 135 ? 13.779 -8.054 0.680 1.00 37.99 134 LEU C O 1
ATOM 2558 N N . VAL C 2 136 ? 14.607 -5.979 0.886 1.00 34.47 135 VAL C N 1
ATOM 2559 C CA . VAL C 2 136 ? 13.858 -5.705 2.134 1.00 41.34 135 VAL C CA 1
ATOM 2560 C C . VAL C 2 136 ? 13.122 -4.380 1.975 1.00 36.50 135 VAL C C 1
ATOM 2561 O O . VAL C 2 136 ? 13.663 -3.464 1.329 1.00 39.99 135 VAL C O 1
ATOM 2565 N N . ARG C 2 137 ? 11.911 -4.327 2.510 1.00 43.80 136 ARG C N 1
ATOM 2566 C CA . ARG C 2 137 ? 11.118 -3.087 2.697 1.00 45.72 136 ARG C CA 1
ATOM 2567 C C . ARG C 2 137 ? 10.979 -2.828 4.196 1.00 38.69 136 ARG C C 1
ATOM 2568 O O . ARG C 2 137 ? 10.417 -3.685 4.898 1.00 38.50 136 ARG C O 1
ATOM 2576 N N . GLY C 2 138 ? 11.527 -1.718 4.679 1.00 43.70 137 GLY C N 1
ATOM 2577 C CA . GLY C 2 138 ? 11.291 -1.226 6.046 1.00 48.96 137 GLY C CA 1
ATOM 2578 C C . GLY C 2 138 ? 9.877 -0.668 6.160 1.00 56.03 137 GLY C C 1
ATOM 2579 O O . GLY C 2 138 ? 9.356 -0.109 5.195 1.00 58.71 137 GLY C O 1
ATOM 2580 N N . GLY C 2 139 ? 9.186 -0.970 7.247 1.00 64.27 138 GLY C N 1
ATOM 2581 C CA . GLY C 2 139 ? 7.838 -0.444 7.523 1.00 59.40 138 GLY C CA 1
ATOM 2582 C C . GLY C 2 139 ? 7.688 -0.194 9.001 1.00 60.55 138 GLY C C 1
ATOM 2583 O O . GLY C 2 139 ? 8.657 -0.472 9.744 1.00 58.18 138 GLY C O 1
ATOM 2584 N N . SER C 2 140 ? 6.539 0.329 9.412 1.00 63.11 139 SER C N 1
ATOM 2585 C CA . SER C 2 140 ? 6.262 0.699 10.821 1.00 66.31 139 SER C CA 1
ATOM 2586 C C . SER C 2 140 ? 6.155 -0.574 11.668 1.00 59.29 139 SER C C 1
ATOM 2587 O O . SER C 2 140 ? 6.695 -0.576 12.794 1.00 57.94 139 SER C O 1
ATOM 2590 N N . GLU C 2 141 ? 5.558 -1.633 11.102 1.00 59.17 140 GLU C N 1
ATOM 2591 C CA . GLU C 2 141 ? 5.140 -2.868 11.821 1.00 64.53 140 GLU C CA 1
ATOM 2592 C C . GLU C 2 141 ? 6.314 -3.868 11.861 1.00 56.66 140 GLU C C 1
ATOM 2593 O O . GLU C 2 141 ? 6.467 -4.556 12.900 1.00 52.59 140 GLU C O 1
ATOM 2599 N N . ALA C 2 142 ? 7.097 -3.963 10.784 1.00 46.36 141 ALA C N 1
ATOM 2600 C CA . ALA C 2 142 ? 8.163 -4.987 10.643 1.00 47.48 141 ALA C CA 1
ATOM 2601 C C . ALA C 2 142 ? 9.000 -4.703 9.410 1.00 47.47 141 ALA C C 1
ATOM 2602 O O . ALA C 2 142 ? 8.517 -3.949 8.511 1.00 51.84 141 ALA C O 1
ATOM 2604 N N . THR C 2 143 ? 10.214 -5.247 9.376 1.00 44.13 142 THR C N 1
ATOM 2605 C CA . THR C 2 143 ? 10.971 -5.416 8.109 1.00 47.52 142 THR C CA 1
ATOM 2606 C C . THR C 2 143 ? 10.338 -6.594 7.365 1.00 48.41 142 THR C C 1
ATOM 2607 O O . THR C 2 143 ? 10.007 -7.597 8.023 1.00 57.52 142 THR C O 1
ATOM 2611 N N . GLN C 2 144 ? 10.133 -6.443 6.075 1.00 39.67 143 GLN C N 1
ATOM 2612 C CA . GLN C 2 144 ? 9.622 -7.532 5.236 1.00 44.07 143 GLN C CA 1
ATOM 2613 C C . GLN C 2 144 ? 10.646 -7.777 4.127 1.00 40.15 143 GLN C C 1
ATOM 2614 O O . GLN C 2 144 ? 10.880 -6.902 3.288 1.00 38.43 143 GLN C O 1
ATOM 2620 N N . CYS C 2 145 ? 11.265 -8.945 4.181 1.00 39.53 144 CYS C N 1
ATOM 2621 C CA . CYS C 2 145 ? 12.120 -9.454 3.092 1.00 41.70 144 CYS C CA 1
ATOM 2622 C C . CYS C 2 145 ? 11.209 -10.084 2.044 1.00 37.92 144 CYS C C 1
ATOM 2623 O O . CYS C 2 145 ? 10.187 -10.712 2.394 1.00 35.23 144 CYS C O 1
ATOM 2626 N N . ALA C 2 146 ? 11.627 -9.999 0.801 1.00 37.58 145 ALA C N 1
ATOM 2627 C CA . ALA C 2 146 ? 10.887 -10.537 -0.355 1.00 39.45 145 ALA C CA 1
ATOM 2628 C C . ALA C 2 146 ? 10.784 -12.062 -0.268 1.00 36.54 145 ALA C C 1
ATOM 2629 O O . ALA C 2 146 ? 9.706 -12.592 -0.631 1.00 37.68 145 ALA C O 1
ATOM 2631 N N . SER C 2 147 ? 11.840 -12.751 0.178 1.00 36.48 146 SER C N 1
ATOM 2632 C CA . SER C 2 147 ? 11.863 -14.226 0.315 1.00 31.80 146 SER C CA 1
ATOM 2633 C C . SER C 2 147 ? 11.914 -14.686 1.777 1.00 35.08 146 SER C C 1
ATOM 2634 O O . SER C 2 147 ? 11.117 -15.575 2.144 1.00 37.96 146 SER C O 1
ATOM 2637 N N . ALA C 2 148 ? 12.805 -14.145 2.603 1.00 35.40 147 ALA C N 1
ATOM 2638 C CA . ALA C 2 148 ? 12.948 -14.579 4.009 1.00 40.42 147 ALA C CA 1
ATOM 2639 C C . ALA C 2 148 ? 13.898 -13.644 4.742 1.00 39.43 147 ALA C C 1
ATOM 2640 O O . ALA C 2 148 ? 14.827 -13.154 4.110 1.00 35.97 147 ALA C O 1
ATOM 2642 N N . CYS C 2 149 ? 13.700 -13.431 6.031 1.00 40.71 148 CYS C N 1
ATOM 2643 C CA A CYS C 2 149 ? 14.629 -12.653 6.890 0.48 40.05 148 CYS C CA 1
ATOM 2644 C CA B CYS C 2 149 ? 14.633 -12.656 6.891 0.52 40.11 148 CYS C CA 1
ATOM 2645 C C . CYS C 2 149 ? 15.291 -13.647 7.868 1.00 42.90 148 CYS C C 1
ATOM 2646 O O . CYS C 2 149 ? 14.625 -14.619 8.281 1.00 41.11 148 CYS C O 1
ATOM 2651 N N . TYR C 2 150 ? 16.558 -13.448 8.222 1.00 41.08 149 TYR C N 1
ATOM 2652 C CA . TYR C 2 150 ? 17.314 -14.340 9.143 1.00 41.70 149 TYR C CA 1
ATOM 2653 C C . TYR C 2 150 ? 18.020 -13.478 10.192 1.00 46.08 149 TYR C C 1
ATOM 2654 O O . TYR C 2 150 ? 19.234 -13.289 10.149 1.00 43.64 149 TYR C O 1
ATOM 2663 N N . TYR C 2 151 ? 17.249 -12.897 11.099 1.00 45.29 150 TYR C N 1
ATOM 2664 C CA . TYR C 2 151 ? 17.798 -12.058 12.186 1.00 49.41 150 TYR C CA 1
ATOM 2665 C C . TYR C 2 151 ? 18.578 -12.938 13.170 1.00 50.44 150 TYR C C 1
ATOM 2666 O O . TYR C 2 151 ? 19.320 -12.376 13.951 1.00 66.22 150 TYR C O 1
ATOM 2675 N N . ASN C 2 152 ? 18.573 -14.265 13.016 1.00 59.12 151 ASN C N 1
ATOM 2676 C CA . ASN C 2 152 ? 19.419 -15.158 13.852 1.00 64.95 151 ASN C CA 1
ATOM 2677 C C . ASN C 2 152 ? 20.875 -15.115 13.350 1.00 64.02 151 ASN C C 1
ATOM 2678 O O . ASN C 2 152 ? 21.702 -15.819 13.922 1.00 75.71 151 ASN C O 1
ATOM 2683 N N . SER C 2 153 ? 21.200 -14.272 12.372 1.00 59.95 152 SER C N 1
ATOM 2684 C CA . SER C 2 153 ? 22.538 -14.221 11.742 1.00 48.56 152 SER C CA 1
ATOM 2685 C C . SER C 2 153 ? 23.505 -13.423 12.628 1.00 48.83 152 SER C C 1
ATOM 2686 O O . SER C 2 153 ? 23.047 -12.648 13.481 1.00 54.79 152 SER C O 1
ATOM 2689 N N . GLU C 2 154 ? 24.805 -13.597 12.399 1.00 48.71 153 GLU C N 1
ATOM 2690 C CA . GLU C 2 154 ? 25.909 -12.929 13.145 1.00 53.60 153 GLU C CA 1
ATOM 2691 C C . GLU C 2 154 ? 25.953 -11.429 12.817 1.00 52.94 153 GLU C C 1
ATOM 2692 O O . GLU C 2 154 ? 26.002 -10.596 13.758 1.00 50.65 153 GLU C O 1
ATOM 2698 N N . THR C 2 155 ? 25.984 -11.080 11.532 1.00 43.30 154 THR C N 1
ATOM 2699 C CA . THR C 2 155 ? 25.951 -9.673 11.073 1.00 44.48 154 THR C CA 1
ATOM 2700 C C . THR C 2 155 ? 24.917 -9.560 9.961 1.00 45.75 154 THR C C 1
ATOM 2701 O O . THR C 2 155 ? 24.599 -10.570 9.298 1.00 42.31 154 THR C O 1
ATOM 2705 N N . ILE C 2 156 ? 24.381 -8.364 9.823 1.00 39.70 155 ILE C N 1
ATOM 2706 C CA . ILE C 2 156 ? 23.391 -8.024 8.783 1.00 38.80 155 ILE C CA 1
ATOM 2707 C C . ILE C 2 156 ? 23.930 -6.809 8.045 1.00 40.68 155 ILE C C 1
ATOM 2708 O O . ILE C 2 156 ? 24.225 -5.796 8.713 1.00 40.61 155 ILE C O 1
ATOM 2713 N N . TRP C 2 157 ? 24.065 -6.917 6.724 1.00 35.84 156 TRP C N 1
ATOM 2714 C CA . TRP C 2 157 ? 24.472 -5.769 5.886 1.00 36.32 156 TRP C CA 1
ATOM 2715 C C . TRP C 2 157 ? 23.237 -5.223 5.192 1.00 39.55 156 TRP C C 1
ATOM 2716 O O . TRP C 2 157 ? 22.488 -6.004 4.565 1.00 39.92 156 TRP C O 1
ATOM 2727 N N . PHE C 2 158 ? 23.056 -3.919 5.257 1.00 35.02 157 PHE C N 1
ATOM 2728 C CA . PHE C 2 158 ? 21.955 -3.212 4.562 1.00 36.89 157 PHE C CA 1
ATOM 2729 C C . PHE C 2 158 ? 22.531 -2.188 3.586 1.00 38.70 157 PHE C C 1
ATOM 2730 O O . PHE C 2 158 ? 23.294 -1.300 4.005 1.00 41.02 157 PHE C O 1
ATOM 2738 N N . TRP C 2 159 ? 22.119 -2.280 2.324 1.00 39.70 158 TRP C N 1
ATOM 2739 C CA . TRP C 2 159 ? 22.358 -1.244 1.274 1.00 40.07 158 TRP C CA 1
ATOM 2740 C C . TRP C 2 159 ? 21.055 -0.508 0.982 1.00 43.20 158 TRP C C 1
ATOM 2741 O O . TRP C 2 159 ? 20.189 -1.034 0.284 1.00 37.91 158 TRP C O 1
ATOM 2752 N N . PRO C 2 160 ? 20.849 0.723 1.499 1.00 43.47 159 PRO C N 1
ATOM 2753 C CA . PRO C 2 160 ? 19.625 1.472 1.206 1.00 44.97 159 PRO C CA 1
ATOM 2754 C C . PRO C 2 160 ? 19.572 1.935 -0.263 1.00 44.77 159 PRO C C 1
ATOM 2755 O O . PRO C 2 160 ? 20.601 2.265 -0.778 1.00 44.75 159 PRO C O 1
ATOM 2759 N N . LEU C 2 161 ? 18.396 1.890 -0.892 1.00 48.37 160 LEU C N 1
ATOM 2760 C CA . LEU C 2 161 ? 18.145 2.338 -2.290 1.00 48.19 160 LEU C CA 1
ATOM 2761 C C . LEU C 2 161 ? 16.949 3.298 -2.351 1.00 51.62 160 LEU C C 1
ATOM 2762 O O . LEU C 2 161 ? 16.851 4.117 -3.295 1.00 57.92 160 LEU C O 1
ATOM 2767 N N . GLN C 2 162 ? 16.008 3.143 -1.427 1.00 47.21 161 GLN C N 1
ATOM 2768 C CA . GLN C 2 162 ? 14.795 3.995 -1.261 1.00 71.30 161 GLN C CA 1
ATOM 2769 C C . GLN C 2 162 ? 14.628 4.293 0.245 1.00 78.47 161 GLN C C 1
ATOM 2770 O O . GLN C 2 162 ? 15.159 3.500 1.082 1.00 61.56 161 GLN C O 1
ATOM 2776 N N . ALA C 2 163 ? 13.956 5.398 0.593 1.00 92.09 162 ALA C N 1
ATOM 2777 C CA . ALA C 2 163 ? 13.703 5.818 1.990 1.00 94.67 162 ALA C CA 1
ATOM 2778 C C . ALA C 2 163 ? 12.191 5.783 2.271 1.00 101.65 162 ALA C C 1
ATOM 2779 O O . ALA C 2 163 ? 11.780 6.256 3.351 1.00 111.39 162 ALA C O 1
ATOM 2781 N N . SER C 2 164 ? 11.408 5.209 1.345 1.00 108.75 163 SER C N 1
ATOM 2782 C CA . SER C 2 164 ? 9.926 5.333 1.310 1.00 106.41 163 SER C CA 1
ATOM 2783 C C . SER C 2 164 ? 9.319 4.269 0.394 1.00 94.00 163 SER C C 1
ATOM 2784 O O . SER C 2 164 ? 8.757 3.345 0.960 1.00 76.35 163 SER C O 1
ATOM 2787 N N . MET D 2 2 ? -25.272 -8.763 36.982 1.00 85.26 1 MET D N 1
ATOM 2788 C CA . MET D 2 2 ? -23.966 -8.797 37.681 1.00 89.83 1 MET D CA 1
ATOM 2789 C C . MET D 2 2 ? -22.979 -7.897 36.924 1.00 86.14 1 MET D C 1
ATOM 2790 O O . MET D 2 2 ? -22.924 -8.006 35.695 1.00 86.94 1 MET D O 1
ATOM 2795 N N . ARG D 2 3 ? -22.306 -6.982 37.623 1.00 82.37 2 ARG D N 1
ATOM 2796 C CA . ARG D 2 3 ? -21.232 -6.124 37.066 1.00 88.92 2 ARG D CA 1
ATOM 2797 C C . ARG D 2 3 ? -19.935 -6.590 37.724 1.00 90.76 2 ARG D C 1
ATOM 2798 O O . ARG D 2 3 ? -19.930 -6.810 38.951 1.00 88.77 2 ARG D O 1
ATOM 2800 N N . VAL D 2 4 ? -18.855 -6.704 36.949 1.00 84.07 3 VAL D N 1
ATOM 2801 C CA . VAL D 2 4 ? -17.477 -6.981 37.457 1.00 78.11 3 VAL D CA 1
ATOM 2802 C C . VAL D 2 4 ? -16.514 -6.064 36.703 1.00 63.39 3 VAL D C 1
ATOM 2803 O O . VAL D 2 4 ? -16.707 -5.851 35.521 1.00 71.78 3 VAL D O 1
ATOM 2807 N N . ASN D 2 5 ? -15.527 -5.507 37.394 1.00 62.19 4 ASN D N 1
ATOM 2808 C CA . ASN D 2 5 ? -14.437 -4.712 36.779 1.00 63.63 4 ASN D CA 1
ATOM 2809 C C . ASN D 2 5 ? -13.503 -5.664 36.014 1.00 64.87 4 ASN D C 1
ATOM 2810 O O . ASN D 2 5 ? -12.871 -6.529 36.635 1.00 59.27 4 ASN D O 1
ATOM 2815 N N . PHE D 2 6 ? -13.417 -5.484 34.703 1.00 58.40 5 PHE D N 1
ATOM 2816 C CA . PHE D 2 6 ? -12.537 -6.280 33.815 1.00 57.34 5 PHE D CA 1
ATOM 2817 C C . PHE D 2 6 ? -11.080 -6.199 34.307 1.00 59.17 5 PHE D C 1
ATOM 2818 O O . PHE D 2 6 ? -10.422 -7.240 34.287 1.00 51.07 5 PHE D O 1
ATOM 2826 N N . ASP D 2 7 ? -10.579 -5.041 34.720 1.00 53.86 6 ASP D N 1
ATOM 2827 C CA . ASP D 2 7 ? -9.155 -4.919 35.134 1.00 57.30 6 ASP D CA 1
ATOM 2828 C C . ASP D 2 7 ? -8.929 -5.788 36.374 1.00 58.55 6 ASP D C 1
ATOM 2829 O O . ASP D 2 7 ? -7.842 -6.363 36.501 1.00 50.91 6 ASP D O 1
ATOM 2834 N N . THR D 2 8 ? -9.926 -5.902 37.249 1.00 57.94 7 THR D N 1
ATOM 2835 C CA . THR D 2 8 ? -9.841 -6.737 38.476 1.00 57.21 7 THR D CA 1
ATOM 2836 C C . THR D 2 8 ? -9.843 -8.206 38.057 1.00 49.04 7 THR D C 1
ATOM 2837 O O . THR D 2 8 ? -8.983 -8.957 38.506 1.00 52.90 7 THR D O 1
ATOM 2841 N N . LEU D 2 9 ? -10.794 -8.600 37.223 1.00 49.44 8 LEU D N 1
ATOM 2842 C CA . LEU D 2 9 ? -10.924 -9.989 36.712 1.00 48.29 8 LEU D CA 1
ATOM 2843 C C . LEU D 2 9 ? -9.606 -10.440 36.067 1.00 44.58 8 LEU D C 1
ATOM 2844 O O . LEU D 2 9 ? -9.119 -11.519 36.419 1.00 43.71 8 LEU D O 1
ATOM 2849 N N . TYR D 2 10 ? -9.031 -9.606 35.201 1.00 41.57 9 TYR D N 1
ATOM 2850 C CA . TYR D 2 10 ? -7.793 -9.908 34.430 1.00 46.96 9 TYR D CA 1
ATOM 2851 C C . TYR D 2 10 ? -6.601 -10.039 35.380 1.00 48.77 9 TYR D C 1
ATOM 2852 O O . TYR D 2 10 ? -5.803 -10.998 35.280 1.00 42.99 9 TYR D O 1
ATOM 2861 N N . SER D 2 11 ? -6.468 -9.093 36.313 1.00 47.57 10 SER D N 1
ATOM 2862 C CA . SER D 2 11 ? -5.404 -9.111 37.351 1.00 47.24 10 SER D CA 1
ATOM 2863 C C . SER D 2 11 ? -5.474 -10.424 38.146 1.00 45.11 10 SER D C 1
ATOM 2864 O O . SER D 2 11 ? -4.431 -10.839 38.672 1.00 50.09 10 SER D O 1
ATOM 2867 N N . ASN D 2 12 ? -6.651 -11.040 38.276 1.00 42.86 11 ASN D N 1
ATOM 2868 C CA . ASN D 2 12 ? -6.821 -12.286 39.077 1.00 46.41 11 ASN D CA 1
ATOM 2869 C C . ASN D 2 12 ? -6.693 -13.567 38.233 1.00 45.47 11 ASN D C 1
ATOM 2870 O O . ASN D 2 12 ? -6.847 -14.676 38.807 1.00 41.02 11 ASN D O 1
ATOM 2875 N N . TYR D 2 13 ? -6.463 -13.450 36.929 1.00 47.38 12 TYR D N 1
ATOM 2876 C CA . TYR D 2 13 ? -6.489 -14.612 35.997 1.00 43.91 12 TYR D CA 1
ATOM 2877 C C . TYR D 2 13 ? -5.099 -15.244 35.922 1.00 41.42 12 TYR D C 1
ATOM 2878 O O . TYR D 2 13 ? -4.126 -14.584 35.547 1.00 41.59 12 TYR D O 1
ATOM 2887 N N . PRO D 2 14 ? -4.962 -16.555 36.236 1.00 39.71 13 PRO D N 1
ATOM 2888 C CA . PRO D 2 14 ? -3.710 -17.282 35.998 1.00 40.93 13 PRO D CA 1
ATOM 2889 C C . PRO D 2 14 ? -3.623 -17.850 34.572 1.00 39.01 13 PRO D C 1
ATOM 2890 O O . PRO D 2 14 ? -4.444 -18.693 34.163 1.00 41.71 13 PRO D O 1
ATOM 2894 N N . SER D 2 15 ? -2.649 -17.384 33.794 1.00 36.37 14 SER D N 1
ATOM 2895 C CA . SER D 2 15 ? -2.507 -17.742 32.361 1.00 35.63 14 SER D CA 1
ATOM 2896 C C . SER D 2 15 ? -1.727 -19.052 32.207 1.00 34.00 14 SER D C 1
ATOM 2897 O O . SER D 2 15 ? -0.792 -19.303 32.997 1.00 36.35 14 SER D O 1
ATOM 290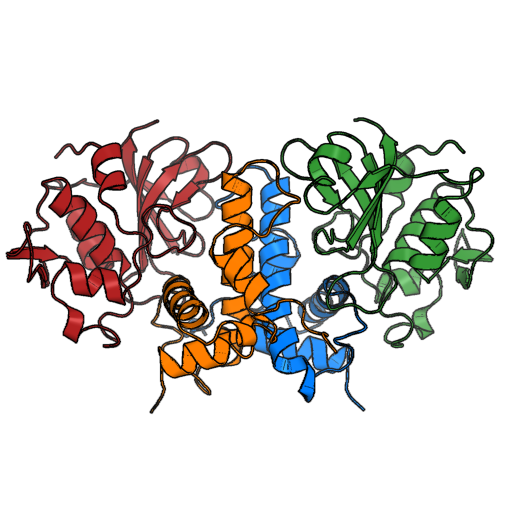0 N N . SER D 2 16 ? -2.034 -19.861 31.188 1.00 36.73 15 SER D N 1
ATOM 2901 C CA . SER D 2 16 ? -1.231 -21.059 30.816 1.00 38.54 15 SER D CA 1
ATOM 2902 C C . SER D 2 16 ? -0.114 -20.700 29.813 1.00 37.67 15 SER D C 1
ATOM 2903 O O . SER D 2 16 ? 0.618 -21.624 29.374 1.00 37.92 15 SER D O 1
ATOM 2906 N N . ASP D 2 17 ? 0.026 -19.423 29.455 1.00 37.46 16 ASP D N 1
ATOM 2907 C CA . ASP D 2 17 ? 0.984 -18.939 28.422 1.00 38.18 16 ASP D CA 1
ATOM 2908 C C . ASP D 2 17 ? 2.236 -18.429 29.143 1.00 37.59 16 ASP D C 1
ATOM 2909 O O . ASP D 2 17 ? 2.192 -17.412 29.827 1.00 34.76 16 ASP D O 1
ATOM 2914 N N . PRO D 2 18 ? 3.371 -19.137 29.034 1.00 36.38 17 PRO D N 1
ATOM 2915 C CA . PRO D 2 18 ? 4.617 -18.696 29.657 1.00 41.31 17 PRO D CA 1
ATOM 2916 C C . PRO D 2 18 ? 5.086 -17.284 29.267 1.00 39.02 17 PRO D C 1
ATOM 2917 O O . PRO D 2 18 ? 5.903 -16.730 29.967 1.00 36.74 17 PRO D O 1
ATOM 2921 N N . SER D 2 19 ? 4.618 -16.757 28.145 1.00 35.34 18 SER D N 1
ATOM 2922 C CA . SER D 2 19 ? 4.971 -15.388 27.697 1.00 40.29 18 SER D CA 1
ATOM 2923 C C . SER D 2 19 ? 4.215 -14.338 28.523 1.00 41.98 18 SER D C 1
ATOM 2924 O O . SER D 2 19 ? 4.582 -13.183 28.418 1.00 39.79 18 SER D O 1
ATOM 2927 N N . HIS D 2 20 ? 3.137 -14.718 29.208 1.00 39.76 19 HIS D N 1
ATOM 2928 C CA . HIS D 2 20 ? 2.175 -13.779 29.837 1.00 40.01 19 HIS D CA 1
ATOM 2929 C C . HIS D 2 20 ? 2.652 -13.413 31.237 1.00 41.42 19 HIS D C 1
ATOM 2930 O O . HIS D 2 20 ? 3.156 -14.264 31.958 1.00 38.12 19 HIS D O 1
ATOM 2937 N N . PRO D 2 21 ? 2.496 -12.151 31.685 1.00 42.93 20 PRO D N 1
ATOM 2938 C CA . PRO D 2 21 ? 2.914 -11.776 33.042 1.00 46.18 20 PRO D CA 1
ATOM 2939 C C . PRO D 2 21 ? 2.274 -12.609 34.168 1.00 45.15 20 PRO D C 1
ATOM 2940 O O . PRO D 2 21 ? 2.887 -12.771 35.182 1.00 47.35 20 PRO D O 1
ATOM 2944 N N . ASN D 2 22 ? 1.069 -13.137 33.964 1.00 46.62 21 ASN D N 1
ATOM 2945 C CA . ASN D 2 22 ? 0.332 -13.924 34.995 1.00 46.39 21 ASN D CA 1
ATOM 2946 C C . ASN D 2 22 ? 0.474 -15.427 34.735 1.00 46.68 21 ASN D C 1
ATOM 2947 O O . ASN D 2 22 ? -0.413 -16.163 35.218 1.00 36.97 21 ASN D O 1
ATOM 2952 N N . TYR D 2 23 ? 1.503 -15.882 34.003 1.00 42.63 22 TYR D N 1
ATOM 2953 C CA . TYR D 2 23 ? 1.741 -17.341 33.788 1.00 41.37 22 TYR D CA 1
ATOM 2954 C C . TYR D 2 23 ? 1.795 -18.075 35.135 1.00 42.29 22 TYR D C 1
ATOM 2955 O O . TYR D 2 23 ? 2.526 -17.689 36.054 1.00 37.37 22 TYR D O 1
ATOM 2964 N N . LEU D 2 24 ? 1.139 -19.226 35.175 1.00 37.88 23 LEU D N 1
ATOM 2965 C CA . LEU D 2 24 ? 1.180 -20.198 36.277 1.00 39.80 23 LEU D CA 1
ATOM 2966 C C . LEU D 2 24 ? 0.981 -21.575 35.642 1.00 37.07 23 LEU D C 1
ATOM 2967 O O . LEU D 2 24 ? -0.045 -21.747 34.943 1.00 37.24 23 LEU D O 1
ATOM 2972 N N . SER D 2 25 ? 1.985 -22.459 35.725 1.00 37.63 24 SER D N 1
ATOM 2973 C CA . SER D 2 25 ? 1.985 -23.826 35.150 1.00 38.98 24 SER D CA 1
ATOM 2974 C C . SER D 2 25 ? 0.806 -24.612 35.762 1.00 39.05 24 SER D C 1
ATOM 2975 O O . SER D 2 25 ? 0.279 -24.210 36.843 1.00 34.16 24 SER D O 1
ATOM 2978 N N . GLN D 2 26 ? 0.409 -25.707 35.118 1.00 41.00 25 GLN D N 1
ATOM 2979 C CA . GLN D 2 26 ? -0.671 -26.558 35.672 1.00 41.41 25 GLN D CA 1
ATOM 2980 C C . GLN D 2 26 ? -0.272 -26.983 37.092 1.00 40.88 25 GLN D C 1
ATOM 2981 O O . GLN D 2 26 ? -1.102 -26.926 37.982 1.00 41.78 25 GLN D O 1
ATOM 2987 N N . ARG D 2 27 ? 0.997 -27.356 37.278 1.00 43.13 26 ARG D N 1
ATOM 2988 C CA . ARG D 2 27 ? 1.543 -27.868 38.557 1.00 51.97 26 ARG D CA 1
ATOM 2989 C C . ARG D 2 27 ? 1.327 -26.803 39.640 1.00 44.84 26 ARG D C 1
ATOM 2990 O O . ARG D 2 27 ? 0.776 -27.128 40.708 1.00 43.91 26 ARG D O 1
ATOM 2998 N N . ASP D 2 28 ? 1.683 -25.546 39.359 1.00 40.54 27 ASP D N 1
ATOM 2999 C CA . ASP D 2 28 ? 1.542 -24.444 40.335 1.00 38.80 27 ASP D CA 1
ATOM 3000 C C . ASP D 2 28 ? 0.065 -24.081 40.524 1.00 36.19 27 ASP D C 1
ATOM 3001 O O . ASP D 2 28 ? -0.349 -23.830 41.663 1.00 39.92 27 ASP D O 1
ATOM 3006 N N . LEU D 2 29 ? -0.705 -23.997 39.438 1.00 38.41 28 LEU D N 1
ATOM 3007 C CA . LEU D 2 29 ? -2.146 -23.660 39.532 1.00 40.82 28 LEU D CA 1
ATOM 3008 C C . LEU D 2 29 ? -2.848 -24.651 40.498 1.00 37.26 28 LEU D C 1
ATOM 3009 O O . LEU D 2 29 ? -3.641 -24.212 41.369 1.00 38.09 28 LEU D O 1
ATOM 3014 N N . PHE D 2 30 ? -2.633 -25.943 40.292 1.00 39.74 29 PHE D N 1
ATOM 3015 C CA . PHE D 2 30 ? -3.309 -27.015 41.069 1.00 38.54 29 PHE D CA 1
ATOM 3016 C C . PHE D 2 30 ? -2.791 -26.957 42.514 1.00 44.09 29 PHE D C 1
ATOM 3017 O O . PHE D 2 30 ? -3.589 -27.177 43.441 1.00 43.75 29 PHE D O 1
ATOM 3025 N N . THR D 2 31 ? -1.501 -26.645 42.720 1.00 42.32 30 THR D N 1
ATOM 3026 C CA . THR D 2 31 ? -0.943 -26.497 44.096 1.00 43.38 30 THR D CA 1
ATOM 3027 C C . THR D 2 31 ? -1.674 -25.354 44.804 1.00 43.99 30 THR D C 1
ATOM 3028 O O . THR D 2 31 ? -2.107 -25.547 45.945 1.00 45.85 30 THR D O 1
ATOM 3032 N N . GLU D 2 32 ? -1.873 -24.211 44.148 1.00 43.43 31 GLU D N 1
ATOM 3033 C CA . GLU D 2 32 ? -2.464 -23.045 44.836 1.00 47.29 31 GLU D CA 1
ATOM 3034 C C . GLU D 2 32 ? -3.837 -23.449 45.394 1.00 45.96 31 GLU D C 1
ATOM 3035 O O . GLU D 2 32 ? -4.152 -23.019 46.519 1.00 45.08 31 GLU D O 1
ATOM 3041 N N . ILE D 2 33 ? -4.614 -24.246 44.652 1.00 48.55 32 ILE D N 1
ATOM 3042 C CA . ILE D 2 33 ? -6.039 -24.524 45.002 1.00 49.51 32 ILE D CA 1
ATOM 3043 C C . ILE D 2 33 ? -6.176 -25.886 45.692 1.00 53.22 32 ILE D C 1
ATOM 3044 O O . ILE D 2 33 ? -7.306 -26.231 46.066 1.00 45.64 32 ILE D O 1
ATOM 3049 N N . GLY D 2 34 ? -5.077 -26.611 45.875 1.00 48.86 33 GLY D N 1
ATOM 3050 C CA . GLY D 2 34 ? -5.082 -27.845 46.679 1.00 49.60 33 GLY D CA 1
ATOM 3051 C C . GLY D 2 34 ? -5.465 -29.052 45.861 1.00 54.12 33 GLY D C 1
ATOM 3052 O O . GLY D 2 34 ? -5.971 -30.017 46.442 1.00 46.76 33 GLY D O 1
ATOM 3053 N N . TRP D 2 35 ? -5.200 -29.035 44.555 1.00 48.72 34 TRP D N 1
ATOM 3054 C CA . TRP D 2 35 ? -5.543 -30.159 43.643 1.00 48.35 34 TRP D CA 1
ATOM 3055 C C . TRP D 2 35 ? -4.284 -30.877 43.194 1.00 42.73 34 TRP D C 1
ATOM 3056 O O . TRP D 2 35 ? -4.274 -31.368 42.051 1.00 47.62 34 TRP D O 1
ATOM 3067 N N . GLU D 2 36 ? -3.249 -30.923 44.030 1.00 44.59 35 GLU D N 1
ATOM 3068 C CA . GLU D 2 36 ? -1.942 -31.553 43.660 1.00 55.07 35 GLU D CA 1
ATOM 3069 C C . GLU D 2 36 ? -2.191 -32.974 43.123 1.00 56.59 35 GLU D C 1
ATOM 3070 O O . GLU D 2 36 ? -1.500 -33.405 42.195 1.00 53.57 35 GLU D O 1
ATOM 3076 N N . SER D 2 37 ? -3.159 -33.690 43.695 1.00 65.86 36 SER D N 1
ATOM 3077 C CA . SER D 2 37 ? -3.431 -35.110 43.369 1.00 58.39 36 SER D CA 1
ATOM 3078 C C . SER D 2 37 ? -4.020 -35.259 41.962 1.00 57.82 36 SER D C 1
ATOM 3079 O O . SER D 2 37 ? -4.012 -36.385 41.480 1.00 60.44 36 SER D O 1
ATOM 3082 N N . PHE D 2 38 ? -4.499 -34.191 41.322 1.00 51.56 37 PHE D N 1
ATOM 3083 C CA . PHE D 2 38 ? -4.989 -34.231 39.914 1.00 52.96 37 PHE D CA 1
ATOM 3084 C C . PHE D 2 38 ? -3.894 -33.903 38.892 1.00 53.89 37 PHE D C 1
ATOM 3085 O O . PHE D 2 38 ? -4.152 -34.107 37.686 1.00 50.78 37 PHE D O 1
ATOM 3093 N N . ILE D 2 39 ? -2.686 -33.517 39.316 1.00 51.84 38 ILE D N 1
ATOM 3094 C CA . ILE D 2 39 ? -1.625 -33.081 38.353 1.00 51.32 38 ILE D CA 1
ATOM 3095 C C . ILE D 2 39 ? -1.265 -34.305 37.507 1.00 57.32 38 ILE D C 1
ATOM 3096 O O . ILE D 2 39 ? -0.829 -35.291 38.087 1.00 57.55 38 ILE D O 1
ATOM 3101 N N . GLY D 2 40 ? -1.518 -34.260 36.199 1.00 64.24 39 GLY D N 1
ATOM 3102 C CA . GLY D 2 40 ? -1.206 -35.360 35.270 1.00 60.06 39 GLY D CA 1
ATOM 3103 C C . GLY D 2 40 ? -2.304 -36.408 35.204 1.00 66.85 39 GLY D C 1
ATOM 3104 O O . GLY D 2 40 ? -2.125 -37.394 34.472 1.00 64.98 39 GLY D O 1
ATOM 3105 N N . ASN D 2 41 ? -3.392 -36.247 35.965 1.00 64.65 40 ASN D N 1
ATOM 3106 C CA . ASN D 2 41 ? -4.654 -37.006 35.757 1.00 59.19 40 ASN D CA 1
ATOM 3107 C C . ASN D 2 41 ? -5.277 -36.523 34.454 1.00 58.02 40 ASN D C 1
ATOM 3108 O O . ASN D 2 41 ? -5.561 -35.340 34.317 1.00 49.77 40 ASN D O 1
ATOM 3113 N N . PRO D 2 42 ? -5.539 -37.417 33.480 1.00 55.13 41 PRO D N 1
ATOM 3114 C CA . PRO D 2 42 ? -5.945 -37.006 32.137 1.00 54.51 41 PRO D CA 1
ATOM 3115 C C . PRO D 2 42 ? -7.310 -36.304 32.092 1.00 51.25 41 PRO D C 1
ATOM 3116 O O . PRO D 2 42 ? -7.578 -35.643 31.110 1.00 50.21 41 PRO D O 1
ATOM 3120 N N . ASN D 2 43 ? -8.125 -36.414 33.142 1.00 46.30 42 ASN D N 1
ATOM 3121 C CA . ASN D 2 43 ? -9.421 -35.685 33.206 1.00 48.72 42 ASN D CA 1
ATOM 3122 C C . ASN D 2 43 ? -9.168 -34.194 33.491 1.00 47.93 42 ASN D C 1
ATOM 3123 O O . ASN D 2 43 ? -10.120 -33.429 33.384 1.00 42.54 42 ASN D O 1
ATOM 3128 N N . TYR D 2 44 ? -7.944 -33.812 33.881 1.00 48.09 43 TYR D N 1
ATOM 3129 C CA . TYR D 2 44 ? -7.636 -32.428 34.339 1.00 51.65 43 TYR D CA 1
ATOM 3130 C C . TYR D 2 44 ? -6.563 -31.766 33.457 1.00 49.78 43 TYR D C 1
ATOM 3131 O O . TYR D 2 44 ? -6.037 -30.704 33.843 1.00 47.24 43 TYR D O 1
ATOM 3140 N N . HIS D 2 45 ? -6.294 -32.325 32.280 1.00 45.14 44 HIS D N 1
ATOM 3141 C CA . HIS D 2 45 ? -5.255 -31.788 31.358 1.00 47.73 44 HIS D CA 1
ATOM 3142 C C . HIS D 2 45 ? -5.665 -30.382 30.893 1.00 48.26 44 HIS D C 1
ATOM 3143 O O . HIS D 2 45 ? -4.764 -29.508 30.725 1.00 42.53 44 HIS D O 1
ATOM 3150 N N . ASN D 2 46 ? -6.955 -30.180 30.619 1.00 39.54 45 ASN D N 1
ATOM 3151 C CA . ASN D 2 46 ? -7.493 -28.957 29.995 1.00 44.04 45 ASN D CA 1
ATOM 3152 C C . ASN D 2 46 ? -7.921 -28.020 31.133 1.00 47.16 45 ASN D C 1
ATOM 3153 O O . ASN D 2 46 ? -8.907 -28.319 31.847 1.00 45.70 45 ASN D O 1
ATOM 3158 N N . THR D 2 47 ? -7.171 -26.940 31.352 1.00 42.46 46 THR D N 1
ATOM 3159 C CA . THR D 2 47 ? -7.267 -26.092 32.569 1.00 39.89 46 THR D CA 1
ATOM 3160 C C . THR D 2 47 ? -8.062 -24.808 32.301 1.00 39.77 46 THR D C 1
ATOM 3161 O O . THR D 2 47 ? -8.219 -24.027 33.260 1.00 40.80 46 THR D O 1
ATOM 3165 N N . CYS D 2 48 ? -8.566 -24.570 31.079 1.00 41.10 47 CYS D N 1
ATOM 3166 C CA . CYS D 2 48 ? -9.078 -23.237 30.681 1.00 41.68 47 CYS D CA 1
ATOM 3167 C C . CYS D 2 48 ? -10.225 -22.800 31.606 1.00 41.78 47 CYS D C 1
ATOM 3168 O O . CYS D 2 48 ? -10.216 -21.620 32.036 1.00 39.13 47 CYS D O 1
ATOM 3171 N N . ALA D 2 49 ? -11.161 -23.689 31.929 1.00 40.19 48 ALA D N 1
ATOM 3172 C CA . ALA D 2 49 ? -12.363 -23.347 32.738 1.00 45.55 48 ALA D CA 1
ATOM 3173 C C . ALA D 2 49 ? -12.008 -23.180 34.235 1.00 39.59 48 ALA D C 1
ATOM 3174 O O . ALA D 2 49 ? -12.615 -22.298 34.905 1.00 42.17 48 ALA D O 1
ATOM 3176 N N . ILE D 2 50 ? -11.043 -23.943 34.743 1.00 39.75 49 ILE D N 1
ATOM 3177 C CA . ILE D 2 50 ? -10.435 -23.731 36.104 1.00 40.06 49 ILE D CA 1
ATOM 3178 C C . ILE D 2 50 ? -9.851 -22.318 36.190 1.00 43.29 49 ILE D C 1
ATOM 3179 O O . ILE D 2 50 ? -10.122 -21.586 37.175 1.00 42.74 49 ILE D O 1
ATOM 3184 N N . ARG D 2 51 ? -9.085 -21.912 35.179 1.00 41.77 50 ARG D N 1
ATOM 3185 C CA . ARG D 2 51 ? -8.375 -20.611 35.212 1.00 39.99 50 ARG D CA 1
ATOM 3186 C C . ARG D 2 51 ? -9.419 -19.491 35.191 1.00 38.81 50 ARG D C 1
ATOM 3187 O O . ARG D 2 51 ? -9.293 -18.525 35.994 1.00 40.26 50 ARG D O 1
ATOM 3195 N N . VAL D 2 52 ? -10.456 -19.596 34.353 1.00 40.57 51 VAL D N 1
ATOM 3196 C CA . VAL D 2 52 ? -11.508 -18.538 34.312 1.00 41.23 51 VAL D CA 1
ATOM 3197 C C . VAL D 2 52 ? -12.326 -18.546 35.623 1.00 41.68 51 VAL D C 1
ATOM 3198 O O . VAL D 2 52 ? -12.594 -17.426 36.157 1.00 46.12 51 VAL D O 1
ATOM 3202 N N . SER D 2 53 ? -12.675 -19.723 36.157 1.00 40.65 52 SER D N 1
ATOM 3203 C CA . SER D 2 53 ? -13.377 -19.845 37.473 1.00 41.21 52 SER D CA 1
ATOM 3204 C C . SER D 2 53 ? -12.598 -19.085 38.560 1.00 43.75 52 SER D C 1
ATOM 3205 O O . SER D 2 53 ? -13.192 -18.236 39.257 1.00 45.93 52 SER D O 1
ATOM 3208 N N . ILE D 2 54 ? -11.277 -19.293 38.637 1.00 44.25 53 ILE D N 1
ATOM 3209 C CA . ILE D 2 54 ? -10.419 -18.682 39.692 1.00 40.31 53 ILE D CA 1
ATOM 3210 C C . ILE D 2 54 ? -10.425 -17.159 39.557 1.00 47.18 53 ILE D C 1
ATOM 3211 O O . ILE D 2 54 ? -10.559 -16.460 40.598 1.00 45.89 53 ILE D O 1
ATOM 3216 N N . ALA D 2 55 ? -10.326 -16.649 38.324 1.00 41.62 54 ALA D N 1
ATOM 3217 C CA . ALA D 2 55 ? -10.371 -15.197 38.069 1.00 49.11 54 ALA D CA 1
ATOM 3218 C C . ALA D 2 55 ? -11.656 -14.606 38.686 1.00 47.52 54 ALA D C 1
ATOM 3219 O O . ALA D 2 55 ? -11.567 -13.536 39.363 1.00 49.85 54 ALA D O 1
ATOM 3221 N N . PHE D 2 56 ? -12.802 -15.259 38.478 1.00 47.61 55 PHE D N 1
ATOM 3222 C CA . PHE D 2 56 ? -14.115 -14.784 38.994 1.00 47.86 55 PHE D CA 1
ATOM 3223 C C . PHE D 2 56 ? -14.138 -14.862 40.526 1.00 47.59 55 PHE D C 1
ATOM 3224 O O . PHE D 2 56 ? -14.396 -13.822 41.180 1.00 46.47 55 PHE D O 1
ATOM 3232 N N . VAL D 2 57 ? -13.835 -16.032 41.077 1.00 44.95 56 VAL D N 1
ATOM 3233 C CA . VAL D 2 57 ? -13.811 -16.251 42.550 1.00 51.04 56 VAL D CA 1
ATOM 3234 C C . VAL D 2 57 ? -12.955 -15.180 43.214 1.00 52.48 56 VAL D C 1
ATOM 3235 O O . VAL D 2 57 ? -13.444 -14.532 44.132 1.00 45.92 56 VAL D O 1
ATOM 3239 N N . LYS D 2 58 ? -11.726 -14.960 42.739 1.00 47.70 57 LYS D N 1
ATOM 3240 C CA . LYS D 2 58 ? -10.797 -14.010 43.412 1.00 44.76 57 LYS D CA 1
ATOM 3241 C C . LYS D 2 58 ? -11.302 -12.578 43.238 1.00 55.64 57 LYS D C 1
ATOM 3242 O O . LYS D 2 58 ? -10.865 -11.692 44.013 1.00 55.16 57 LYS D O 1
ATOM 3248 N N . SER D 2 59 ? -12.195 -12.343 42.271 1.00 51.86 58 SER D N 1
ATOM 3249 C CA . SER D 2 59 ? -12.798 -11.007 42.044 1.00 55.86 58 SER D CA 1
ATOM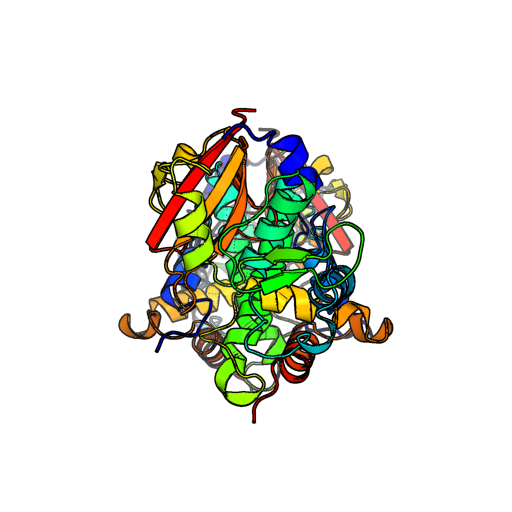 3250 C C . SER D 2 59 ? -14.110 -10.908 42.843 1.00 54.96 58 SER D C 1
ATOM 3251 O O . SER D 2 59 ? -14.825 -9.935 42.637 1.00 56.38 58 SER D O 1
ATOM 3254 N N . GLY D 2 60 ? -14.427 -11.903 43.674 1.00 61.40 59 GLY D N 1
ATOM 3255 C CA . GLY D 2 60 ? -15.592 -11.863 44.584 1.00 63.10 59 GLY D CA 1
ATOM 3256 C C . GLY D 2 60 ? -16.860 -12.379 43.928 1.00 64.42 59 GLY D C 1
ATOM 3257 O O . GLY D 2 60 ? -17.942 -12.092 44.432 1.00 63.80 59 GLY D O 1
ATOM 3258 N N . ILE D 2 61 ? -16.740 -13.149 42.846 1.00 60.01 60 ILE D N 1
ATOM 3259 C CA . ILE D 2 61 ? -17.908 -13.733 42.126 1.00 58.36 60 ILE D CA 1
ATOM 3260 C C . ILE D 2 61 ? -17.784 -15.248 42.207 1.00 55.65 60 ILE D C 1
ATOM 3261 O O . ILE D 2 61 ? -16.909 -15.821 41.537 1.00 58.34 60 ILE D O 1
ATOM 3266 N N . ASN D 2 62 ? -18.643 -15.897 42.978 1.00 51.25 61 ASN D N 1
ATOM 3267 C CA . ASN D 2 62 ? -18.564 -17.364 43.154 1.00 53.54 61 ASN D CA 1
ATOM 3268 C C . ASN D 2 62 ? -19.235 -18.021 41.943 1.00 56.78 61 ASN D C 1
ATOM 3269 O O . ASN D 2 62 ? -20.168 -17.427 41.365 1.00 54.29 61 ASN D O 1
ATOM 3274 N N . ILE D 2 63 ? -18.754 -19.212 41.597 1.00 53.53 62 ILE D N 1
ATOM 3275 C CA . ILE D 2 63 ? -19.231 -20.038 40.460 1.00 53.58 62 ILE D CA 1
ATOM 3276 C C . ILE D 2 63 ? -20.197 -21.065 41.045 1.00 59.63 62 ILE D C 1
ATOM 3277 O O . ILE D 2 63 ? -19.677 -22.032 41.619 1.00 58.29 62 ILE D O 1
ATOM 3282 N N . VAL D 2 64 ? -21.514 -20.864 40.873 1.00 63.70 63 VAL D N 1
ATOM 3283 C CA . VAL D 2 64 ? -22.603 -21.672 41.523 1.00 62.46 63 VAL D CA 1
ATOM 3284 C C . VAL D 2 64 ? -23.704 -21.960 40.503 1.00 56.79 63 VAL D C 1
ATOM 3285 O O . VAL D 2 64 ? -24.273 -21.054 39.909 1.00 57.69 63 VAL D O 1
ATOM 3289 N N . PRO D 2 65 ? -24.043 -23.245 40.247 1.00 53.63 64 PRO D N 1
ATOM 3290 C CA . PRO D 2 65 ? -23.381 -24.395 40.873 1.00 57.31 64 PRO D CA 1
ATOM 3291 C C . PRO D 2 65 ? -21.989 -24.620 40.270 1.00 60.95 64 PRO D C 1
ATOM 3292 O O . PRO D 2 65 ? -21.609 -23.812 39.443 1.00 55.00 64 PRO D O 1
ATOM 3296 N N . SER D 2 66 ? -21.270 -25.649 40.697 1.00 63.20 65 SER D N 1
ATOM 3297 C CA . SER D 2 66 ? -19.890 -25.949 40.237 1.00 62.72 65 SER D CA 1
ATOM 3298 C C . SER D 2 66 ? -19.638 -27.454 40.358 1.00 64.29 65 SER D C 1
ATOM 3299 O O . SER D 2 66 ? -20.230 -28.086 41.273 1.00 57.87 65 SER D O 1
ATOM 3302 N N . SER D 2 67 ? -18.775 -28.001 39.497 1.00 64.45 66 SER D N 1
ATOM 3303 C CA . SER D 2 67 ? -18.352 -29.422 39.563 1.00 64.58 66 SER D CA 1
ATOM 3304 C C . SER D 2 67 ? -17.454 -29.660 40.783 1.00 63.40 66 SER D C 1
ATOM 3305 O O . SER D 2 67 ? -17.509 -30.759 41.343 1.00 61.78 66 SER D O 1
ATOM 3308 N N . HIS D 2 68 ? -16.658 -28.663 41.184 1.00 57.08 67 HIS D N 1
ATOM 3309 C CA . HIS D 2 68 ? -15.561 -28.836 42.168 1.00 47.45 67 HIS D CA 1
ATOM 3310 C C . HIS D 2 68 ? -15.426 -27.618 43.062 1.00 47.60 67 HIS D C 1
ATOM 3311 O O . HIS D 2 68 ? -16.075 -26.565 42.810 1.00 49.89 67 HIS D O 1
ATOM 3318 N N . ARG D 2 69 ? -14.569 -27.744 44.076 1.00 48.17 68 ARG D N 1
ATOM 3319 C CA . ARG D 2 69 ? -14.279 -26.650 45.035 1.00 55.48 68 ARG D CA 1
ATOM 3320 C C . ARG D 2 69 ? -12.761 -26.510 45.223 1.00 47.54 68 ARG D C 1
ATOM 3321 O O . ARG D 2 69 ? -12.043 -27.531 45.141 1.00 44.80 68 ARG D O 1
ATOM 3329 N N . ILE D 2 70 ? -12.338 -25.269 45.467 1.00 50.63 69 ILE D N 1
ATOM 3330 C CA . ILE D 2 70 ? -10.988 -24.897 45.974 1.00 48.13 69 ILE D CA 1
ATOM 3331 C C . ILE D 2 70 ? -10.854 -25.547 47.355 1.00 49.93 69 ILE D C 1
ATOM 3332 O O . ILE D 2 70 ? -11.784 -25.376 48.186 1.00 50.02 69 ILE D O 1
ATOM 3337 N N . GLN D 2 71 ? -9.757 -26.269 47.556 1.00 49.36 70 GLN D N 1
ATOM 3338 C CA . GLN D 2 71 ? -9.510 -27.127 48.742 1.00 52.37 70 GLN D CA 1
ATOM 3339 C C . GLN D 2 71 ? -8.523 -26.450 49.698 1.00 51.82 70 GLN D C 1
ATOM 3340 O O . GLN D 2 71 ? -8.290 -27.029 50.748 1.00 61.55 70 GLN D O 1
ATOM 3346 N N . LYS D 2 72 ? -7.976 -25.278 49.373 1.00 53.81 71 LYS D N 1
ATOM 3347 C CA . LYS D 2 72 ? -6.872 -24.664 50.162 1.00 53.53 71 LYS D CA 1
ATOM 3348 C C . LYS D 2 72 ? -6.880 -23.146 49.989 1.00 54.02 71 LYS D C 1
ATOM 3349 O O . LYS D 2 72 ? -7.248 -22.652 48.868 1.00 49.17 71 LYS D O 1
ATOM 3355 N N . GLY D 2 73 ? -6.533 -22.426 51.061 1.00 46.50 72 GLY D N 1
ATOM 3356 C CA . GLY D 2 73 ? -6.134 -21.010 51.003 1.00 50.16 72 GLY D CA 1
ATOM 3357 C C . GLY D 2 73 ? -7.305 -20.091 51.306 1.00 51.00 72 GLY D C 1
ATOM 3358 O O . GLY D 2 73 ? -8.350 -20.534 51.751 1.00 48.23 72 GLY D O 1
ATOM 3359 N N . PRO D 2 74 ? -7.160 -18.771 51.071 1.00 51.95 73 PRO D N 1
ATOM 3360 C CA . PRO D 2 74 ? -8.212 -17.810 51.406 1.00 53.84 73 PRO D CA 1
ATOM 3361 C C . PRO D 2 74 ? -9.549 -18.089 50.698 1.00 60.48 73 PRO D C 1
ATOM 3362 O O . PRO D 2 74 ? -10.524 -17.620 51.197 1.00 54.03 73 PRO D O 1
ATOM 3366 N N . TYR D 2 75 ? -9.578 -18.868 49.608 1.00 58.24 74 TYR D N 1
ATOM 3367 C CA . TYR D 2 75 ? -10.794 -19.123 48.779 1.00 55.76 74 TYR D CA 1
ATOM 3368 C C . TYR D 2 75 ? -11.238 -20.583 48.912 1.00 48.86 74 TYR D C 1
ATOM 3369 O O . TYR D 2 75 ? -12.089 -21.037 48.103 1.00 52.26 74 TYR D O 1
ATOM 3378 N N . ALA D 2 76 ? -10.748 -21.300 49.931 1.00 47.63 75 ALA D N 1
ATOM 3379 C CA . ALA D 2 76 ? -11.190 -22.688 50.223 1.00 55.35 75 ALA D CA 1
ATOM 3380 C C . ALA D 2 76 ? -12.725 -22.725 50.297 1.00 56.70 75 ALA D C 1
ATOM 3381 O O . ALA D 2 76 ? -13.306 -21.786 50.849 1.00 50.85 75 ALA D O 1
ATOM 3383 N N . GLY D 2 77 ? -13.351 -23.722 49.676 1.00 57.32 76 GLY D N 1
ATOM 3384 C CA . GLY D 2 77 ? -14.818 -23.861 49.633 1.00 55.98 76 GLY D CA 1
ATOM 3385 C C . GLY D 2 77 ? -15.472 -23.129 48.470 1.00 52.14 76 GLY D C 1
ATOM 3386 O O . GLY D 2 77 ? -16.606 -23.448 48.176 1.00 50.92 76 GLY D O 1
ATOM 3387 N N . LYS D 2 78 ? -14.797 -22.196 47.783 1.00 52.76 77 LYS D N 1
ATOM 3388 C CA . LYS D 2 78 ? -15.412 -21.522 46.605 1.00 51.57 77 LYS D CA 1
ATOM 3389 C C . LYS D 2 78 ? -15.472 -22.498 45.419 1.00 54.99 77 LYS D C 1
ATOM 3390 O O . LYS D 2 78 ? -14.651 -23.397 45.350 1.00 53.55 77 LYS D O 1
ATOM 3396 N N . GLY D 2 79 ? -16.446 -22.327 44.516 1.00 55.28 78 GLY D N 1
ATOM 3397 C CA . GLY D 2 79 ? -16.715 -23.259 43.399 1.00 52.04 78 GLY D CA 1
ATOM 3398 C C . GLY D 2 79 ? -15.798 -23.043 42.192 1.00 51.85 78 GLY D C 1
ATOM 3399 O O . GLY D 2 79 ? -15.474 -21.879 41.887 1.00 53.23 78 GLY D O 1
ATOM 3400 N N . ILE D 2 80 ? -15.363 -24.136 41.563 1.00 51.16 79 ILE D N 1
ATOM 3401 C CA . ILE D 2 80 ? -14.593 -24.185 40.280 1.00 54.26 79 ILE D CA 1
ATOM 3402 C C . ILE D 2 80 ? -15.411 -25.049 39.316 1.00 53.38 79 ILE D C 1
ATOM 3403 O O . ILE D 2 80 ? -15.682 -26.219 39.663 1.00 50.16 79 ILE D O 1
ATOM 3408 N N . GLU D 2 81 ? -15.729 -24.545 38.125 1.00 46.38 80 GLU D N 1
ATOM 3409 C CA . GLU D 2 81 ? -16.276 -25.410 37.041 1.00 45.39 80 GLU D CA 1
ATOM 3410 C C . GLU D 2 81 ? -15.111 -25.862 36.162 1.00 48.05 80 GLU D C 1
ATOM 3411 O O . GLU D 2 81 ? -14.384 -24.976 35.622 1.00 52.39 80 GLU D O 1
ATOM 3417 N N . VAL D 2 82 ? -14.914 -27.165 36.018 1.00 46.03 81 VAL D N 1
ATOM 3418 C CA . VAL D 2 82 ? -13.739 -27.707 35.279 1.00 49.25 81 VAL D CA 1
ATOM 3419 C C . VAL D 2 82 ? -14.066 -27.859 33.788 1.00 53.39 81 VAL D C 1
ATOM 3420 O O . VAL D 2 82 ? -13.125 -27.957 32.991 1.00 48.73 81 VAL D O 1
ATOM 3424 N N . ASN D 2 83 ? -15.348 -27.896 33.425 1.00 50.97 82 ASN D N 1
ATOM 3425 C CA . ASN D 2 83 ? -15.811 -28.258 32.057 1.00 49.49 82 ASN D CA 1
ATOM 3426 C C . ASN D 2 83 ? -16.087 -26.970 31.316 1.00 43.24 82 ASN D C 1
ATOM 3427 O O . ASN D 2 83 ? -16.933 -26.157 31.817 1.00 47.16 82 ASN D O 1
ATOM 3432 N N . MET D 2 84 ? -15.415 -26.761 30.187 1.00 41.92 83 MET D N 1
ATOM 3433 C CA . MET D 2 84 ? -15.526 -25.475 29.451 1.00 38.78 83 MET D CA 1
ATOM 3434 C C . MET D 2 84 ? -16.974 -25.269 28.989 1.00 41.56 83 MET D C 1
ATOM 3435 O O . MET D 2 84 ? -17.506 -24.165 29.177 1.00 47.15 83 MET D O 1
ATOM 3440 N N . ARG D 2 85 ? -17.622 -26.309 28.460 1.00 46.60 84 ARG D N 1
ATOM 3441 C CA . ARG D 2 85 ? -19.029 -26.209 27.959 1.00 50.22 84 ARG D CA 1
ATOM 3442 C C . ARG D 2 85 ? -19.959 -25.778 29.107 1.00 48.14 84 ARG D C 1
ATOM 3443 O O . ARG D 2 85 ? -20.779 -24.836 28.930 1.00 47.27 84 ARG D O 1
ATOM 3451 N N . ARG D 2 86 ? -19.860 -26.444 30.263 1.00 55.06 85 ARG D N 1
ATOM 3452 C CA . ARG D 2 86 ? -20.696 -26.118 31.456 1.00 43.61 85 ARG D CA 1
ATOM 3453 C C . ARG D 2 86 ? -20.388 -24.708 31.931 1.00 48.92 85 ARG D C 1
ATOM 3454 O O . ARG D 2 86 ? -21.352 -23.993 32.225 1.00 45.69 85 ARG D O 1
ATOM 3462 N N . LEU D 2 87 ? -19.117 -24.266 31.952 1.00 47.79 86 LEU D N 1
ATOM 3463 C CA . LEU D 2 87 ? -18.822 -22.878 32.398 1.00 46.14 86 LEU D CA 1
ATOM 3464 C C . LEU D 2 87 ? -19.453 -21.890 31.412 1.00 45.01 86 LEU D C 1
ATOM 3465 O O . LEU D 2 87 ? -19.992 -20.870 31.872 1.00 49.31 86 LEU D O 1
ATOM 3470 N N . ALA D 2 88 ? -19.348 -22.127 30.097 1.00 48.35 87 ALA D N 1
ATOM 3471 C CA . ALA D 2 88 ? -19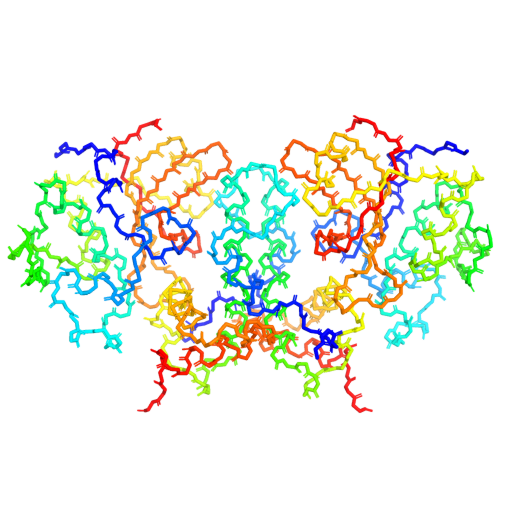.894 -21.208 29.060 1.00 53.28 87 ALA D CA 1
ATOM 3472 C C . ALA D 2 88 ? -21.425 -21.102 29.218 1.00 45.81 87 ALA D C 1
ATOM 3473 O O . ALA D 2 88 ? -21.957 -20.000 29.172 1.00 50.00 87 ALA D O 1
ATOM 3475 N N . THR D 2 89 ? -22.084 -22.233 29.451 1.00 52.17 88 THR D N 1
ATOM 3476 C CA . THR D 2 89 ? -23.536 -22.332 29.788 1.00 51.78 88 THR D CA 1
ATOM 3477 C C . THR D 2 89 ? -23.862 -21.464 31.013 1.00 57.92 88 THR D C 1
ATOM 3478 O O . THR D 2 89 ? -24.770 -20.640 30.944 1.00 63.21 88 THR D O 1
ATOM 3482 N N . LEU D 2 90 ? -23.107 -21.605 32.096 1.00 56.36 89 LEU D N 1
ATOM 3483 C CA . LEU D 2 90 ? -23.339 -20.844 33.341 1.00 53.73 89 LEU D CA 1
ATOM 3484 C C . LEU D 2 90 ? -23.195 -19.353 33.069 1.00 56.43 89 LEU D C 1
ATOM 3485 O O . LEU D 2 90 ? -24.018 -18.557 33.580 1.00 49.71 89 LEU D O 1
ATOM 3490 N N . MET D 2 91 ? -22.165 -18.963 32.320 1.00 52.75 90 MET D N 1
ATOM 3491 C CA . MET D 2 91 ? -21.878 -17.533 32.070 1.00 52.45 90 MET D CA 1
ATOM 3492 C C . MET D 2 91 ? -23.050 -16.910 31.309 1.00 54.74 90 MET D C 1
ATOM 3493 O O . MET D 2 91 ? -23.252 -15.675 31.468 1.00 60.91 90 MET D O 1
ATOM 3498 N N . LYS D 2 92 ? -23.747 -17.723 30.506 1.00 48.76 91 LYS D N 1
ATOM 3499 C CA . LYS D 2 92 ? -24.870 -17.294 29.613 1.00 60.90 91 LYS D CA 1
ATOM 3500 C C . LYS D 2 92 ? -26.098 -16.922 30.456 1.00 61.37 91 LYS D C 1
ATOM 3501 O O . LYS D 2 92 ? -26.939 -16.181 29.950 1.00 62.42 91 LYS D O 1
ATOM 3507 N N . ARG D 2 93 ? -26.202 -17.434 31.687 1.00 60.15 92 ARG D N 1
ATOM 3508 C CA . ARG D 2 93 ? -27.385 -17.193 32.554 1.00 61.34 92 ARG D CA 1
ATOM 3509 C C . ARG D 2 93 ? -27.471 -15.710 32.869 1.00 59.76 92 ARG D C 1
ATOM 3510 O O . ARG D 2 93 ? -26.423 -15.047 32.972 1.00 59.01 92 ARG D O 1
ATOM 3518 N N . THR D 2 94 ? -28.701 -15.205 32.981 1.00 64.29 93 THR D N 1
ATOM 3519 C CA . THR D 2 94 ? -29.009 -13.782 33.259 1.00 66.67 93 THR D CA 1
ATOM 3520 C C . THR D 2 94 ? -28.372 -13.379 34.591 1.00 58.73 93 THR D C 1
ATOM 3521 O O . THR D 2 94 ? -28.022 -12.178 34.731 1.00 59.06 93 THR D O 1
ATOM 3525 N N . SER D 2 95 ? -28.215 -14.313 35.530 1.00 62.44 94 SER D N 1
ATOM 3526 C CA . SER D 2 95 ? -27.578 -14.077 36.862 1.00 69.45 94 SER D CA 1
ATOM 3527 C C . SER D 2 95 ? -26.068 -13.818 36.703 1.00 77.82 94 SER D C 1
ATOM 3528 O O . SER D 2 95 ? -25.509 -13.005 37.478 1.00 76.33 94 SER D O 1
ATOM 3531 N N . TYR D 2 96 ? -25.440 -14.361 35.651 1.00 70.98 95 TYR D N 1
ATOM 3532 C CA . TYR D 2 96 ? -23.989 -14.134 35.402 1.00 61.37 95 TYR D CA 1
ATOM 3533 C C . TYR D 2 96 ? -23.854 -13.041 34.330 1.00 61.86 95 TYR D C 1
ATOM 3534 O O . TYR D 2 96 ? -24.133 -11.878 34.641 1.00 56.03 95 TYR D O 1
ATOM 3543 N N . LEU D 2 97 ? -23.461 -13.391 33.106 1.00 61.81 96 LEU D N 1
ATOM 3544 C CA . LEU D 2 97 ? -23.112 -12.397 32.053 1.00 59.27 96 LEU D CA 1
ATOM 3545 C C . LEU D 2 97 ? -24.234 -12.267 31.030 1.00 60.58 96 LEU D C 1
ATOM 3546 O O . LEU D 2 97 ? -24.212 -11.258 30.263 1.00 57.10 96 LEU D O 1
ATOM 3551 N N . GLY D 2 98 ? -25.174 -13.220 30.997 1.00 53.24 97 GLY D N 1
ATOM 3552 C CA . GLY D 2 98 ? -26.290 -13.202 30.027 1.00 57.11 97 GLY D CA 1
ATOM 3553 C C . GLY D 2 98 ? -25.858 -13.683 28.654 1.00 66.01 97 GLY D C 1
ATOM 3554 O O . GLY D 2 98 ? -24.800 -14.337 28.533 1.00 54.34 97 GLY D O 1
ATOM 3555 N N . GLU D 2 99 ? -26.667 -13.372 27.636 1.00 64.35 98 GLU D N 1
ATOM 3556 C CA . GLU D 2 99 ? -26.443 -13.797 26.230 1.00 63.18 98 GLU D CA 1
ATOM 3557 C C . GLU D 2 99 ? -25.209 -13.069 25.722 1.00 53.49 98 GLU D C 1
ATOM 3558 O O . GLU D 2 99 ? -25.121 -11.852 25.804 1.00 54.61 98 GLU D O 1
ATOM 3564 N N . PRO D 2 100 ? -24.220 -13.807 25.182 1.00 51.74 99 PRO D N 1
ATOM 3565 C CA . PRO D 2 100 ? -23.039 -13.191 24.573 1.00 52.87 99 PRO D CA 1
ATOM 3566 C C . PRO D 2 100 ? -23.345 -12.735 23.142 1.00 53.18 99 PRO D C 1
ATOM 3567 O O . PRO D 2 100 ? -24.391 -13.077 22.640 1.00 51.06 99 PRO D O 1
ATOM 3571 N N . ASP D 2 101 ? -22.424 -12.012 22.506 1.00 58.53 100 ASP D N 1
ATOM 3572 C CA . ASP D 2 101 ? -22.455 -11.741 21.045 1.00 59.65 100 ASP D CA 1
ATOM 3573 C C . ASP D 2 101 ? -21.860 -12.968 20.342 1.00 52.56 100 ASP D C 1
ATOM 3574 O O . ASP D 2 101 ? -20.675 -13.241 20.530 1.00 56.87 100 ASP D O 1
ATOM 3579 N N . PRO D 2 102 ? -22.614 -13.749 19.531 1.00 52.14 101 PRO D N 1
ATOM 3580 C CA . PRO D 2 102 ? -22.022 -14.853 18.772 1.00 50.27 101 PRO D CA 1
ATOM 3581 C C . PRO D 2 102 ? -21.341 -14.379 17.478 1.00 50.16 101 PRO D C 1
ATOM 3582 O O . PRO D 2 102 ? -21.897 -13.563 16.779 1.00 53.88 101 PRO D O 1
ATOM 3586 N N . TYR D 2 103 ? -20.150 -14.893 17.201 1.00 47.61 102 TYR D N 1
ATOM 3587 C CA . TYR D 2 103 ? -19.367 -14.579 15.981 1.00 46.25 102 TYR D CA 1
ATOM 3588 C C . TYR D 2 103 ? -18.870 -15.858 15.320 1.00 44.60 102 TYR D C 1
ATOM 3589 O O . TYR D 2 103 ? -19.035 -17.001 15.850 1.00 41.36 102 TYR D O 1
ATOM 3598 N N . THR D 2 104 ? -18.276 -15.643 14.151 1.00 50.34 103 THR D N 1
ATOM 3599 C CA . THR D 2 104 ? -17.567 -16.651 13.319 1.00 47.83 103 THR D CA 1
ATOM 3600 C C . THR D 2 104 ? -16.101 -16.280 13.266 1.00 43.69 103 THR D C 1
ATOM 3601 O O . THR D 2 104 ? -15.729 -15.139 13.519 1.00 44.74 103 THR D O 1
ATOM 3605 N N . PRO D 2 105 ? -15.210 -17.219 12.904 1.00 43.10 104 PRO D N 1
ATOM 3606 C CA . PRO D 2 105 ? -13.800 -16.877 12.731 1.00 44.37 104 PRO D CA 1
ATOM 3607 C C . PRO D 2 105 ? -13.564 -15.626 11.883 1.00 42.33 104 PRO D C 1
ATOM 3608 O O . PRO D 2 105 ? -12.692 -14.858 12.224 1.00 45.55 104 PRO D O 1
ATOM 3612 N N . ALA D 2 106 ? -14.300 -15.433 10.784 1.00 41.48 105 ALA D N 1
ATOM 3613 C CA . ALA D 2 106 ? -14.061 -14.285 9.863 1.00 45.81 105 ALA D CA 1
ATOM 3614 C C . ALA D 2 106 ? -14.578 -12.976 10.486 1.00 45.52 105 ALA D C 1
ATOM 3615 O O . ALA D 2 106 ? -14.157 -11.920 9.978 1.00 42.98 105 ALA D O 1
ATOM 3617 N N . THR D 2 107 ? -15.407 -13.018 11.549 1.00 44.84 106 THR D N 1
ATOM 3618 C CA . THR D 2 107 ? -16.013 -11.790 12.147 1.00 43.24 106 THR D CA 1
ATOM 3619 C C . THR D 2 107 ? -15.577 -11.509 13.590 1.00 49.73 106 THR D C 1
ATOM 3620 O O . THR D 2 107 ? -15.775 -10.374 14.041 1.00 49.01 106 THR D O 1
ATOM 3624 N N . ALA D 2 108 ? -15.006 -12.464 14.316 1.00 46.15 107 ALA D N 1
ATOM 3625 C CA . ALA D 2 108 ? -14.766 -12.302 15.773 1.00 43.41 107 ALA D CA 1
ATOM 3626 C C . ALA D 2 108 ? -13.796 -11.146 16.040 1.00 44.28 107 ALA D C 1
ATOM 3627 O O . ALA D 2 108 ? -14.006 -10.452 17.043 1.00 45.84 107 ALA D O 1
ATOM 3629 N N . ARG D 2 109 ? -12.764 -10.930 15.216 1.00 43.80 108 ARG D N 1
ATOM 3630 C CA . ARG D 2 109 ? -11.764 -9.876 15.533 1.00 45.89 108 ARG D CA 1
ATOM 3631 C C . ARG D 2 109 ? -12.415 -8.479 15.468 1.00 51.27 108 ARG D C 1
ATOM 3632 O O . ARG D 2 109 ? -12.237 -7.687 16.423 1.00 46.77 108 ARG D O 1
ATOM 3640 N N . ASN D 2 110 ? -13.153 -8.173 14.401 1.00 53.72 109 ASN D N 1
ATOM 3641 C CA . ASN D 2 110 ? -13.847 -6.865 14.241 1.00 56.87 109 ASN D CA 1
ATOM 3642 C C . ASN D 2 110 ? -15.077 -6.795 15.155 1.00 49.22 109 ASN D C 1
ATOM 3643 O O . ASN D 2 110 ? -15.373 -5.700 15.652 1.00 55.52 109 ASN D O 1
ATOM 3648 N N . GLY D 2 111 ? -15.738 -7.924 15.397 1.00 52.21 110 GLY D N 1
ATOM 3649 C CA . GLY D 2 111 ? -16.838 -8.037 16.377 1.00 48.67 110 GLY D CA 1
ATOM 3650 C C . GLY D 2 111 ? -16.432 -7.621 17.788 1.00 56.39 110 GLY D C 1
ATOM 3651 O O . GLY D 2 111 ? -17.130 -6.781 18.377 1.00 52.94 110 GLY D O 1
ATOM 3652 N N . ILE D 2 112 ? -15.367 -8.213 18.342 1.00 50.47 111 ILE D N 1
ATOM 3653 C CA . ILE D 2 112 ? -14.753 -7.825 19.648 1.00 53.41 111 ILE D CA 1
ATOM 3654 C C . ILE D 2 112 ? -14.292 -6.361 19.575 1.00 58.30 111 ILE D C 1
ATOM 3655 O O . ILE D 2 112 ? -14.655 -5.559 20.464 1.00 56.37 111 ILE D O 1
ATOM 3660 N N . GLY D 2 113 ? -13.538 -5.997 18.537 1.00 56.39 112 GLY D N 1
ATOM 3661 C CA . GLY D 2 113 ? -13.084 -4.607 18.328 1.00 58.94 112 GLY D CA 1
ATOM 3662 C C . GLY D 2 113 ? -12.157 -4.181 19.440 1.00 57.87 112 GLY D C 1
ATOM 3663 O O . GLY D 2 113 ? -11.211 -4.940 19.742 1.00 57.50 112 GLY D O 1
ATOM 3664 N N . ALA D 2 114 ? -12.413 -3.023 20.052 1.00 55.91 113 ALA D N 1
ATOM 3665 C CA . ALA D 2 114 ? -11.558 -2.455 21.124 1.00 64.00 113 ALA D CA 1
ATOM 3666 C C . ALA D 2 114 ? -12.081 -2.901 22.498 1.00 51.37 113 ALA D C 1
ATOM 3667 O O . ALA D 2 114 ? -11.514 -2.481 23.513 1.00 63.85 113 ALA D O 1
ATOM 3669 N N . ARG D 2 115 ? -13.090 -3.777 22.514 1.00 48.88 114 ARG D N 1
ATOM 3670 C CA . ARG D 2 115 ? -13.758 -4.237 23.751 1.00 50.98 114 ARG D CA 1
ATOM 3671 C C . ARG D 2 115 ? -12.881 -5.316 24.407 1.00 56.53 114 ARG D C 1
ATOM 3672 O O . ARG D 2 115 ? -11.993 -5.909 23.721 1.00 50.10 114 ARG D O 1
ATOM 3680 N N . ASN D 2 116 ? -13.046 -5.456 25.723 1.00 46.75 115 ASN D N 1
ATOM 3681 C CA . ASN D 2 116 ? -12.402 -6.479 26.571 1.00 48.39 115 ASN D CA 1
ATOM 3682 C C . ASN D 2 116 ? -13.536 -7.306 27.165 1.00 49.71 115 ASN D C 1
ATOM 3683 O O . ASN D 2 116 ? -14.653 -6.762 27.374 1.00 55.33 115 ASN D O 1
ATOM 3688 N N . GLY D 2 117 ? -13.285 -8.583 27.403 1.00 43.56 116 GLY D N 1
ATOM 3689 C CA . GLY D 2 117 ? -14.294 -9.426 28.057 1.00 47.06 116 GLY D CA 1
ATOM 3690 C C . GLY D 2 117 ? -13.922 -10.885 28.083 1.00 40.25 116 GLY D C 1
ATOM 3691 O O . GLY D 2 117 ? -12.718 -11.208 28.108 1.00 44.71 116 GLY D O 1
ATOM 3692 N N . VAL D 2 118 ? -14.934 -11.726 28.212 1.00 40.16 117 VAL D N 1
ATOM 3693 C CA . VAL D 2 118 ? -14.776 -13.200 28.279 1.00 40.16 117 VAL D CA 1
ATOM 3694 C C . VAL D 2 118 ? -15.086 -13.727 26.886 1.00 44.50 117 VAL D C 1
ATOM 3695 O O . VAL D 2 118 ? -15.969 -13.150 26.234 1.00 44.96 117 VAL D O 1
ATOM 3699 N N . VAL D 2 119 ? -14.354 -14.735 26.442 1.00 44.16 118 VAL D N 1
ATOM 3700 C CA . VAL D 2 119 ? -14.541 -15.298 25.077 1.00 43.22 118 VAL D CA 1
ATOM 3701 C C . VAL D 2 119 ? -14.600 -16.816 25.191 1.00 44.18 118 VAL D C 1
ATOM 3702 O O . VAL D 2 119 ? -13.806 -17.375 25.946 1.00 41.00 118 VAL D O 1
ATOM 3706 N N . ALA D 2 120 ? -15.498 -17.432 24.431 1.00 39.50 119 ALA D N 1
ATOM 3707 C CA . ALA D 2 120 ? -15.620 -18.887 24.293 1.00 41.28 119 ALA D CA 1
ATOM 3708 C C . ALA D 2 120 ? -15.483 -19.258 22.823 1.00 42.36 119 ALA D C 1
ATOM 3709 O O . ALA D 2 120 ? -16.253 -18.734 22.011 1.00 46.98 119 ALA D O 1
ATOM 3711 N N . PHE D 2 121 ? -14.505 -20.092 22.530 1.00 40.94 120 PHE D N 1
ATOM 3712 C CA . PHE D 2 121 ? -14.228 -20.701 21.209 1.00 40.07 120 PHE D CA 1
ATOM 3713 C C . PHE D 2 121 ? -14.862 -22.085 21.250 1.00 44.30 120 PHE D C 1
ATOM 3714 O O . PHE D 2 121 ? -14.335 -22.952 21.970 1.00 38.21 120 PHE D O 1
ATOM 3722 N N . ASN D 2 122 ? -15.981 -22.263 20.544 1.00 44.76 121 ASN D N 1
ATOM 3723 C CA . ASN D 2 122 ? -16.796 -23.505 20.622 1.00 52.57 121 ASN D CA 1
ATOM 3724 C C . ASN D 2 122 ? -16.439 -24.444 19.476 1.00 48.61 121 ASN D C 1
ATOM 3725 O O . ASN D 2 122 ? -16.441 -23.982 18.322 1.00 51.17 121 ASN D O 1
ATOM 3730 N N . ASN D 2 123 ? -16.169 -25.721 19.797 1.00 50.76 122 ASN D N 1
ATOM 3731 C CA . ASN D 2 123 ? -15.980 -26.820 18.810 1.00 48.31 122 ASN D CA 1
ATOM 3732 C C . ASN D 2 123 ? -14.726 -26.555 17.976 1.00 53.74 122 ASN D C 1
ATOM 3733 O O . ASN D 2 123 ? -14.813 -26.077 16.819 1.00 52.40 122 ASN D O 1
ATOM 3738 N N . ILE D 2 124 ? -13.583 -26.828 18.606 1.00 49.79 123 ILE D N 1
ATOM 3739 C CA . ILE D 2 124 ? -12.222 -26.758 18.016 1.00 53.70 123 ILE D CA 1
ATOM 3740 C C . ILE D 2 124 ? -11.905 -28.191 17.615 1.00 54.36 123 ILE D C 1
ATOM 3741 O O . ILE D 2 124 ? -12.123 -29.079 18.435 1.00 64.24 123 ILE D O 1
ATOM 3746 N N . PRO D 2 125 ? -11.380 -28.448 16.397 1.00 61.15 124 PRO D N 1
ATOM 3747 C CA . PRO D 2 125 ? -10.888 -29.782 16.049 1.00 69.73 124 PRO D CA 1
ATOM 3748 C C . PRO D 2 125 ? -9.843 -30.285 17.063 1.00 72.05 124 PRO D C 1
ATOM 3749 O O . PRO D 2 125 ? -8.855 -29.624 17.216 1.00 80.23 124 PRO D O 1
ATOM 3753 N N . GLY D 2 126 ? -10.152 -31.352 17.798 1.00 67.65 125 GLY D N 1
ATOM 3754 C CA . GLY D 2 126 ? -9.212 -32.060 18.685 1.00 61.44 125 GLY D CA 1
ATOM 3755 C C . GLY D 2 126 ? -9.128 -31.482 20.091 1.00 65.13 125 GLY D C 1
ATOM 3756 O O . GLY D 2 126 ? -8.079 -31.732 20.752 1.00 72.44 125 GLY D O 1
ATOM 3757 N N . TYR D 2 127 ? -10.134 -30.766 20.569 1.00 55.71 126 TYR D N 1
ATOM 3758 C CA . TYR D 2 127 ? -10.074 -30.149 21.921 1.00 58.60 126 TYR D CA 1
ATOM 3759 C C . TYR D 2 127 ? -11.353 -30.454 22.725 1.00 72.08 126 TYR D C 1
ATOM 3760 O O . TYR D 2 127 ? -12.402 -29.757 22.540 1.00 70.80 126 TYR D O 1
ATOM 3769 N N . THR D 2 128 ? -11.273 -31.405 23.662 1.00 78.19 127 THR D N 1
ATOM 3770 C CA . THR D 2 128 ? -12.448 -31.932 24.427 1.00 68.47 127 THR D CA 1
ATOM 3771 C C . THR D 2 128 ? -12.793 -30.969 25.581 1.00 75.25 127 THR D C 1
ATOM 3772 O O . THR D 2 128 ? -11.939 -30.115 25.943 1.00 78.54 127 THR D O 1
ATOM 3776 N N . GLY D 2 129 ? -14.017 -31.077 26.114 1.00 66.34 128 GLY D N 1
ATOM 3777 C CA . GLY D 2 129 ? -14.566 -30.199 27.165 1.00 63.03 128 GLY D CA 1
ATOM 3778 C C . GLY D 2 129 ? -15.476 -29.146 26.552 1.00 61.76 128 GLY D C 1
ATOM 3779 O O . GLY D 2 129 ? -16.129 -28.440 27.330 1.00 54.52 128 GLY D O 1
ATOM 3780 N N . GLY D 2 130 ? -15.533 -29.062 25.206 1.00 60.56 129 GLY D N 1
ATOM 3781 C CA . GLY D 2 130 ? -16.456 -28.193 24.443 1.00 48.78 129 GLY D CA 1
ATOM 3782 C C . GLY D 2 130 ? -15.741 -27.101 23.665 1.00 57.49 129 GLY D C 1
ATOM 3783 O O . GLY D 2 130 ? -16.336 -26.589 22.719 1.00 52.54 129 GLY D O 1
ATOM 3784 N N . GLY D 2 131 ? -14.484 -26.792 24.008 1.00 56.67 130 GLY D N 1
ATOM 3785 C CA . GLY D 2 131 ? -13.741 -25.701 23.362 1.00 45.32 130 GLY D CA 1
ATOM 3786 C C . GLY D 2 131 ? -12.811 -25.020 24.337 1.00 44.38 130 GLY D C 1
ATOM 3787 O O . GLY D 2 131 ? -12.323 -25.693 25.261 1.00 41.95 130 GLY D O 1
ATOM 3788 N N . HIS D 2 132 ? -12.598 -23.722 24.166 1.00 42.65 131 HIS D N 1
ATOM 3789 C CA . HIS D 2 132 ? -11.657 -22.932 24.996 1.00 39.18 131 HIS D CA 1
ATOM 3790 C C . HIS D 2 132 ? -12.395 -21.703 25.488 1.00 39.93 131 HIS D C 1
ATOM 3791 O O . HIS D 2 132 ? -13.069 -21.037 24.688 1.00 41.41 131 HIS D O 1
ATOM 3798 N N . ILE D 2 133 ? -12.274 -21.424 26.776 1.00 38.18 132 ILE D N 1
ATOM 3799 C CA . ILE D 2 133 ? -12.802 -20.173 27.373 1.00 40.10 132 ILE D CA 1
ATOM 3800 C C . ILE D 2 133 ? -11.641 -19.400 27.990 1.00 42.10 132 ILE D C 1
ATOM 3801 O O . ILE D 2 133 ? -10.690 -20.021 28.506 1.00 37.36 132 ILE D O 1
ATOM 3806 N N . ASP D 2 134 ? -11.684 -18.078 27.874 1.00 42.54 133 ASP D N 1
ATOM 3807 C CA . ASP D 2 134 ? -10.498 -17.244 28.140 1.00 39.65 133 ASP D CA 1
ATOM 3808 C C . ASP D 2 134 ? -10.980 -15.821 28.348 1.00 41.02 133 ASP D C 1
ATOM 3809 O O . ASP D 2 134 ? -12.189 -15.555 28.185 1.00 42.00 133 ASP D O 1
ATOM 3814 N N . LEU D 2 135 ? -10.054 -14.952 28.724 1.00 38.34 134 LEU D N 1
ATOM 3815 C CA . LEU D 2 135 ? -10.254 -13.485 28.767 1.00 40.76 134 LEU D CA 1
ATOM 3816 C C . LEU D 2 135 ? -9.555 -12.896 27.548 1.00 41.03 134 LEU D C 1
ATOM 3817 O O . LEU D 2 135 ? -8.463 -13.351 27.172 1.00 43.84 134 LEU D O 1
ATOM 3822 N N . VAL D 2 136 ? -10.166 -11.888 26.966 1.00 42.25 135 VAL D N 1
ATOM 3823 C CA . VAL D 2 136 ? -9.612 -11.294 25.728 1.00 46.55 135 VAL D CA 1
ATOM 3824 C C . VAL D 2 136 ? -9.563 -9.780 25.899 1.00 46.84 135 VAL D C 1
ATOM 3825 O O . VAL D 2 136 ? -10.465 -9.216 26.544 1.00 48.12 135 VAL D O 1
ATOM 3829 N N . ARG D 2 137 ? -8.504 -9.182 25.372 1.00 49.54 136 ARG D N 1
ATOM 3830 C CA . ARG D 2 137 ? -8.358 -7.714 25.196 1.00 55.72 136 ARG D CA 1
ATOM 3831 C C . ARG D 2 137 ? -8.359 -7.417 23.691 1.00 49.30 136 ARG D C 1
ATOM 3832 O O . ARG D 2 137 ? -7.465 -7.921 22.990 1.00 49.60 136 ARG D O 1
ATOM 3840 N N . GLY D 2 138 ? -9.350 -6.672 23.212 1.00 50.66 137 GLY D N 1
ATOM 3841 C CA . GLY D 2 138 ? -9.358 -6.129 21.845 1.00 57.18 137 GLY D CA 1
ATOM 3842 C C . GLY D 2 138 ? -8.368 -4.987 21.740 1.00 60.36 137 GLY D C 1
ATOM 3843 O O . GLY D 2 138 ? -8.367 -4.161 22.633 1.00 64.49 137 GLY D O 1
ATOM 3844 N N . GLY D 2 139 ? -7.607 -4.930 20.656 1.00 71.20 138 GLY D N 1
ATOM 3845 C CA . GLY D 2 139 ? -6.647 -3.849 20.375 1.00 70.97 138 GLY D CA 1
ATOM 3846 C C . GLY D 2 139 ? -6.650 -3.558 18.897 1.00 69.77 138 GLY D C 1
ATOM 3847 O O . GLY D 2 139 ? -7.385 -4.250 18.155 1.00 65.42 138 GLY D O 1
ATOM 3848 N N . SER D 2 140 ? -5.862 -2.570 18.474 1.00 70.28 139 SER D N 1
ATOM 3849 C CA . SER D 2 140 ? -5.761 -2.153 17.054 1.00 70.90 139 SER D CA 1
ATOM 3850 C C . SER D 2 140 ? -5.070 -3.265 16.250 1.00 58.30 139 SER D C 1
ATOM 3851 O O . SER D 2 140 ? -5.524 -3.537 15.122 1.00 71.31 139 SER D O 1
ATOM 3854 N N . GLU D 2 141 ? -4.065 -3.909 16.851 1.00 58.34 140 GLU D N 1
ATOM 3855 C CA . GLU D 2 141 ? -3.083 -4.799 16.159 1.00 66.73 140 GLU D CA 1
ATOM 3856 C C . GLU D 2 141 ? -3.627 -6.237 16.097 1.00 55.73 140 GLU D C 1
ATOM 3857 O O . GLU D 2 141 ? -3.404 -6.915 15.085 1.00 48.15 140 GLU D O 1
ATOM 3863 N N . ALA D 2 142 ? -4.293 -6.693 17.161 1.00 49.32 141 ALA D N 1
ATOM 3864 C CA . ALA D 2 142 ? -4.814 -8.076 17.283 1.00 52.02 141 ALA D CA 1
ATOM 3865 C C . ALA D 2 142 ? -5.751 -8.165 18.480 1.00 48.13 141 ALA D C 1
ATOM 3866 O O . ALA D 2 142 ? -5.674 -7.280 19.376 1.00 52.93 141 ALA D O 1
ATOM 3868 N N . THR D 2 143 ? -6.569 -9.215 18.519 1.00 44.35 142 THR D N 1
ATOM 3869 C CA . THR D 2 143 ? -7.154 -9.728 19.784 1.00 49.44 142 THR D CA 1
ATOM 3870 C C . THR D 2 143 ? -6.040 -10.464 20.518 1.00 49.58 142 THR D C 1
ATOM 3871 O O . THR D 2 143 ? -5.178 -11.118 19.877 1.00 56.93 142 THR D O 1
ATOM 3875 N N . GLN D 2 144 ? -5.946 -10.240 21.812 1.00 45.26 143 GLN D N 1
ATOM 3876 C CA . GLN D 2 144 ? -4.986 -10.960 22.671 1.00 48.18 143 GLN D CA 1
ATOM 3877 C C . GLN D 2 144 ? -5.798 -11.668 23.747 1.00 49.74 143 GLN D C 1
ATOM 3878 O O . GLN D 2 144 ? -6.409 -11.000 24.589 1.00 45.15 143 GLN D O 1
ATOM 3884 N N . CYS D 2 145 ? -5.809 -12.991 23.689 1.00 46.21 144 CYS D N 1
ATOM 3885 C CA . CYS D 2 145 ? -6.339 -13.839 24.766 1.00 41.73 144 CYS D CA 1
ATOM 3886 C C . CYS D 2 145 ? -5.244 -13.991 25.813 1.00 42.89 144 CYS D C 1
ATOM 3887 O O . CYS D 2 145 ? -4.045 -14.074 25.471 1.00 41.49 144 CYS D O 1
ATOM 3890 N N . ALA D 2 146 ? -5.659 -14.103 27.063 1.00 40.60 145 ALA D N 1
ATOM 3891 C CA . ALA D 2 146 ? -4.754 -14.244 28.217 1.00 40.99 145 ALA D CA 1
ATOM 3892 C C . ALA D 2 146 ? -3.972 -15.561 28.129 1.00 39.39 145 ALA D C 1
ATOM 3893 O O . ALA D 2 146 ? -2.762 -15.548 28.484 1.00 43.33 145 ALA D O 1
ATOM 3895 N N . SER D 2 147 ? -4.600 -16.652 27.677 1.00 40.24 146 SER D N 1
ATOM 3896 C CA . SER D 2 147 ? -3.951 -17.977 27.542 1.00 38.64 146 SER D CA 1
ATOM 3897 C C . SER D 2 147 ? -3.783 -18.403 26.076 1.00 37.25 146 SER D C 1
ATOM 3898 O O . SER D 2 147 ? -2.666 -18.826 25.709 1.00 39.37 146 SER D O 1
ATOM 3901 N N . ALA D 2 148 ? -4.821 -18.333 25.251 1.00 34.33 147 ALA D N 1
ATOM 3902 C CA . ALA D 2 148 ? -4.749 -18.783 23.846 1.00 38.44 147 ALA D CA 1
ATOM 3903 C C . ALA D 2 148 ? -6.019 -18.379 23.113 1.00 40.03 147 ALA D C 1
ATOM 3904 O O . ALA D 2 148 ? -7.072 -18.367 23.737 1.00 35.27 147 ALA D O 1
ATOM 3906 N N . CYS D 2 149 ? -5.921 -18.087 21.818 1.00 42.29 148 CYS D N 1
ATOM 3907 C CA A CYS D 2 149 ? -7.108 -17.827 20.958 0.43 43.30 148 CYS D CA 1
ATOM 3908 C CA B CYS D 2 149 ? -7.126 -17.878 20.985 0.57 44.95 148 CYS D CA 1
ATOM 3909 C C . CYS D 2 149 ? -7.234 -19.026 19.981 1.00 44.66 148 CYS D C 1
ATOM 3910 O O . CYS D 2 149 ? -6.209 -19.586 19.584 1.00 41.01 148 CYS D O 1
ATOM 3915 N N . TYR D 2 150 ? -8.457 -19.416 19.629 1.00 40.95 149 TYR D N 1
ATOM 3916 C CA . TYR D 2 150 ? -8.724 -20.557 18.709 1.00 43.24 149 TYR D CA 1
ATOM 3917 C C . TYR D 2 150 ? -9.737 -20.111 17.652 1.00 44.99 149 TYR D C 1
ATOM 3918 O O . TYR D 2 150 ? -10.904 -20.492 17.690 1.00 47.46 149 TYR D O 1
ATOM 3927 N N . TYR D 2 151 ? -9.297 -19.252 16.741 1.00 44.42 150 TYR D N 1
ATOM 3928 C CA . TYR D 2 151 ? -10.165 -18.755 15.648 1.00 48.28 150 TYR D CA 1
ATOM 3929 C C . TYR D 2 151 ? -10.441 -19.895 14.665 1.00 46.50 150 TYR D C 1
ATOM 3930 O O . TYR D 2 151 ? -11.113 -19.648 13.701 1.00 55.51 150 TYR D O 1
ATOM 3939 N N . ASN D 2 152 ? -9.855 -21.078 14.831 1.00 52.11 151 ASN D N 1
ATOM 3940 C CA . ASN D 2 152 ? -10.201 -22.263 13.999 1.00 56.48 151 ASN D CA 1
ATOM 3941 C C . ASN D 2 152 ? -11.521 -22.876 14.496 1.00 55.01 151 ASN D C 1
ATOM 3942 O O . ASN D 2 152 ? -11.941 -23.886 13.932 1.00 64.22 151 ASN D O 1
ATOM 3947 N N . SER D 2 153 ? -12.198 -22.265 15.467 1.00 49.13 152 SER D N 1
ATOM 3948 C CA . SER D 2 153 ? -13.421 -22.823 16.093 1.00 47.95 152 SER D CA 1
ATOM 3949 C C . SER D 2 153 ? -14.638 -22.549 15.195 1.00 47.98 152 SER D C 1
ATOM 3950 O O . SER D 2 153 ? -14.566 -21.649 14.331 1.00 45.41 152 SER D O 1
ATOM 3953 N N . GLU D 2 154 ? -15.724 -23.286 15.415 1.00 46.17 153 GLU D N 1
ATOM 3954 C CA . GLU D 2 154 ? -17.004 -23.174 14.661 1.00 52.65 153 GLU D CA 1
ATOM 3955 C C . GLU D 2 154 ? -17.715 -21.854 14.978 1.00 52.06 153 GLU D C 1
ATOM 3956 O O . GLU D 2 154 ? -18.121 -21.131 14.033 1.00 49.35 153 GLU D O 1
ATOM 3962 N N . THR D 2 155 ? -17.914 -21.554 16.255 1.00 49.50 154 THR D N 1
ATOM 3963 C CA . THR D 2 155 ? -18.525 -20.283 16.713 1.00 48.93 154 THR D CA 1
ATOM 3964 C C . THR D 2 155 ? -17.662 -19.720 17.836 1.00 43.28 154 THR D C 1
ATOM 3965 O O . THR D 2 155 ? -16.929 -20.478 18.501 1.00 44.64 154 THR D O 1
ATOM 3969 N N . ILE D 2 156 ? -17.728 -18.414 17.983 1.00 40.19 155 ILE D N 1
ATOM 3970 C CA . ILE D 2 156 ? -17.013 -17.664 19.032 1.00 44.35 155 ILE D CA 1
ATOM 3971 C C . ILE D 2 156 ? -18.048 -16.831 19.771 1.00 48.93 155 ILE D C 1
ATOM 3972 O O . ILE D 2 156 ? -18.764 -16.061 19.108 1.00 49.37 155 ILE D O 1
ATOM 3977 N N . TRP D 2 157 ? -18.130 -16.990 21.085 1.00 47.38 156 TRP D N 1
ATOM 3978 C CA . TRP D 2 157 ? -19.012 -16.157 21.930 1.00 42.71 156 TRP D CA 1
ATOM 3979 C C . TRP D 2 157 ? -18.166 -15.108 22.630 1.00 42.27 156 TRP D C 1
ATOM 3980 O O . TRP D 2 157 ? -17.143 -15.461 23.247 1.00 45.35 156 TRP D O 1
ATOM 3991 N N . PHE D 2 158 ? -18.605 -13.868 22.574 1.00 40.48 157 PHE D N 1
ATOM 3992 C CA . PHE D 2 158 ? -17.961 -12.740 23.279 1.00 43.61 157 PHE D CA 1
ATOM 3993 C C . PHE D 2 158 ? -18.947 -12.101 24.256 1.00 48.14 157 PHE D C 1
ATOM 3994 O O . PHE D 2 158 ? -20.035 -11.658 23.838 1.00 46.32 157 PHE D O 1
ATOM 4002 N N . TRP D 2 159 ? -18.544 -12.002 25.524 1.00 44.80 158 TRP D N 1
ATOM 4003 C CA . TRP D 2 159 ? -19.232 -11.194 26.574 1.00 45.90 158 TRP D CA 1
ATOM 4004 C C . TRP D 2 159 ? -18.403 -9.947 26.876 1.00 46.06 158 TRP D C 1
ATOM 4005 O O . TRP D 2 159 ? -17.392 -10.024 27.577 1.00 50.59 158 TRP D O 1
ATOM 4016 N N . PRO D 2 160 ? -18.773 -8.755 26.363 1.00 53.71 159 PRO D N 1
ATOM 4017 C CA . PRO D 2 160 ? -18.022 -7.534 26.665 1.00 55.30 159 PRO D CA 1
ATOM 4018 C C . PRO D 2 160 ? -18.189 -7.101 28.132 1.00 52.35 159 PRO D C 1
ATOM 4019 O O . PRO D 2 160 ? -19.257 -7.276 28.645 1.00 55.31 159 PRO D O 1
ATOM 4023 N N . LEU D 2 161 ? -17.124 -6.606 28.764 1.00 59.26 160 LEU D N 1
ATOM 4024 C CA . LEU D 2 161 ? -17.108 -6.106 30.170 1.00 59.54 160 LEU D CA 1
ATOM 4025 C C . LEU D 2 161 ? -16.481 -4.701 30.236 1.00 64.21 160 LEU D C 1
ATOM 4026 O O . LEU D 2 161 ? -16.787 -3.943 31.200 1.00 70.55 160 LEU D O 1
ATOM 4031 N N . GLN D 2 162 ? -15.571 -4.403 29.313 1.00 67.02 161 GLN D N 1
ATOM 4032 C CA . GLN D 2 162 ? -14.952 -3.055 29.155 1.00 80.98 161 GLN D CA 1
ATOM 4033 C C . GLN D 2 162 ? -14.862 -2.744 27.648 1.00 91.53 161 GLN D C 1
ATOM 4034 O O . GLN D 2 162 ? -14.961 -3.687 26.814 1.00 75.83 161 GLN D O 1
ATOM 4040 N N . ALA D 2 163 ? -14.754 -1.459 27.304 1.00 98.86 162 ALA D N 1
ATOM 4041 C CA . ALA D 2 163 ? -14.698 -0.957 25.908 1.00 96.21 162 ALA D CA 1
ATOM 4042 C C . ALA D 2 163 ? -13.333 -0.303 25.654 1.00 105.68 162 ALA D C 1
ATOM 4043 O O . ALA D 2 163 ? -13.158 0.318 24.588 1.00 119.12 162 ALA D O 1
ATOM 4045 N N . SER D 2 164 ? -12.387 -0.474 26.581 1.00 100.57 163 SER D N 1
ATOM 4046 C CA . SER D 2 164 ? -11.099 0.258 26.646 1.00 99.87 163 SER D CA 1
ATOM 4047 C C . SER D 2 164 ? -9.954 -0.711 26.953 1.00 93.31 163 SER D C 1
ATOM 4048 O O . SER D 2 164 ? -9.230 -1.066 26.038 1.00 88.80 163 SER D O 1
#

Radius of gyration: 24.61 Å; Cα contacts (8 Å, |Δi|>4): 1154; chains: 4; bounding box: 61×53×75 Å

B-factor: mean 51.65, std 13.78, range [31.26, 129.49]